Protein 6N9J (pdb70)

Sequence (714 aa):
YGSRTVLVYIAGDNSLSRFASEDLNEMIEGMQSVDDNHNNLLVYMDKGSNPKLIRLRKDKDVVVQDVIATYDAQNSVDVDVMKNVFTTAFSHYPADSYGVVFWSHGDGWLPYNNPWWGQDTGNGDNRMNIPDLNEALSVAPHFDFILFDACYMQSVEVVYQLRNRADYFIGSPTEIPGPGAPYEVVVPALFAVNSPAVSIAENYYSVYAKKYNSTGAGISNENWTGGVSISVIKSSELSALAAATRDVLQTISSILCYDPLRENNYHDLMGLMQSIQGNSQAFNHYKEMYKNAVIWKNTTDNNYCTYSSGYGKMVSMDGFEGVSTYILRENNSSQEKYYRQFVEWYSAADWDVLTGSRTVLVYIAGDNSLSRFASEDLNEMIEGMQSVDDNHNNLLVYMDKGSNPKLIRLRKDKDVVVQDVIATYDAQNSVDVDVMKNVFTTAFSHYPADSYGVVFWSHGDGWLPYNNPSTWWGQDTGNGDNRMNIPDLNEALSVAPHFDFILFDACYMQSVEVVYQLRNRADYFIGSPTEIPGPGAPYEVVVPALFAVNSPAVSIAENYYSVYAKKYNSTGAGISNENWTGGVSISVIKSSELSALAAATRDVLQTDISSILCYDPLRENNYHDLMGLMQSIQGNSQAFNHYKEMYKNAVIWKNTTDNNYCTYSSGYGKMVSMDGFEGVSTYILRENNSSQEKYYRQFVEWYSAADWDSVVLT

Secondary structure (DSSP, 8-state):
-EEEEEEEEEE-SSTTHHHHHHHHHHHHHHGGGS-TTTEEEEEEEESSSS-EEEEEEESSSSEEEEEEEE--S--TTSHHHHHHHHHHHHHHS-EEEEEEEEES-B-TT-------EEEE-TTS-EEE-HHHHHHHGGGSPPBSEEEEESTT--BHHHHHHTTTTBSEEEE-SSPPPTT---HHHHHHHHT-SS-HHHHHHHHHHHHHHHH--TT-TT-BTTB--S--EEEEEEGGGHHHHHHHHHHHHT--TTS-BSSTTTT---EEHHHHHHHH---HHHHHHHHHHHHHHEEEEEE-SEEEEE-TTS-EEEEE-TT--S-EE--------HHHHHHHHH-HHHHHTT--/--EEEEEEEE-SSTTHHHHHHHHHHHHHHGGGS-TTTEEEEEEEESSSS-EEEEEEESSSSEEEEEEEE--S--TTSHHHHHHHHHHHHHHS--SEEEEEEES-B-TT----PPP--EEEE-TTS-EEE-HHHHHHHHTTSPPEEEEEEESTT--BHHHHHHTTTSEEEEEE-SSPPPTT---HHHHHHHHT-SS-HHHHHHHHHHHHHHHH--TT-TT-BTTB--S--EEEEEEGGGHHHHHHHHHHHHT--GGGS-BSSTTTT---EEHHHHHHHH---HHHHHHHHHHHHHHEEEEEE-SEEEEE-TTS-EEEEE-TT--S-EE--------HHHHHHHHH-THHHHTTGGG-/---/---

Nearest PDB structures (foldseek):
  6n9j-assembly1_A  TM=1.003E+00  e=2.593E-80  Bacteroides thetaiotaomicron VPI-5482
  6n9j-assembly2_B  TM=9.996E-01  e=9.030E-77  Bacteroides thetaiotaomicron VPI-5482
  6mzo-assembly1_A  TM=8.775E-01  e=1.087E-33  Parabacteroides distasonis ATCC 8503
  6nag-assembly1_A  TM=8.397E-01  e=1.796E-27  Bacteroides thetaiotaomicron VPI-5482
  5dyn-assembly1_B  TM=9.114E-01  e=9.053E-25  Bacteroides fragilis

Foldseek 3Di:
DAQEEEEEEAQAQDPLLVQQVVLVVLLQLQCQPPDCVRYWYWYFHDSQAKIFIWTWDDDDNGIDTHTQDIGGGDWSQQLVNLLVSQLSRCVVPPHNAYEYEYHAEDDAQFDDDACDAHWHPNPHTDHHHLVSVLVSLVSHDAHQEYEYLYAQHQALLSCQSNLRRYQKYKYFNAGHQSNGFSSNQLNVLCVDPPDSRQSNNCRRQVVQVVLADQFQPPDDSVGGNQGGKMWMFGSVLSLVLLVLLLLQQVAAVQFAFRAVQEDSFKTAPLSVSVVSGRDPVSNVVSVVSVCVTTPDIDIDQWGWHDHPVRHITTDGCPNDPHYIYGDDPPDPDPRVVCCCPPRVSCVSSPVD/DAEEEEEEAQAQDPLLVQVVVLVVLLQLQCLLPDVVRYWYWYWHDNQAWIFIWTWDDDPSGIDTHTQDIGGGDRSQQLVNLLVVQVSRCVVPPHPAYEYEQHAEDDAQFDDDFDPCDAHWHPNPHTDHHHLVSVLVSLVSHDAHQEYEYQYAQHQALLSCQSNLRRYQKYKDFNAGHQSNTFSNSQLVVLCVDPPPSRQSNQCRRQVVQQVLADQFQPPDDSVRTHQGGKMWMFGSVLSLVLLVLLLVQQVFDCVQFAFRAVQEDSFKTAPLSVSVVSGRDPVSNVVNVVSLCVTTVGIDIDQWGWHDHPVRHTTTGGCPPPDHYIYGDDPVPPDPRNVCCCPPRPSCPSSPVVVD

Structure (mmCIF, N/CA/C/O backbone):
data_6N9J
#
_entry.id   6N9J
#
_cell.length_a   61.961
_cell.length_b   98.964
_cell.length_c   68.334
_cell.angle_alpha   90.00
_cell.angle_beta   89.90
_cell.angle_gamma   90.00
#
_symmetry.space_group_name_H-M   'P 1 21 1'
#
loop_
_entity.id
_entity.type
_entity.pdbx_description
1 polymer 'Clostripain-related protein'
2 polymer 'Covalently bound peptide inhibitor'
3 water water
#
loop_
_atom_site.group_PDB
_atom_site.id
_atom_site.type_symbol
_atom_site.label_atom_id
_atom_site.label_alt_id
_atom_site.label_comp_id
_atom_site.label_asym_id
_atom_site.label_entity_id
_atom_site.label_seq_id
_atom_site.pdbx_PDB_ins_code
_atom_site.Cartn_x
_atom_site.Cartn_y
_atom_site.Cartn_z
_atom_site.occupancy
_atom_site.B_iso_or_equiv
_atom_site.auth_seq_id
_atom_site.auth_comp_id
_atom_site.auth_asym_id
_atom_site.auth_atom_id
_atom_site.pdbx_PDB_model_num
ATOM 1 N N . TYR A 1 8 ? 18.067 -10.289 -22.745 1.00 52.67 30 TYR A N 1
ATOM 2 C CA . TYR A 1 8 ? 16.666 -10.606 -22.489 1.00 52.60 30 TYR A CA 1
ATOM 3 C C . TYR A 1 8 ? 16.368 -12.094 -22.610 1.00 52.71 30 TYR A C 1
ATOM 4 O O . TYR A 1 8 ? 16.900 -12.788 -23.485 1.00 54.03 30 TYR A O 1
ATOM 13 N N . GLY A 1 9 ? 15.497 -12.568 -21.728 1.00 49.13 31 GLY A N 1
ATOM 14 C CA . GLY A 1 9 ? 14.894 -13.873 -21.884 1.00 46.08 31 GLY A CA 1
ATOM 15 C C . GLY A 1 9 ? 13.437 -13.714 -22.286 1.00 40.75 31 GLY A C 1
ATOM 16 O O . GLY A 1 9 ? 12.919 -12.597 -22.383 1.00 37.60 31 GLY A O 1
ATOM 17 N N . SER A 1 10 ? 12.767 -14.829 -22.534 1.00 38.90 32 SER A N 1
ATOM 18 C CA . SER A 1 10 ? 11.343 -14.771 -22.789 1.00 36.70 32 SER A CA 1
ATOM 19 C C . SER A 1 10 ? 10.646 -14.492 -21.456 1.00 30.86 32 SER A C 1
ATOM 20 O O . SER A 1 10 ? 9.721 -13.695 -21.398 1.00 29.87 32 SER A O 1
ATOM 23 N N . ARG A 1 11 ? 11.123 -15.112 -20.379 1.00 29.24 33 ARG A N 1
ATOM 24 C CA . ARG A 1 11 ? 10.530 -14.885 -19.065 1.00 27.30 33 ARG A CA 1
ATOM 25 C C . ARG A 1 11 ? 11.527 -14.985 -17.912 1.00 24.32 33 ARG A C 1
ATOM 26 O O . ARG A 1 11 ? 12.418 -15.825 -17.913 1.00 26.27 33 ARG A O 1
ATOM 34 N N . THR A 1 12 ? 11.350 -14.100 -16.934 1.00 20.50 34 THR A N 1
ATOM 35 C CA . THR A 1 12 ? 12.037 -14.161 -15.655 1.00 20.23 34 THR A CA 1
ATOM 36 C C . THR A 1 12 ? 11.032 -14.417 -14.527 1.00 19.74 34 THR A C 1
ATOM 37 O O . THR A 1 12 ? 10.117 -13.617 -14.311 1.00 18.64 34 THR A O 1
ATOM 41 N N . VAL A 1 13 ? 11.199 -15.528 -13.816 1.00 18.45 35 VAL A N 1
ATOM 42 C CA . VAL A 1 13 ? 10.392 -15.796 -12.629 1.00 17.77 35 VAL A CA 1
ATOM 43 C C . VAL A 1 13 ? 11.265 -15.719 -11.397 1.00 17.23 35 VAL A C 1
ATOM 44 O O . VAL A 1 13 ? 12.300 -16.384 -11.322 1.00 17.69 35 VAL A O 1
ATOM 48 N N . LEU A 1 14 ? 10.845 -14.893 -10.441 1.00 15.21 36 LEU A N 1
ATOM 49 C CA . LEU A 1 14 ? 11.496 -14.804 -9.151 1.00 16.25 36 LEU A CA 1
ATOM 50 C C . LEU A 1 14 ? 10.761 -15.638 -8.094 1.00 20.30 36 LEU A C 1
ATOM 51 O O . LEU A 1 14 ? 9.562 -15.446 -7.870 1.00 19.28 36 LEU A O 1
ATOM 56 N N . VAL A 1 15 ? 11.466 -16.566 -7.451 1.00 19.86 37 VAL A N 1
ATOM 57 C CA . VAL A 1 15 ? 10.907 -17.230 -6.274 1.00 17.19 37 VAL A CA 1
ATOM 58 C C . VAL A 1 15 ? 11.401 -16.529 -5.012 1.00 17.59 37 VAL A C 1
ATOM 59 O O . VAL A 1 15 ? 12.610 -16.525 -4.721 1.00 14.01 37 VAL A O 1
ATOM 63 N N . TYR A 1 16 ? 10.472 -15.926 -4.277 1.00 13.04 38 TYR A N 1
ATOM 64 C CA . TYR A 1 16 ? 10.826 -15.072 -3.145 1.00 15.40 38 TYR A CA 1
ATOM 65 C C . TYR A 1 16 ? 10.545 -15.785 -1.827 1.00 17.80 38 TYR A C 1
ATOM 66 O O . TYR A 1 16 ? 9.384 -15.927 -1.416 1.00 16.26 38 TYR A O 1
ATOM 75 N N . ILE A 1 17 ? 11.609 -16.224 -1.163 1.00 17.80 39 ILE A N 1
ATOM 76 C CA . ILE A 1 17 ? 11.460 -17.055 0.025 1.00 19.50 39 ILE A CA 1
ATOM 77 C C . ILE A 1 17 ? 11.749 -16.299 1.314 1.00 18.58 39 ILE A C 1
ATOM 78 O O . ILE A 1 17 ? 12.906 -16.162 1.706 1.00 17.57 39 ILE A O 1
ATOM 83 N N . ALA A 1 18 ? 10.692 -15.802 1.953 1.00 19.18 40 ALA A N 1
ATOM 84 C CA . ALA A 1 18 ? 10.809 -15.254 3.297 1.00 19.91 40 ALA A CA 1
ATOM 85 C C . ALA A 1 18 ? 10.660 -16.399 4.296 1.00 17.78 40 ALA A C 1
ATOM 86 O O . ALA A 1 18 ? 9.557 -16.724 4.744 1.00 16.29 40 ALA A O 1
ATOM 88 N N . GLY A 1 19 ? 11.781 -17.034 4.620 1.00 18.40 41 GLY A N 1
ATOM 89 C CA . GLY A 1 19 ? 11.739 -18.235 5.429 1.00 20.08 41 GLY A CA 1
ATOM 90 C C . GLY A 1 19 ? 12.447 -18.135 6.768 1.00 21.93 41 GLY A C 1
ATOM 91 O O . GLY A 1 19 ? 12.805 -19.159 7.343 1.00 22.21 41 GLY A O 1
ATOM 92 N N . ASP A 1 20 ? 12.663 -16.922 7.272 1.00 22.98 42 ASP A N 1
ATOM 93 C CA . ASP A 1 20 ? 13.203 -16.798 8.621 1.00 25.77 42 ASP A CA 1
ATOM 94 C C . ASP A 1 20 ? 12.056 -16.830 9.618 1.00 23.81 42 ASP A C 1
ATOM 95 O O . ASP A 1 20 ? 11.582 -15.793 10.089 1.00 22.93 42 ASP A O 1
ATOM 100 N N . ASN A 1 21 ? 11.655 -18.051 9.946 1.00 22.15 43 ASN A N 1
ATOM 101 C CA . ASN A 1 21 ? 10.440 -18.334 10.682 1.00 21.69 43 ASN A CA 1
ATOM 102 C C . ASN A 1 21 ? 10.316 -19.844 10.759 1.00 22.95 43 ASN A C 1
ATOM 103 O O . ASN A 1 21 ? 11.221 -20.558 10.316 1.00 24.46 43 ASN A O 1
ATOM 108 N N . SER A 1 22 ? 9.183 -20.332 11.257 1.00 21.54 44 SER A N 1
ATOM 109 C CA . SER A 1 22 ? 9.020 -21.758 11.518 1.00 25.06 44 SER A CA 1
ATOM 110 C C . SER A 1 22 ? 9.148 -22.646 10.271 1.00 24.89 44 SER A C 1
ATOM 111 O O . SER A 1 22 ? 9.360 -23.859 10.389 1.00 22.44 44 SER A O 1
ATOM 114 N N . LEU A 1 23 ? 9.021 -22.044 9.086 1.00 22.63 45 LEU A N 1
ATOM 115 C CA . LEU A 1 23 ? 9.021 -22.798 7.845 1.00 23.04 45 LEU A CA 1
ATOM 116 C C . LEU A 1 23 ? 10.426 -23.031 7.302 1.00 25.13 45 LEU A C 1
ATOM 117 O O . LEU A 1 23 ? 10.587 -23.630 6.236 1.00 24.43 45 LEU A O 1
ATOM 122 N N . SER A 1 24 ? 11.437 -22.571 8.038 1.00 26.52 46 SER A N 1
ATOM 123 C CA . SER A 1 24 ? 12.814 -22.592 7.534 1.00 27.83 46 SER A CA 1
ATOM 124 C C . SER A 1 24 ? 13.246 -23.981 7.081 1.00 29.52 46 SER A C 1
ATOM 125 O O . SER A 1 24 ? 14.067 -24.113 6.170 1.00 28.68 46 SER A O 1
ATOM 128 N N . ARG A 1 25 ? 12.676 -25.007 7.713 1.00 29.97 47 ARG A N 1
ATOM 129 C CA . ARG A 1 25 ? 13.030 -26.399 7.436 1.00 30.88 47 ARG A CA 1
ATOM 130 C C . ARG A 1 25 ? 12.536 -26.913 6.071 1.00 29.50 47 ARG A C 1
ATOM 131 O O . ARG A 1 25 ? 12.939 -27.994 5.640 1.00 30.43 47 ARG A O 1
ATOM 139 N N . PHE A 1 26 ? 11.659 -26.165 5.404 1.00 25.66 48 PHE A N 1
ATOM 140 C CA . PHE A 1 26 ? 11.149 -26.598 4.101 1.00 24.58 48 PHE A CA 1
ATOM 141 C C . PHE A 1 26 ? 11.891 -25.954 2.921 1.00 22.82 48 PHE A C 1
ATOM 142 O O . PHE A 1 26 ? 11.886 -26.491 1.813 1.00 22.00 48 PHE A O 1
ATOM 150 N N . ALA A 1 27 ? 12.521 -24.810 3.166 1.00 23.99 49 ALA A N 1
ATOM 151 C CA . ALA A 1 27 ? 13.069 -23.972 2.091 1.00 23.89 49 ALA A CA 1
ATOM 152 C C . ALA A 1 27 ? 14.093 -24.693 1.202 1.00 24.93 49 ALA A C 1
ATOM 153 O O . ALA A 1 27 ? 13.908 -24.767 -0.008 1.00 23.02 49 ALA A O 1
ATOM 155 N N . SER A 1 28 ? 15.161 -25.227 1.799 1.00 29.88 50 SER A N 1
ATOM 156 C CA . SER A 1 28 ? 16.238 -25.874 1.028 1.00 31.85 50 SER A CA 1
ATOM 157 C C . SER A 1 28 ? 15.734 -27.031 0.164 1.00 29.83 50 SER A C 1
ATOM 158 O O . SER A 1 28 ? 16.207 -27.231 -0.956 1.00 24.56 50 SER A O 1
ATOM 161 N N . GLU A 1 29 ? 14.769 -27.777 0.703 1.00 30.15 51 GLU A N 1
ATOM 162 C CA . GLU A 1 29 ? 14.135 -28.884 -0.001 1.00 27.35 51 GLU A CA 1
ATOM 163 C C . GLU A 1 29 ? 13.428 -28.406 -1.275 1.00 25.86 51 GLU A C 1
ATOM 164 O O . GLU A 1 29 ? 13.574 -29.018 -2.338 1.00 22.97 51 GLU A O 1
ATOM 166 N N . ASP A 1 30 ? 12.661 -27.320 -1.161 1.00 25.47 52 ASP A N 1
ATOM 167 C CA . ASP A 1 30 ? 12.017 -26.716 -2.325 1.00 26.00 52 ASP A CA 1
ATOM 168 C C . ASP A 1 30 ? 13.079 -26.229 -3.321 1.00 26.83 52 ASP A C 1
ATOM 169 O O . ASP A 1 30 ? 12.900 -26.332 -4.545 1.00 24.53 52 ASP A O 1
ATOM 174 N N . LEU A 1 31 ? 14.187 -25.701 -2.800 1.00 26.56 53 LEU A N 1
ATOM 175 C CA . LEU A 1 31 ? 15.304 -25.303 -3.661 1.00 24.45 53 LEU A CA 1
ATOM 176 C C . LEU A 1 31 ? 15.857 -26.508 -4.427 1.00 21.66 53 LEU A C 1
ATOM 177 O O . LEU A 1 31 ? 16.070 -26.431 -5.634 1.00 20.66 53 LEU A O 1
ATOM 182 N N . ASN A 1 32 ? 16.064 -27.623 -3.737 1.00 21.51 54 ASN A N 1
ATOM 183 C CA . ASN A 1 32 ? 16.475 -28.848 -4.412 1.00 23.46 54 ASN A CA 1
ATOM 184 C C . ASN A 1 32 ? 15.464 -29.315 -5.470 1.00 22.96 54 ASN A C 1
ATOM 185 O O . ASN A 1 32 ? 15.851 -29.845 -6.506 1.00 22.77 54 ASN A O 1
ATOM 190 N N . GLU A 1 33 ? 14.172 -29.131 -5.199 1.00 21.57 55 GLU A N 1
ATOM 191 C CA . GLU A 1 33 ? 13.132 -29.463 -6.167 1.00 23.87 55 GLU A CA 1
ATOM 192 C C . GLU A 1 33 ? 13.229 -28.555 -7.377 1.00 21.30 55 GLU A C 1
ATOM 193 O O . GLU A 1 33 ? 13.076 -29.011 -8.507 1.00 23.69 55 GLU A O 1
ATOM 199 N N . MET A 1 34 ? 13.476 -27.270 -7.130 1.00 17.33 56 MET A N 1
ATOM 200 C CA . MET A 1 34 ? 13.587 -26.287 -8.201 1.00 17.02 56 MET A CA 1
ATOM 201 C C . MET A 1 34 ? 14.716 -26.665 -9.137 1.00 21.66 56 MET A C 1
ATOM 202 O O . MET A 1 34 ? 14.584 -26.547 -10.349 1.00 22.87 56 MET A O 1
ATOM 207 N N . ILE A 1 35 ? 15.824 -27.121 -8.561 1.00 22.81 57 ILE A N 1
ATOM 208 C CA . ILE A 1 35 ? 17.014 -27.479 -9.322 1.00 24.56 57 ILE A CA 1
ATOM 209 C C . ILE A 1 35 ? 16.739 -28.684 -10.223 1.00 27.74 57 ILE A C 1
ATOM 210 O O . ILE A 1 35 ? 17.186 -28.725 -11.371 1.00 26.31 57 ILE A O 1
ATOM 215 N N . GLU A 1 36 ? 15.981 -29.650 -9.717 1.00 27.51 58 GLU A N 1
ATOM 216 C CA . GLU A 1 36 ? 15.550 -30.771 -10.541 1.00 29.41 58 GLU A CA 1
ATOM 217 C C . GLU A 1 36 ? 14.604 -30.316 -11.665 1.00 27.41 58 GLU A C 1
ATOM 218 O O . GLU A 1 36 ? 14.634 -30.856 -12.768 1.00 27.66 58 GLU A O 1
ATOM 224 N N . GLY A 1 37 ? 13.766 -29.324 -11.379 1.00 24.95 59 GLY A N 1
ATOM 225 C CA . GLY A 1 37 ? 12.830 -28.817 -12.364 1.00 25.57 59 GLY A CA 1
ATOM 226 C C . GLY A 1 37 ? 13.473 -28.060 -13.514 1.00 23.90 59 GLY A C 1
ATOM 227 O O . GLY A 1 37 ? 12.884 -27.940 -14.587 1.00 24.88 59 GLY A O 1
ATOM 228 N N . MET A 1 38 ? 14.681 -27.552 -13.309 1.00 22.48 60 MET A N 1
ATOM 229 C CA . MET A 1 38 ? 15.361 -26.822 -14.378 1.00 23.32 60 MET A CA 1
ATOM 230 C C . MET A 1 38 ? 15.805 -27.731 -15.533 1.00 27.63 60 MET A C 1
ATOM 231 O O . MET A 1 38 ? 16.155 -27.245 -16.611 1.00 26.26 60 MET A O 1
ATOM 236 N N . GLN A 1 39 ? 15.761 -29.045 -15.322 1.00 31.86 61 GLN A N 1
ATOM 237 C CA . GLN A 1 39 ? 16.157 -29.995 -16.357 1.00 36.12 61 GLN A CA 1
ATOM 238 C C . GLN A 1 39 ? 15.244 -29.935 -17.581 1.00 39.52 61 GLN A C 1
ATOM 239 O O . GLN A 1 39 ? 15.692 -30.144 -18.707 1.00 43.15 61 GLN A O 1
ATOM 245 N N . SER A 1 40 ? 13.969 -29.637 -17.365 1.00 37.32 62 SER A N 1
ATOM 246 C CA . SER A 1 40 ? 13.021 -29.551 -18.467 1.00 38.10 62 SER A CA 1
ATOM 247 C C . SER A 1 40 ? 12.879 -28.116 -18.959 1.00 35.03 62 SER A C 1
ATOM 248 O O . SER A 1 40 ? 12.003 -27.815 -19.764 1.00 37.12 62 SER A O 1
ATOM 251 N N . VAL A 1 41 ? 13.726 -27.226 -18.453 1.00 30.34 63 VAL A N 1
ATOM 252 C CA . VAL A 1 41 ? 13.661 -25.816 -18.824 1.00 25.60 63 VAL A CA 1
ATOM 253 C C . VAL A 1 41 ? 14.903 -25.403 -19.606 1.00 28.63 63 VAL A C 1
ATOM 254 O O . VAL A 1 41 ? 16.016 -25.734 -19.216 1.00 31.12 63 VAL A O 1
ATOM 258 N N . ASP A 1 42 ? 14.704 -24.685 -20.708 1.00 31.88 64 ASP A N 1
ATOM 259 C CA . ASP A 1 42 ? 15.803 -24.119 -21.483 1.00 35.55 64 ASP A CA 1
ATOM 260 C C . ASP A 1 42 ? 16.214 -22.761 -20.906 1.00 37.51 64 ASP A C 1
ATOM 261 O O . ASP A 1 42 ? 15.538 -21.758 -21.133 1.00 34.70 64 ASP A O 1
ATOM 266 N N . ASP A 1 43 ? 17.329 -22.735 -20.175 1.00 42.75 65 ASP A N 1
ATOM 267 C CA . ASP A 1 43 ? 17.794 -21.522 -19.494 1.00 45.90 65 ASP A CA 1
ATOM 268 C C . ASP A 1 43 ? 18.386 -20.467 -20.448 1.00 46.12 65 ASP A C 1
ATOM 269 O O . ASP A 1 43 ? 18.836 -19.408 -20.004 1.00 44.64 65 ASP A O 1
ATOM 274 N N . ASN A 1 44 ? 18.384 -20.749 -21.749 1.00 45.19 66 ASN A N 1
ATOM 275 C CA . ASN A 1 44 ? 18.793 -19.758 -22.738 1.00 44.87 66 ASN A CA 1
ATOM 276 C C . ASN A 1 44 ? 17.822 -18.581 -22.800 1.00 44.38 66 ASN A C 1
ATOM 277 O O . ASN A 1 44 ? 18.224 -17.449 -23.073 1.00 46.95 66 ASN A O 1
ATOM 282 N N . HIS A 1 45 ? 16.544 -18.858 -22.557 1.00 39.24 67 HIS A N 1
ATOM 283 C CA . HIS A 1 45 ? 15.500 -17.848 -22.699 1.00 38.02 67 HIS A CA 1
ATOM 284 C C . HIS A 1 45 ? 14.737 -17.625 -21.394 1.00 33.32 67 HIS A C 1
ATOM 285 O O . HIS A 1 45 ? 13.951 -16.695 -21.280 1.00 34.91 67 HIS A O 1
ATOM 292 N N . ASN A 1 46 ? 14.968 -18.490 -20.416 1.00 28.11 68 ASN A N 1
ATOM 293 C CA . ASN A 1 46 ? 14.185 -18.492 -19.188 1.00 23.68 68 ASN A CA 1
ATOM 294 C C . ASN A 1 46 ? 15.062 -18.301 -17.958 1.00 24.23 68 ASN A C 1
ATOM 295 O O . ASN A 1 46 ? 16.044 -19.022 -17.771 1.00 26.49 68 ASN A O 1
ATOM 300 N N . ASN A 1 47 ? 14.713 -17.322 -17.125 1.00 23.24 69 ASN A N 1
ATOM 301 C CA . ASN A 1 47 ? 15.483 -17.038 -15.920 1.00 22.93 69 ASN A CA 1
ATOM 302 C C . ASN A 1 47 ? 14.722 -17.369 -14.633 1.00 23.38 69 ASN A C 1
ATOM 303 O O . ASN A 1 47 ? 13.753 -16.704 -14.284 1.00 23.50 69 ASN A O 1
ATOM 308 N N . LEU A 1 48 ? 15.172 -18.404 -13.932 1.00 24.39 70 LEU A N 1
ATOM 309 C CA . LEU A 1 48 ? 14.634 -18.726 -12.617 1.00 22.49 70 LEU A CA 1
ATOM 310 C C . LEU A 1 48 ? 15.531 -18.138 -11.528 1.00 20.17 70 LEU A C 1
ATOM 311 O O . LEU A 1 48 ? 16.640 -18.621 -11.306 1.00 19.92 70 LEU A O 1
ATOM 316 N N . LEU A 1 49 ? 15.045 -17.087 -10.869 1.00 16.21 71 LEU A N 1
ATOM 317 C CA . LEU A 1 49 ? 15.769 -16.415 -9.800 1.00 17.31 71 LEU A CA 1
ATOM 318 C C . LEU A 1 49 ? 15.184 -16.819 -8.445 1.00 18.84 71 LEU A C 1
ATOM 319 O O . LEU A 1 49 ? 13.992 -17.054 -8.322 1.00 19.15 71 LEU A O 1
ATOM 324 N N . VAL A 1 50 ? 16.031 -16.940 -7.434 1.00 20.80 72 VAL A N 1
ATOM 325 C CA . VAL A 1 50 ? 15.562 -17.308 -6.107 1.00 18.73 72 VAL A CA 1
ATOM 326 C C . VAL A 1 50 ? 16.202 -16.393 -5.074 1.00 19.22 72 VAL A C 1
ATOM 327 O O . VAL A 1 50 ? 17.443 -16.335 -4.961 1.00 16.95 72 VAL A O 1
ATOM 331 N N . TYR A 1 51 ? 15.357 -15.661 -4.350 1.00 17.27 73 TYR A N 1
ATOM 332 C CA . TYR A 1 51 ? 15.787 -14.934 -3.161 1.00 17.76 73 TYR A CA 1
ATOM 333 C C . TYR A 1 51 ? 15.486 -15.785 -1.935 1.00 16.91 73 TYR A C 1
ATOM 334 O O . TYR A 1 51 ? 14.329 -16.096 -1.654 1.00 18.20 73 TYR A O 1
ATOM 343 N N . MET A 1 52 ? 16.524 -16.159 -1.207 1.00 18.04 74 MET A N 1
ATOM 344 C CA . MET A 1 52 ? 16.385 -17.164 -0.156 1.00 23.26 74 MET A CA 1
ATOM 345 C C . MET A 1 52 ? 16.806 -16.619 1.204 1.00 23.65 74 MET A C 1
ATOM 346 O O . MET A 1 52 ? 17.983 -16.307 1.416 1.00 24.61 74 MET A O 1
ATOM 351 N N . ASP A 1 53 ? 15.847 -16.477 2.120 1.00 21.05 75 ASP A N 1
ATOM 352 C CA . ASP A 1 53 ? 16.178 -16.038 3.478 1.00 22.78 75 ASP A CA 1
ATOM 353 C C . ASP A 1 53 ? 15.696 -17.069 4.491 1.00 25.96 75 ASP A C 1
ATOM 354 O O . ASP A 1 53 ? 14.502 -17.191 4.742 1.00 21.36 75 ASP A O 1
ATOM 359 N N . LYS A 1 54 ? 16.645 -17.813 5.053 1.00 32.39 76 LYS A N 1
ATOM 360 C CA . LYS A 1 54 ? 16.366 -18.828 6.064 1.00 36.05 76 LYS A CA 1
ATOM 361 C C . LYS A 1 54 ? 16.829 -18.388 7.448 1.00 37.36 76 LYS A C 1
ATOM 362 O O . LYS A 1 54 ? 16.722 -19.146 8.409 1.00 38.71 76 LYS A O 1
ATOM 368 N N . GLY A 1 55 ? 17.373 -17.181 7.548 1.00 37.61 77 GLY A N 1
ATOM 369 C CA . GLY A 1 55 ? 17.798 -16.667 8.836 1.00 40.60 77 GLY A CA 1
ATOM 370 C C . GLY A 1 55 ? 19.182 -16.059 8.855 1.00 44.26 77 GLY A C 1
ATOM 371 O O . GLY A 1 55 ? 19.376 -14.973 9.399 1.00 45.20 77 GLY A O 1
ATOM 372 N N . SER A 1 56 ? 20.148 -16.758 8.269 1.00 47.11 78 SER A N 1
ATOM 373 C CA . SER A 1 56 ? 21.533 -16.297 8.270 1.00 49.26 78 SER A CA 1
ATOM 374 C C . SER A 1 56 ? 21.731 -15.119 7.322 1.00 47.39 78 SER A C 1
ATOM 375 O O . SER A 1 56 ? 21.184 -14.039 7.535 1.00 49.13 78 SER A O 1
ATOM 378 N N . ASN A 1 57 ? 22.524 -15.330 6.278 1.00 41.74 79 ASN A N 1
ATOM 379 C CA . ASN A 1 57 ? 22.810 -14.272 5.325 1.00 39.51 79 ASN A CA 1
ATOM 380 C C . ASN A 1 57 ? 22.128 -14.568 3.994 1.00 34.19 79 ASN A C 1
ATOM 381 O O . ASN A 1 57 ? 22.603 -15.388 3.212 1.00 29.89 79 ASN A O 1
ATOM 386 N N . PRO A 1 58 ? 20.990 -13.906 3.745 1.00 33.88 80 PRO A N 1
ATOM 387 C CA . PRO A 1 58 ? 20.203 -14.113 2.527 1.00 31.63 80 PRO A CA 1
ATOM 388 C C . PRO A 1 58 ? 21.035 -13.986 1.252 1.00 30.59 80 PRO A C 1
ATOM 389 O O . PRO A 1 58 ? 22.138 -13.417 1.263 1.00 30.44 80 PRO A O 1
ATOM 393 N N . LYS A 1 59 ? 20.510 -14.553 0.172 1.00 25.38 81 LYS A N 1
ATOM 394 C CA . LYS A 1 59 ? 21.169 -14.500 -1.120 1.00 27.10 81 LYS A CA 1
ATOM 395 C C . LYS A 1 59 ? 20.119 -14.420 -2.218 1.00 26.45 81 LYS A C 1
ATOM 396 O O . LYS A 1 59 ? 18.989 -14.896 -2.054 1.00 24.14 81 LYS A O 1
ATOM 402 N N . LEU A 1 60 ? 20.492 -13.784 -3.319 1.00 25.59 82 LEU A N 1
ATOM 403 C CA . LEU A 1 60 ? 19.677 -13.769 -4.523 1.00 23.62 82 LEU A CA 1
ATOM 404 C C . LEU A 1 60 ? 20.462 -14.515 -5.584 1.00 25.83 82 LEU A C 1
ATOM 405 O O . LEU A 1 60 ? 21.548 -14.079 -5.955 1.00 28.90 82 LEU A O 1
ATOM 410 N N . ILE A 1 61 ? 19.950 -15.654 -6.045 1.00 25.29 83 ILE A N 1
ATOM 411 C CA . ILE A 1 61 ? 20.655 -16.419 -7.075 1.00 24.29 83 ILE A CA 1
ATOM 412 C C . ILE A 1 61 ? 19.855 -16.607 -8.342 1.00 23.68 83 ILE A C 1
ATOM 413 O O . ILE A 1 61 ? 18.655 -16.331 -8.405 1.00 23.97 83 ILE A O 1
ATOM 418 N N . ARG A 1 62 ? 20.551 -17.099 -9.350 1.00 25.09 84 ARG A N 1
ATOM 419 C CA . ARG A 1 62 ? 19.946 -17.548 -10.585 1.00 24.37 84 ARG A CA 1
ATOM 420 C C . ARG A 1 62 ? 20.427 -18.967 -10.858 1.00 24.45 84 ARG A C 1
ATOM 421 O O . ARG A 1 62 ? 21.624 -19.262 -10.725 1.00 25.24 84 ARG A O 1
ATOM 429 N N . LEU A 1 63 ? 19.498 -19.837 -11.238 1.00 20.53 85 LEU A N 1
ATOM 430 C CA . LEU A 1 63 ? 19.836 -21.215 -11.562 1.00 22.30 85 LEU A CA 1
ATOM 431 C C . LEU A 1 63 ? 20.208 -21.338 -13.034 1.00 27.82 85 LEU A C 1
ATOM 432 O O . LEU A 1 63 ? 19.451 -20.938 -13.911 1.00 31.47 85 LEU A O 1
ATOM 437 N N . ARG A 1 64 ? 21.385 -21.888 -13.302 1.00 31.00 86 ARG A N 1
ATOM 438 C CA . ARG A 1 64 ? 21.892 -21.962 -14.663 1.00 32.96 86 ARG A CA 1
ATOM 439 C C . ARG A 1 64 ? 22.356 -23.385 -14.947 1.00 32.43 86 ARG A C 1
ATOM 440 O O . ARG A 1 64 ? 22.808 -24.083 -14.045 1.00 31.55 86 ARG A O 1
ATOM 448 N N . LYS A 1 65 ? 22.230 -23.828 -16.188 1.00 37.14 87 LYS A N 1
ATOM 449 C CA . LYS A 1 65 ? 22.710 -25.158 -16.550 1.00 45.25 87 LYS A CA 1
ATOM 450 C C . LYS A 1 65 ? 24.069 -25.117 -17.252 1.00 51.78 87 LYS A C 1
ATOM 451 O O . LYS A 1 65 ? 24.295 -24.324 -18.169 1.00 51.88 87 LYS A O 1
ATOM 457 N N . ASP A 1 66 ? 24.974 -25.976 -16.798 1.00 57.50 88 ASP A N 1
ATOM 458 C CA . ASP A 1 66 ? 26.262 -26.171 -17.449 1.00 63.31 88 ASP A CA 1
ATOM 459 C C . ASP A 1 66 ? 26.079 -27.239 -18.523 1.00 63.27 88 ASP A C 1
ATOM 460 O O . ASP A 1 66 ? 26.147 -26.959 -19.721 1.00 67.46 88 ASP A O 1
ATOM 465 N N . LYS A 1 67 ? 25.836 -28.466 -18.081 1.00 58.80 89 LYS A N 1
ATOM 466 C CA . LYS A 1 67 ? 25.461 -29.547 -18.980 1.00 56.62 89 LYS A CA 1
ATOM 467 C C . LYS A 1 67 ? 24.170 -30.167 -18.463 1.00 58.65 89 LYS A C 1
ATOM 468 O O . LYS A 1 67 ? 23.069 -29.719 -18.796 1.00 56.56 89 LYS A O 1
ATOM 470 N N . ASP A 1 68 ? 24.318 -31.190 -17.629 1.00 62.88 90 ASP A N 1
ATOM 471 C CA . ASP A 1 68 ? 23.189 -31.780 -16.926 1.00 64.20 90 ASP A CA 1
ATOM 472 C C . ASP A 1 68 ? 23.205 -31.350 -15.465 1.00 61.81 90 ASP A C 1
ATOM 473 O O . ASP A 1 68 ? 22.384 -31.804 -14.672 1.00 63.66 90 ASP A O 1
ATOM 475 N N . VAL A 1 69 ? 24.150 -30.482 -15.112 1.00 57.37 91 VAL A N 1
ATOM 476 C CA . VAL A 1 69 ? 24.220 -29.939 -13.759 1.00 52.96 91 VAL A CA 1
ATOM 477 C C . VAL A 1 69 ? 23.689 -28.506 -13.715 1.00 47.45 91 VAL A C 1
ATOM 478 O O . VAL A 1 69 ? 24.017 -27.682 -14.575 1.00 48.67 91 VAL A O 1
ATOM 482 N N . VAL A 1 70 ? 22.849 -28.220 -12.722 1.00 40.30 92 VAL A N 1
ATOM 483 C CA . VAL A 1 70 ? 22.396 -26.853 -12.485 1.00 34.83 92 VAL A CA 1
ATOM 484 C C . VAL A 1 70 ? 23.327 -26.159 -11.486 1.00 35.85 92 VAL A C 1
ATOM 485 O O . VAL A 1 70 ? 23.687 -26.726 -10.454 1.00 38.37 92 VAL A O 1
ATOM 489 N N . VAL A 1 71 ? 23.725 -24.934 -11.811 1.00 33.52 93 VAL A N 1
ATOM 490 C CA . VAL A 1 71 ? 24.644 -24.164 -10.986 1.00 33.05 93 VAL A CA 1
ATOM 491 C C . VAL A 1 71 ? 23.954 -22.927 -10.425 1.00 37.02 93 VAL A C 1
ATOM 492 O O . VAL A 1 71 ? 23.217 -22.250 -11.142 1.00 41.09 93 VAL A O 1
ATOM 496 N N . GLN A 1 72 ? 24.178 -22.642 -9.144 1.00 36.53 94 GLN A N 1
ATOM 497 C CA . GLN A 1 72 ? 23.590 -21.470 -8.496 1.00 36.96 94 GLN A CA 1
ATOM 498 C C . GLN A 1 72 ? 24.466 -20.221 -8.609 1.00 39.14 94 GLN A C 1
ATOM 499 O O . GLN A 1 72 ? 25.294 -19.959 -7.738 1.00 43.53 94 GLN A O 1
ATOM 505 N N . ASP A 1 73 ? 24.286 -19.450 -9.677 1.00 36.90 95 ASP A N 1
ATOM 506 C CA . ASP A 1 73 ? 25.005 -18.186 -9.817 1.00 34.23 95 ASP A CA 1
ATOM 507 C C . ASP A 1 73 ? 24.449 -17.164 -8.827 1.00 28.09 95 ASP A C 1
ATOM 508 O O . ASP A 1 73 ? 23.242 -16.918 -8.781 1.00 28.83 95 ASP A O 1
ATOM 513 N N . VAL A 1 74 ? 25.337 -16.580 -8.037 1.00 24.71 96 VAL A N 1
ATOM 514 C CA . VAL A 1 74 ? 24.955 -15.574 -7.059 1.00 25.09 96 VAL A CA 1
ATOM 515 C C . VAL A 1 74 ? 24.944 -14.170 -7.675 1.00 24.86 96 VAL A C 1
ATOM 516 O O . VAL A 1 74 ? 25.964 -13.668 -8.158 1.00 24.77 96 VAL A O 1
ATOM 520 N N . ILE A 1 75 ? 23.768 -13.554 -7.662 1.00 24.30 97 ILE A N 1
ATOM 521 C CA . ILE A 1 75 ? 23.586 -12.193 -8.142 1.00 25.23 97 ILE A CA 1
ATOM 522 C C . ILE A 1 75 ? 23.950 -11.207 -7.045 1.00 24.60 97 ILE A C 1
ATOM 523 O O . ILE A 1 75 ? 24.718 -10.275 -7.252 1.00 26.46 97 ILE A O 1
ATOM 528 N N . ALA A 1 76 ? 23.397 -11.432 -5.862 1.00 25.63 98 ALA A N 1
ATOM 529 C CA . ALA A 1 76 ? 23.657 -10.555 -4.733 1.00 25.34 98 ALA A CA 1
ATOM 530 C C . ALA A 1 76 ? 23.552 -11.314 -3.414 1.00 24.72 98 ALA A C 1
ATOM 531 O O . ALA A 1 76 ? 22.835 -12.305 -3.286 1.00 21.65 98 ALA A O 1
ATOM 533 N N . THR A 1 77 ? 24.301 -10.841 -2.437 1.00 28.23 99 THR A N 1
ATOM 534 C CA . THR A 1 77 ? 24.297 -11.443 -1.129 1.00 31.84 99 THR A CA 1
ATOM 535 C C . THR A 1 77 ? 23.947 -10.326 -0.160 1.00 30.13 99 THR A C 1
ATOM 536 O O . THR A 1 77 ? 24.168 -9.144 -0.462 1.00 29.10 99 THR A O 1
ATOM 540 N N . TYR A 1 78 ? 23.382 -10.688 0.986 1.00 27.53 100 TYR A N 1
ATOM 541 C CA . TYR A 1 78 ? 22.897 -9.687 1.926 1.00 27.78 100 TYR A CA 1
ATOM 542 C C . TYR A 1 78 ? 23.290 -9.989 3.365 1.00 30.76 100 TYR A C 1
ATOM 543 O O . TYR A 1 78 ? 23.512 -11.146 3.730 1.00 33.17 100 TYR A O 1
ATOM 552 N N . ASP A 1 79 ? 23.366 -8.945 4.185 1.00 31.93 101 ASP A N 1
ATOM 553 C CA . ASP A 1 79 ? 23.385 -9.134 5.632 1.00 35.03 101 ASP A CA 1
ATOM 554 C C . ASP A 1 79 ? 22.045 -9.706 6.060 1.00 33.95 101 ASP A C 1
ATOM 555 O O . ASP A 1 79 ? 21.072 -9.617 5.314 1.00 32.20 101 ASP A O 1
ATOM 560 N N . ALA A 1 80 ? 21.996 -10.303 7.248 1.00 36.64 102 ALA A N 1
ATOM 561 C CA . ALA A 1 80 ? 20.724 -10.706 7.843 1.00 35.97 102 ALA A CA 1
ATOM 562 C C . ALA A 1 80 ? 19.763 -9.530 7.787 1.00 31.20 102 ALA A C 1
ATOM 563 O O . ALA A 1 80 ? 20.117 -8.424 8.192 1.00 31.05 102 ALA A O 1
ATOM 565 N N . GLN A 1 81 ? 18.566 -9.752 7.254 1.00 27.79 103 GLN A N 1
ATOM 566 C CA . GLN A 1 81 ? 17.632 -8.646 7.083 1.00 25.45 103 GLN A CA 1
ATOM 567 C C . GLN A 1 81 ? 16.178 -9.073 7.169 1.00 23.67 103 GLN A C 1
ATOM 568 O O . GLN A 1 81 ? 15.860 -10.253 7.081 1.00 25.12 103 GLN A O 1
ATOM 574 N N . ASN A 1 82 ? 15.301 -8.093 7.350 1.00 25.00 104 ASN A N 1
ATOM 575 C CA . ASN A 1 82 ? 13.862 -8.326 7.431 1.00 23.44 104 ASN A CA 1
ATOM 576 C C . ASN A 1 82 ? 13.277 -8.433 6.035 1.00 24.65 104 ASN A C 1
ATOM 577 O O . ASN A 1 82 ? 13.049 -7.421 5.364 1.00 24.77 104 ASN A O 1
ATOM 582 N N . SER A 1 83 ? 13.016 -9.664 5.611 1.00 24.03 105 SER A N 1
ATOM 583 C CA . SER A 1 83 ? 12.617 -9.932 4.236 1.00 25.93 105 SER A CA 1
ATOM 584 C C . SER A 1 83 ? 11.165 -9.566 3.917 1.00 26.41 105 SER A C 1
ATOM 585 O O . SER A 1 83 ? 10.718 -9.758 2.786 1.00 24.25 105 SER A O 1
ATOM 588 N N . VAL A 1 84 ? 10.432 -9.044 4.899 1.00 28.04 106 VAL A N 1
ATOM 589 C CA . VAL A 1 84 ? 9.080 -8.562 4.635 1.00 29.13 106 VAL A CA 1
ATOM 590 C C . VAL A 1 84 ? 8.983 -7.053 4.909 1.00 28.64 106 VAL A C 1
ATOM 591 O O . VAL A 1 84 ? 7.890 -6.493 4.990 1.00 29.60 106 VAL A O 1
ATOM 595 N N . ASP A 1 85 ? 10.135 -6.400 5.048 1.00 26.00 107 ASP A N 1
ATOM 596 C CA . ASP A 1 85 ? 10.187 -4.941 5.078 1.00 27.36 107 ASP A CA 1
ATOM 597 C C . ASP A 1 85 ? 10.094 -4.399 3.643 1.00 24.55 107 ASP A C 1
ATOM 598 O O . ASP A 1 85 ? 10.621 -5.012 2.719 1.00 22.94 107 ASP A O 1
ATOM 603 N N . VAL A 1 86 ? 9.421 -3.267 3.454 1.00 23.78 108 VAL A N 1
ATOM 604 C CA . VAL A 1 86 ? 9.079 -2.820 2.105 1.00 26.42 108 VAL A CA 1
ATOM 605 C C . VAL A 1 86 ? 10.308 -2.478 1.270 1.00 25.96 108 VAL A C 1
ATOM 606 O O . VAL A 1 86 ? 10.399 -2.854 0.105 1.00 23.96 108 VAL A O 1
ATOM 610 N N . ASP A 1 87 ? 11.254 -1.778 1.884 1.00 28.83 109 ASP A N 1
ATOM 611 C CA . ASP A 1 87 ? 12.447 -1.324 1.197 1.00 27.95 109 ASP A CA 1
ATOM 612 C C . ASP A 1 87 ? 13.412 -2.470 0.921 1.00 26.44 109 ASP A C 1
ATOM 613 O O . ASP A 1 87 ? 14.189 -2.410 -0.028 1.00 26.12 109 ASP A O 1
ATOM 618 N N . VAL A 1 88 ? 13.359 -3.513 1.742 1.00 25.56 110 VAL A N 1
ATOM 619 C CA . VAL A 1 88 ? 14.151 -4.714 1.499 1.00 22.56 110 VAL A CA 1
ATOM 620 C C . VAL A 1 88 ? 13.659 -5.441 0.246 1.00 21.86 110 VAL A C 1
ATOM 621 O O . VAL A 1 88 ? 14.457 -5.757 -0.648 1.00 20.76 110 VAL A O 1
ATOM 625 N N . MET A 1 89 ? 12.347 -5.695 0.199 1.00 18.58 111 MET A N 1
ATOM 626 C CA . MET A 1 89 ? 11.697 -6.392 -0.909 1.00 17.40 111 MET A CA 1
ATOM 627 C C . MET A 1 89 ? 11.820 -5.613 -2.202 1.00 15.83 111 MET A C 1
ATOM 628 O O . MET A 1 89 ? 12.017 -6.193 -3.258 1.00 16.45 111 MET A O 1
ATOM 633 N N . LYS A 1 90 ? 11.673 -4.298 -2.104 1.00 18.92 112 LYS A N 1
ATOM 634 C CA . LYS A 1 90 ? 11.873 -3.411 -3.237 1.00 23.85 112 LYS A CA 1
ATOM 635 C C . LYS A 1 90 ? 13.288 -3.546 -3.799 1.00 26.86 112 LYS A C 1
ATOM 636 O O . LYS A 1 90 ? 13.471 -3.659 -5.013 1.00 28.16 112 LYS A O 1
ATOM 642 N N . ASN A 1 91 ? 14.283 -3.552 -2.919 1.00 27.23 113 ASN A N 1
ATOM 643 C CA . ASN A 1 91 ? 15.672 -3.692 -3.359 1.00 28.66 113 ASN A CA 1
ATOM 644 C C . ASN A 1 91 ? 15.902 -5.035 -4.055 1.00 27.03 113 ASN A C 1
ATOM 645 O O . ASN A 1 91 ? 16.560 -5.102 -5.105 1.00 27.42 113 ASN A O 1
ATOM 650 N N . VAL A 1 92 ? 15.348 -6.102 -3.480 1.00 20.52 114 VAL A N 1
ATOM 651 C CA . VAL A 1 92 ? 15.444 -7.416 -4.104 1.00 18.96 114 VAL A CA 1
ATOM 652 C C . VAL A 1 92 ? 14.834 -7.388 -5.498 1.00 21.21 114 VAL A C 1
ATOM 653 O O . VAL A 1 92 ? 15.448 -7.865 -6.451 1.00 25.33 114 VAL A O 1
ATOM 657 N N . PHE A 1 93 ? 13.623 -6.836 -5.605 1.00 20.04 115 PHE A N 1
ATOM 658 C CA . PHE A 1 93 ? 12.915 -6.717 -6.883 1.00 18.33 115 PHE A CA 1
ATOM 659 C C . PHE A 1 93 ? 13.715 -5.947 -7.922 1.00 19.49 115 PHE A C 1
ATOM 660 O O . PHE A 1 93 ? 13.883 -6.395 -9.043 1.00 21.72 115 PHE A O 1
ATOM 668 N N . THR A 1 94 ? 14.158 -4.756 -7.539 1.00 21.89 116 THR A N 1
ATOM 669 C CA . THR A 1 94 ? 14.851 -3.850 -8.434 1.00 25.92 116 THR A CA 1
ATOM 670 C C . THR A 1 94 ? 16.087 -4.519 -9.020 1.00 28.46 116 THR A C 1
ATOM 671 O O . THR A 1 94 ? 16.329 -4.448 -10.219 1.00 30.23 116 THR A O 1
ATOM 675 N N . THR A 1 95 ? 16.843 -5.195 -8.166 1.00 27.52 117 THR A N 1
ATOM 676 C CA . THR A 1 95 ? 18.039 -5.917 -8.583 1.00 24.80 117 THR A CA 1
ATOM 677 C C . THR A 1 95 ? 17.711 -7.084 -9.506 1.00 23.80 117 THR A C 1
ATOM 678 O O . THR A 1 95 ? 18.344 -7.265 -10.547 1.00 25.40 117 THR A O 1
ATOM 682 N N . ALA A 1 96 ? 16.726 -7.882 -9.105 1.00 21.92 118 ALA A N 1
ATOM 683 C CA . ALA A 1 96 ? 16.373 -9.092 -9.831 1.00 21.87 118 ALA A CA 1
ATOM 684 C C . ALA A 1 96 ? 15.961 -8.814 -11.278 1.00 22.66 118 ALA A C 1
ATOM 685 O O . ALA A 1 96 ? 16.426 -9.479 -12.203 1.00 21.07 118 ALA A O 1
ATOM 687 N N . PHE A 1 97 ? 15.070 -7.845 -11.463 1.00 21.28 119 PHE A N 1
ATOM 688 C CA . PHE A 1 97 ? 14.480 -7.628 -12.769 1.00 23.45 119 PHE A CA 1
ATOM 689 C C . PHE A 1 97 ? 15.305 -6.665 -13.599 1.00 25.57 119 PHE A C 1
ATOM 690 O O . PHE A 1 97 ? 15.048 -6.507 -14.787 1.00 28.14 119 PHE A O 1
ATOM 698 N N . SER A 1 98 ? 16.296 -6.035 -12.971 1.00 22.58 120 SER A N 1
ATOM 699 C CA . SER A 1 98 ? 17.262 -5.220 -13.695 1.00 26.20 120 SER A CA 1
ATOM 700 C C . SER A 1 98 ? 18.354 -6.078 -14.314 1.00 26.26 120 SER A C 1
ATOM 701 O O . SER A 1 98 ? 18.761 -5.846 -15.448 1.00 27.36 120 SER A O 1
ATOM 704 N N . HIS A 1 99 ? 18.835 -7.065 -13.566 1.00 22.66 121 HIS A N 1
ATOM 705 C CA . HIS A 1 99 ? 19.868 -7.950 -14.089 1.00 25.70 121 HIS A CA 1
ATOM 706 C C . HIS A 1 99 ? 19.289 -8.880 -15.145 1.00 26.64 121 HIS A C 1
ATOM 707 O O . HIS A 1 99 ? 19.996 -9.342 -16.027 1.00 28.41 121 HIS A O 1
ATOM 714 N N . TYR A 1 100 ? 17.997 -9.170 -15.046 1.00 28.93 122 TYR A N 1
ATOM 715 C CA . TYR A 1 100 ? 17.393 -10.125 -15.966 1.00 28.08 122 TYR A CA 1
ATOM 716 C C . TYR A 1 100 ? 16.043 -9.653 -16.496 1.00 26.79 122 TYR A C 1
ATOM 717 O O . TYR A 1 100 ? 14.995 -10.185 -16.129 1.00 22.96 122 TYR A O 1
ATOM 726 N N . PRO A 1 101 ? 16.074 -8.642 -17.380 1.00 27.36 123 PRO A N 1
ATOM 727 C CA . PRO A 1 101 ? 14.852 -8.216 -18.067 1.00 25.46 123 PRO A CA 1
ATOM 728 C C . PRO A 1 101 ? 14.333 -9.343 -18.955 1.00 23.06 123 PRO A C 1
ATOM 729 O O . PRO A 1 101 ? 15.114 -10.207 -19.377 1.00 23.38 123 PRO A O 1
ATOM 733 N N . ALA A 1 102 ? 13.039 -9.331 -19.248 1.00 18.66 124 ALA A N 1
ATOM 734 C CA . ALA A 1 102 ? 12.462 -10.350 -20.110 1.00 19.25 124 ALA A CA 1
ATOM 735 C C . ALA A 1 102 ? 11.191 -9.831 -20.773 1.00 21.06 124 ALA A C 1
ATOM 736 O O . ALA A 1 102 ? 10.739 -8.719 -20.490 1.00 21.62 124 ALA A O 1
ATOM 738 N N . ASP A 1 103 ? 10.613 -10.634 -21.654 1.00 21.95 125 ASP A N 1
ATOM 739 C CA . ASP A 1 103 ? 9.366 -10.246 -22.292 1.00 24.07 125 ASP A CA 1
ATOM 740 C C . ASP A 1 103 ? 8.160 -10.436 -21.362 1.00 24.40 125 ASP A C 1
ATOM 741 O O . ASP A 1 103 ? 7.152 -9.748 -21.504 1.00 25.56 125 ASP A O 1
ATOM 746 N N . SER A 1 104 ? 8.267 -11.366 -20.416 1.00 23.63 126 SER A N 1
ATOM 747 C CA . SER A 1 104 ? 7.200 -11.593 -19.448 1.00 25.04 126 SER A CA 1
ATOM 748 C C . SER A 1 104 ? 7.782 -11.917 -18.074 1.00 26.59 126 SER A C 1
ATOM 749 O O . SER A 1 104 ? 8.950 -12.294 -17.959 1.00 31.51 126 SER A O 1
ATOM 752 N N . TYR A 1 105 ? 6.968 -11.761 -17.036 1.00 20.89 127 TYR A N 1
ATOM 753 C CA . TYR A 1 105 ? 7.434 -11.916 -15.656 1.00 17.24 127 TYR A CA 1
ATOM 754 C C . TYR A 1 105 ? 6.454 -12.699 -14.780 1.00 16.70 127 TYR A C 1
ATOM 755 O O . TYR A 1 105 ? 5.230 -12.613 -14.957 1.00 18.94 127 TYR A O 1
ATOM 764 N N . GLY A 1 106 ? 7.008 -13.468 -13.850 1.00 13.45 128 GLY A N 1
ATOM 765 C CA . GLY A 1 106 ? 6.226 -14.162 -12.848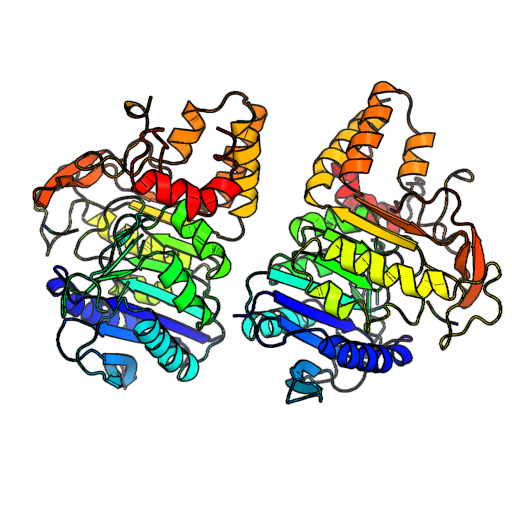 1.00 15.24 128 GLY A CA 1
ATOM 766 C C . GLY A 1 106 ? 6.917 -14.054 -11.502 1.00 16.69 128 GLY A C 1
ATOM 767 O O . GLY A 1 106 ? 8.115 -13.725 -11.428 1.00 14.03 128 GLY A O 1
ATOM 768 N N . VAL A 1 107 ? 6.175 -14.336 -10.437 1.00 16.51 129 VAL A N 1
ATOM 769 C CA . VAL A 1 107 ? 6.740 -14.282 -9.091 1.00 17.66 129 VAL A CA 1
ATOM 770 C C . VAL A 1 107 ? 6.034 -15.277 -8.176 1.00 16.95 129 VAL A C 1
ATOM 771 O O . VAL A 1 107 ? 4.824 -15.517 -8.312 1.00 17.03 129 VAL A O 1
ATOM 775 N N . VAL A 1 108 ? 6.798 -15.866 -7.258 1.00 13.06 130 VAL A N 1
ATOM 776 C CA . VAL A 1 108 ? 6.241 -16.770 -6.251 1.00 13.98 130 VAL A CA 1
ATOM 777 C C . VAL A 1 108 ? 6.544 -16.220 -4.863 1.00 15.65 130 VAL A C 1
ATOM 778 O O . VAL A 1 108 ? 7.719 -15.988 -4.530 1.00 16.65 130 VAL A O 1
ATOM 782 N N . PHE A 1 109 ? 5.503 -15.973 -4.068 1.00 15.74 131 PHE A N 1
ATOM 783 C CA . PHE A 1 109 ? 5.710 -15.521 -2.694 1.00 15.54 131 PHE A CA 1
ATOM 784 C C . PHE A 1 109 ? 5.599 -16.697 -1.753 1.00 15.38 131 PHE A C 1
ATOM 785 O O . PHE A 1 109 ? 4.517 -17.209 -1.541 1.00 17.31 131 PHE A O 1
ATOM 793 N N . TRP A 1 110 ? 6.741 -17.103 -1.200 1.00 16.21 132 TRP A N 1
ATOM 794 C CA . TRP A 1 110 ? 6.875 -18.284 -0.349 1.00 13.61 132 TRP A CA 1
ATOM 795 C C . TRP A 1 110 ? 7.050 -17.879 1.113 1.00 14.79 132 TRP A C 1
ATOM 796 O O . TRP A 1 110 ? 8.097 -17.347 1.489 1.00 18.33 132 TRP A O 1
ATOM 807 N N . SER A 1 111 ? 6.036 -18.133 1.938 1.00 16.11 133 SER A N 1
ATOM 808 C CA . SER A 1 111 ? 6.093 -17.810 3.364 1.00 17.79 133 SER A CA 1
ATOM 809 C C . SER A 1 111 ? 4.812 -18.204 4.076 1.00 22.56 133 SER A C 1
ATOM 810 O O . SER A 1 111 ? 3.976 -18.937 3.536 1.00 19.39 133 SER A O 1
ATOM 813 N N . HIS A 1 112 ? 4.679 -17.703 5.303 1.00 24.54 134 HIS A N 1
ATOM 814 C CA . HIS A 1 112 ? 3.403 -17.664 6.000 1.00 24.02 134 HIS A CA 1
ATOM 815 C C . HIS A 1 112 ? 2.468 -16.658 5.322 1.00 19.73 134 HIS A C 1
ATOM 816 O O . HIS A 1 112 ? 2.921 -15.725 4.655 1.00 18.02 134 HIS A O 1
ATOM 823 N N . GLY A 1 113 ? 1.165 -16.846 5.512 1.00 17.86 135 GLY A N 1
ATOM 824 C CA . GLY A 1 113 ? 0.163 -15.949 4.968 1.00 17.33 135 GLY A CA 1
ATOM 825 C C . GLY A 1 113 ? -1.090 -15.984 5.821 1.00 19.67 135 GLY A C 1
ATOM 826 O O . GLY A 1 113 ? -1.354 -16.976 6.508 1.00 16.73 135 GLY A O 1
ATOM 827 N N . ASP A 1 114 ? -1.852 -14.895 5.797 1.00 22.43 136 ASP A N 1
ATOM 828 C CA . ASP A 1 114 ? -3.131 -14.831 6.512 1.00 24.38 136 ASP A CA 1
ATOM 829 C C . ASP A 1 114 ? -4.035 -13.811 5.807 1.00 24.60 136 ASP A C 1
ATOM 830 O O . ASP A 1 114 ? -4.596 -12.904 6.431 1.00 25.22 136 ASP A O 1
ATOM 835 N N . GLY A 1 115 ? -4.160 -13.960 4.491 1.00 22.07 137 GLY A N 1
ATOM 836 C CA . GLY A 1 115 ? -5.071 -13.127 3.721 1.00 21.32 137 GLY A CA 1
ATOM 837 C C . GLY A 1 115 ? -4.872 -11.630 3.891 1.00 18.98 137 GLY A C 1
ATOM 838 O O . GLY A 1 115 ? -3.755 -11.113 3.802 1.00 18.22 137 GLY A O 1
ATOM 839 N N . TRP A 1 116 ? -5.968 -10.931 4.147 1.00 17.69 138 TRP A N 1
ATOM 840 C CA . TRP A 1 116 ? -5.966 -9.478 4.214 1.00 17.33 138 TRP A CA 1
ATOM 841 C C . TRP A 1 116 ? -5.728 -8.950 5.615 1.00 18.10 138 TRP A C 1
ATOM 842 O O . TRP A 1 116 ? -5.527 -7.748 5.798 1.00 20.06 138 TRP A O 1
ATOM 853 N N . LEU A 1 117 ? -5.771 -9.843 6.599 1.00 19.89 139 LEU A N 1
ATOM 854 C CA . LEU A 1 117 ? -5.829 -9.433 8.011 1.00 22.50 139 LEU A CA 1
ATOM 855 C C . LEU A 1 117 ? -4.684 -8.501 8.410 1.00 23.61 139 LEU A C 1
ATOM 856 O O . LEU A 1 117 ? -3.530 -8.718 8.013 1.00 19.63 139 LEU A O 1
ATOM 861 N N . PRO A 1 118 ? -5.011 -7.436 9.169 1.00 23.48 140 PRO A N 1
ATOM 862 C CA . PRO A 1 118 ? -4.008 -6.463 9.612 1.00 24.14 140 PRO A CA 1
ATOM 863 C C . PRO A 1 118 ? -3.061 -7.032 10.673 1.00 26.79 140 PRO A C 1
ATOM 864 O O . PRO A 1 118 ? -3.481 -7.820 11.521 1.00 27.83 140 PRO A O 1
ATOM 868 N N . TYR A 1 119 ? -1.789 -6.649 10.595 1.00 26.58 141 TYR A N 1
ATOM 869 C CA . TYR A 1 119 ? -0.799 -6.987 11.614 1.00 27.65 141 TYR A CA 1
ATOM 870 C C . TYR A 1 119 ? 0.040 -5.757 11.925 1.00 28.17 141 TYR A C 1
ATOM 871 O O . TYR A 1 119 ? 0.618 -5.157 11.021 1.00 29.59 141 TYR A O 1
ATOM 880 N N . ASN A 1 120 ? 0.119 -5.392 13.195 1.00 29.14 142 ASN A N 1
ATOM 881 C CA . ASN A 1 120 ? 0.901 -4.235 13.604 1.00 33.32 142 ASN A CA 1
ATOM 882 C C . ASN A 1 120 ? 2.356 -4.631 13.900 1.00 33.54 142 ASN A C 1
ATOM 883 O O . ASN A 1 120 ? 2.635 -5.373 14.850 1.00 31.50 142 ASN A O 1
ATOM 888 N N . ASN A 1 121 ? 3.274 -4.151 13.064 1.00 37.30 143 ASN A N 1
ATOM 889 C CA . ASN A 1 121 ? 4.706 -4.406 13.239 1.00 40.99 143 ASN A CA 1
ATOM 890 C C . ASN A 1 121 ? 5.323 -3.595 14.387 1.00 48.66 143 ASN A C 1
ATOM 891 O O . ASN A 1 121 ? 5.020 -2.411 14.548 1.00 48.61 143 ASN A O 1
ATOM 896 N N . PRO A 1 122 ? 6.200 -4.235 15.182 1.00 54.56 144 PRO A N 1
ATOM 897 C CA . PRO A 1 122 ? 6.851 -3.610 16.341 1.00 58.54 144 PRO A CA 1
ATOM 898 C C . PRO A 1 122 ? 7.575 -2.303 16.010 1.00 58.77 144 PRO A C 1
ATOM 899 O O . PRO A 1 122 ? 7.498 -1.363 16.809 1.00 58.62 144 PRO A O 1
ATOM 903 N N . TRP A 1 126 ? -2.480 -10.466 6.130 1.00 18.05 148 TRP A N 1
ATOM 904 C CA . TRP A 1 126 ? -1.070 -10.183 5.907 1.00 19.19 148 TRP A CA 1
ATOM 905 C C . TRP A 1 126 ? -0.356 -11.339 5.207 1.00 19.95 148 TRP A C 1
ATOM 906 O O . TRP A 1 126 ? -0.820 -12.482 5.229 1.00 18.90 148 TRP A O 1
ATOM 917 N N . TRP A 1 127 ? 0.780 -11.039 4.581 1.00 19.72 149 TRP A N 1
ATOM 918 C CA . TRP A 1 127 ? 1.601 -12.089 3.993 1.00 18.36 149 TRP A CA 1
ATOM 919 C C . TRP A 1 127 ? 3.018 -12.041 4.554 1.00 17.43 149 TRP A C 1
ATOM 920 O O . TRP A 1 127 ? 3.580 -10.965 4.756 1.00 18.28 149 TRP A O 1
ATOM 931 N N . GLY A 1 128 ? 3.605 -13.207 4.790 1.00 12.31 150 GLY A N 1
ATOM 932 C CA . GLY A 1 128 ? 5.029 -13.249 5.067 1.00 16.79 150 GLY A CA 1
ATOM 933 C C . GLY A 1 128 ? 5.382 -12.963 6.513 1.00 18.99 150 GLY A C 1
ATOM 934 O O . GLY A 1 128 ? 4.789 -12.107 7.171 1.00 21.05 150 GLY A O 1
ATOM 935 N N . GLN A 1 129 ? 6.351 -13.708 7.018 1.00 17.95 151 GLN A N 1
ATOM 936 C CA . GLN A 1 129 ? 6.833 -13.477 8.363 1.00 20.24 151 GLN A CA 1
ATOM 937 C C . GLN A 1 129 ? 8.348 -13.550 8.380 1.00 21.84 151 GLN A C 1
ATOM 938 O O . GLN A 1 129 ? 8.951 -14.384 7.702 1.00 20.40 151 GLN A O 1
ATOM 944 N N . ASP A 1 130 ? 8.945 -12.645 9.140 1.00 23.28 152 ASP A N 1
ATOM 945 C CA . ASP A 1 130 ? 10.367 -12.658 9.430 1.00 26.37 152 ASP A CA 1
ATOM 946 C C . ASP A 1 130 ? 10.522 -12.472 10.936 1.00 28.71 152 ASP A C 1
ATOM 947 O O . ASP A 1 130 ? 10.145 -11.424 11.466 1.00 29.72 152 ASP A O 1
ATOM 952 N N . THR A 1 131 ? 11.049 -13.485 11.627 1.00 29.35 153 THR A N 1
ATOM 953 C CA . THR A 1 131 ? 11.241 -13.399 13.081 1.00 32.29 153 THR A CA 1
ATOM 954 C C . THR A 1 131 ? 12.703 -13.162 13.481 1.00 35.16 153 THR A C 1
ATOM 955 O O . THR A 1 131 ? 13.084 -13.403 14.629 1.00 38.85 153 THR A O 1
ATOM 959 N N . GLY A 1 132 ? 13.507 -12.666 12.544 1.00 35.42 154 GLY A N 1
ATOM 960 C CA . GLY A 1 132 ? 14.919 -12.409 12.792 1.00 36.75 154 GLY A CA 1
ATOM 961 C C . GLY A 1 132 ? 15.192 -11.430 13.918 1.00 38.31 154 GLY A C 1
ATOM 962 O O . GLY A 1 132 ? 16.000 -11.702 14.806 1.00 39.45 154 GLY A O 1
ATOM 963 N N . ASN A 1 133 ? 14.526 -10.282 13.876 1.00 37.85 155 ASN A N 1
ATOM 964 C CA . ASN A 1 133 ? 14.627 -9.293 14.948 1.00 38.54 155 ASN A CA 1
ATOM 965 C C . ASN A 1 133 ? 13.231 -8.806 15.319 1.00 36.36 155 ASN A C 1
ATOM 966 O O . ASN A 1 133 ? 12.787 -7.761 14.847 1.00 37.30 155 ASN A O 1
ATOM 971 N N . GLY A 1 134 ? 12.543 -9.577 16.154 1.00 32.95 156 GLY A N 1
ATOM 972 C CA . GLY A 1 134 ? 11.143 -9.335 16.427 1.00 32.65 156 GLY A CA 1
ATOM 973 C C . GLY A 1 134 ? 10.255 -10.025 15.408 1.00 32.11 156 GLY A C 1
ATOM 974 O O . GLY A 1 134 ? 10.739 -10.554 14.405 1.00 33.39 156 GLY A O 1
ATOM 975 N N . ASP A 1 135 ? 8.951 -10.012 15.661 1.00 29.21 157 ASP A N 1
ATOM 976 C CA . ASP A 1 135 ? 7.983 -10.653 14.780 1.00 28.92 157 ASP A CA 1
ATOM 977 C C . ASP A 1 135 ? 7.456 -9.655 13.750 1.00 30.60 157 ASP A C 1
ATOM 978 O O . ASP A 1 135 ? 6.608 -8.823 14.072 1.00 32.42 157 ASP A O 1
ATOM 983 N N . ASN A 1 136 ? 7.966 -9.734 12.520 1.00 29.44 158 ASN A N 1
ATOM 984 C CA . ASN A 1 136 ? 7.523 -8.847 11.447 1.00 27.53 158 ASN A CA 1
ATOM 985 C C . ASN A 1 136 ? 6.699 -9.549 10.375 1.00 24.27 158 ASN A C 1
ATOM 986 O O . ASN A 1 136 ? 7.020 -10.661 9.963 1.00 23.55 158 ASN A O 1
ATOM 991 N N . ARG A 1 137 ? 5.638 -8.886 9.924 1.00 22.89 159 ARG A N 1
ATOM 992 C CA . ARG A 1 137 ? 4.767 -9.425 8.885 1.00 23.01 159 ARG A CA 1
ATOM 993 C C . ARG A 1 137 ? 4.387 -8.315 7.919 1.00 22.56 159 ARG A C 1
ATOM 994 O O . ARG A 1 137 ? 4.427 -7.140 8.277 1.00 25.86 159 ARG A O 1
ATOM 1002 N N . MET A 1 138 ? 4.009 -8.676 6.701 1.00 17.03 160 MET A N 1
ATOM 1003 C CA . MET A 1 138 ? 3.746 -7.662 5.692 1.00 17.72 160 MET A CA 1
ATOM 1004 C C . MET A 1 138 ? 2.244 -7.443 5.492 1.00 17.30 160 MET A C 1
ATOM 1005 O O . MET A 1 138 ? 1.496 -8.376 5.227 1.00 18.74 160 MET A O 1
ATOM 1010 N N . ASN A 1 139 ? 1.807 -6.200 5.628 1.00 17.38 161 ASN A N 1
ATOM 1011 C CA . ASN A 1 139 ? 0.417 -5.856 5.360 1.00 17.47 161 ASN A CA 1
ATOM 1012 C C . ASN A 1 139 ? 0.205 -5.749 3.850 1.00 20.83 161 ASN A C 1
ATOM 1013 O O . ASN A 1 139 ? 1.109 -5.333 3.127 1.00 19.63 161 ASN A O 1
ATOM 1018 N N . ILE A 1 140 ? -0.973 -6.135 3.370 1.00 22.28 162 ILE A N 1
ATOM 1019 C CA . ILE A 1 140 ? -1.213 -6.197 1.928 1.00 22.42 162 ILE A CA 1
ATOM 1020 C C . ILE A 1 140 ? -1.031 -4.844 1.220 1.00 22.81 162 ILE A C 1
ATOM 1021 O O . ILE A 1 140 ? -0.522 -4.814 0.105 1.00 25.23 162 ILE A O 1
ATOM 1026 N N . PRO A 1 141 ? -1.427 -3.722 1.857 1.00 23.35 163 PRO A N 1
ATOM 1027 C CA . PRO A 1 141 ? -1.039 -2.444 1.244 1.00 23.91 163 PRO A CA 1
ATOM 1028 C C . PRO A 1 141 ? 0.476 -2.231 1.112 1.00 25.63 163 PRO A C 1
ATOM 1029 O O . PRO A 1 141 ? 0.904 -1.572 0.165 1.00 25.40 163 PRO A O 1
ATOM 1033 N N . ASP A 1 142 ? 1.262 -2.773 2.040 1.00 27.24 164 ASP A N 1
ATOM 1034 C CA . ASP A 1 142 ? 2.725 -2.696 1.956 1.00 27.69 164 ASP A CA 1
ATOM 1035 C C . ASP A 1 142 ? 3.255 -3.571 0.821 1.00 23.97 164 ASP A C 1
ATOM 1036 O O . ASP A 1 142 ? 4.167 -3.177 0.103 1.00 23.03 164 ASP A O 1
ATOM 1041 N N . LEU A 1 143 ? 2.674 -4.760 0.667 1.00 21.86 165 LEU A N 1
ATOM 1042 C CA . LEU A 1 143 ? 3.018 -5.636 -0.447 1.00 21.18 165 LEU A CA 1
ATOM 1043 C C . LEU A 1 143 ? 2.703 -4.974 -1.793 1.00 23.03 165 LEU A C 1
ATOM 1044 O O . LEU A 1 143 ? 3.468 -5.101 -2.748 1.00 21.09 165 LEU A O 1
ATOM 1049 N N . ASN A 1 144 ? 1.576 -4.270 -1.866 1.00 25.47 166 ASN A N 1
ATOM 1050 C CA . ASN A 1 144 ? 1.177 -3.588 -3.097 1.00 27.28 166 ASN A CA 1
ATOM 1051 C C . ASN A 1 144 ? 2.111 -2.433 -3.427 1.00 25.60 166 ASN A C 1
ATOM 1052 O O . ASN A 1 144 ? 2.299 -2.082 -4.588 1.00 29.19 166 ASN A O 1
ATOM 1057 N N . GLU A 1 145 ? 2.694 -1.838 -2.397 1.00 26.83 167 GLU A N 1
ATOM 1058 C CA . GLU A 1 145 ? 3.657 -0.763 -2.591 1.00 29.59 167 GLU A CA 1
ATOM 1059 C C . GLU A 1 145 ? 4.995 -1.313 -3.082 1.00 27.03 167 GLU A C 1
ATOM 1060 O O . GLU A 1 145 ? 5.641 -0.714 -3.946 1.00 27.33 167 GLU A O 1
ATOM 1066 N N . ALA A 1 146 ? 5.417 -2.451 -2.540 1.00 24.80 168 ALA A N 1
ATOM 1067 C CA . ALA A 1 146 ? 6.681 -3.042 -2.982 1.00 23.39 168 ALA A CA 1
ATOM 1068 C C . ALA A 1 146 ? 6.539 -3.465 -4.436 1.00 21.18 168 ALA A C 1
ATOM 1069 O O . ALA A 1 146 ? 7.387 -3.160 -5.263 1.00 24.48 168 ALA A O 1
ATOM 1071 N N . LEU A 1 147 ? 5.428 -4.122 -4.748 1.00 18.49 169 LEU A N 1
ATOM 1072 C CA . LEU A 1 147 ? 5.135 -4.547 -6.108 1.00 21.04 169 LEU A CA 1
ATOM 1073 C C . LEU A 1 147 ? 5.118 -3.387 -7.120 1.00 25.08 169 LEU A C 1
ATOM 1074 O O . LEU A 1 147 ? 5.183 -3.616 -8.328 1.00 24.54 169 LEU A O 1
ATOM 1079 N N . SER A 1 148 ? 5.052 -2.150 -6.627 1.00 28.13 170 SER A N 1
ATOM 1080 C CA . SER A 1 148 ? 4.925 -0.988 -7.502 1.00 30.94 170 SER A CA 1
ATOM 1081 C C . SER A 1 148 ? 6.216 -0.683 -8.266 1.00 33.43 170 SER A C 1
ATOM 1082 O O . SER A 1 148 ? 6.173 -0.031 -9.302 1.00 36.76 170 SER A O 1
ATOM 1085 N N . VAL A 1 149 ? 7.355 -1.131 -7.743 1.00 31.75 171 VAL A N 1
ATOM 1086 C CA . VAL A 1 149 ? 8.645 -0.926 -8.398 1.00 29.31 171 VAL A CA 1
ATOM 1087 C C . VAL A 1 149 ? 8.993 -2.123 -9.272 1.00 29.89 171 VAL A C 1
ATOM 1088 O O . VAL A 1 149 ? 10.005 -2.125 -9.962 1.00 30.06 171 VAL A O 1
ATOM 1092 N N . ALA A 1 150 ? 8.148 -3.146 -9.212 1.00 29.76 172 ALA A N 1
ATOM 1093 C CA . ALA A 1 150 ? 8.348 -4.367 -9.975 1.00 27.91 172 ALA A CA 1
ATOM 1094 C C . ALA A 1 150 ? 7.674 -4.250 -11.339 1.00 27.39 172 ALA A C 1
ATOM 1095 O O . ALA A 1 150 ? 6.809 -3.397 -11.536 1.00 27.83 172 ALA A O 1
ATOM 1097 N N . PRO A 1 151 ? 8.057 -5.114 -12.286 1.00 24.97 173 PRO A N 1
ATOM 1098 C CA . PRO A 1 151 ? 7.296 -5.175 -13.537 1.00 25.33 173 PRO A CA 1
ATOM 1099 C C . PRO A 1 151 ? 5.893 -5.741 -13.320 1.00 23.06 173 PRO A C 1
ATOM 1100 O O . PRO A 1 151 ? 5.605 -6.320 -12.261 1.00 20.52 173 PRO A O 1
ATOM 1104 N N . HIS A 1 152 ? 5.024 -5.574 -14.311 1.00 22.12 174 HIS A N 1
ATOM 1105 C CA . HIS A 1 152 ? 3.704 -6.173 -14.248 1.00 20.12 174 HIS A CA 1
ATOM 1106 C C . HIS A 1 152 ? 3.851 -7.668 -14.501 1.00 20.28 174 HIS A C 1
ATOM 1107 O O . HIS A 1 152 ? 4.535 -8.073 -15.440 1.00 23.28 174 HIS A O 1
ATOM 1114 N N . PHE A 1 153 ? 3.216 -8.490 -13.666 1.00 20.71 175 PHE A N 1
ATOM 1115 C CA . PHE A 1 153 ? 3.389 -9.937 -13.772 1.00 18.70 175 PHE A CA 1
ATOM 1116 C C . PHE A 1 153 ? 2.299 -10.641 -14.571 1.00 20.28 175 PHE A C 1
ATOM 1117 O O . PHE A 1 153 ? 1.112 -10.301 -14.474 1.00 23.39 175 PHE A O 1
ATOM 1125 N N . ASP A 1 154 ? 2.711 -11.631 -15.361 1.00 18.62 176 ASP A N 1
ATOM 1126 C CA . ASP A 1 154 ? 1.764 -12.558 -15.953 1.00 23.03 176 ASP A CA 1
ATOM 1127 C C . ASP A 1 154 ? 1.028 -13.321 -14.848 1.00 22.10 176 ASP A C 1
ATOM 1128 O O . ASP A 1 154 ? -0.165 -13.628 -14.984 1.00 22.80 176 ASP A O 1
ATOM 1133 N N . PHE A 1 155 ? 1.732 -13.631 -13.759 1.00 19.35 177 PHE A N 1
ATOM 1134 C CA . PHE A 1 155 ? 1.111 -14.353 -12.649 1.00 18.32 177 PHE A CA 1
ATOM 1135 C C . PHE A 1 155 ? 1.824 -14.134 -11.323 1.00 18.61 177 PHE A C 1
ATOM 1136 O O . PHE A 1 155 ? 3.033 -13.872 -11.274 1.00 19.68 177 PHE A O 1
ATOM 1144 N N . ILE A 1 156 ? 1.060 -14.267 -10.248 1.00 14.79 178 ILE A N 1
ATOM 1145 C CA . ILE A 1 156 ? 1.616 -14.355 -8.906 1.00 13.60 178 ILE A CA 1
ATOM 1146 C C . ILE A 1 156 ? 1.153 -15.671 -8.270 1.00 11.66 178 ILE A C 1
ATOM 1147 O O . ILE A 1 156 ? -0.037 -15.985 -8.248 1.00 9.87 178 ILE A O 1
ATOM 1152 N N . LEU A 1 157 ? 2.092 -16.472 -7.793 1.00 10.79 179 LEU A N 1
ATOM 1153 C CA . LEU A 1 157 ? 1.723 -17.681 -7.064 1.00 12.33 179 LEU A CA 1
ATOM 1154 C C . LEU A 1 157 ? 2.016 -17.467 -5.592 1.00 13.14 179 LEU A C 1
ATOM 1155 O O . LEU A 1 157 ? 3.160 -17.216 -5.217 1.00 12.49 179 LEU A O 1
ATOM 1160 N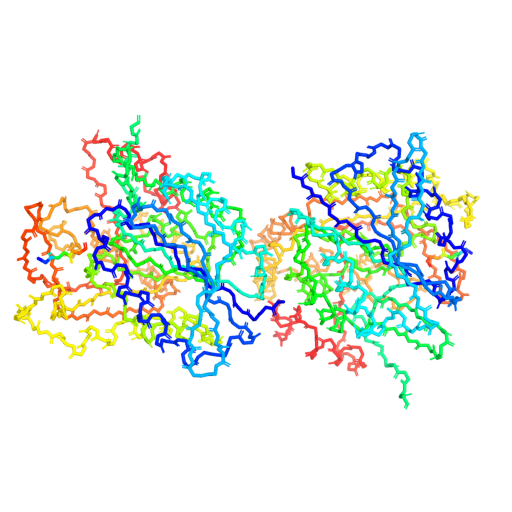 N . PHE A 1 158 ? 0.970 -17.514 -4.760 1.00 13.46 180 PHE A N 1
ATOM 1161 C CA . PHE A 1 158 ? 1.171 -17.470 -3.328 1.00 9.71 180 PHE A CA 1
ATOM 1162 C C . PHE A 1 158 ? 1.336 -18.877 -2.801 1.00 13.68 180 PHE A C 1
ATOM 1163 O O . PHE A 1 158 ? 0.370 -19.626 -2.677 1.00 12.30 180 PHE A O 1
ATOM 1171 N N . ASP A 1 159 ? 2.572 -19.232 -2.487 1.00 15.69 181 ASP A N 1
ATOM 1172 C CA . ASP A 1 159 ? 2.834 -20.492 -1.815 1.00 21.58 181 ASP A CA 1
ATOM 1173 C C . ASP A 1 159 ? 2.783 -20.231 -0.305 1.00 19.56 181 ASP A C 1
ATOM 1174 O O . ASP A 1 159 ? 3.794 -20.317 0.397 1.00 17.07 181 ASP A O 1
ATOM 1179 N N . ALA A 1 160 ? 1.586 -19.887 0.156 1.00 16.21 182 ALA A N 1
ATOM 1180 C CA . ALA A 1 160 ? 1.332 -19.373 1.493 1.00 16.89 182 ALA A CA 1
ATOM 1181 C C . ALA A 1 160 ? -0.158 -19.547 1.824 1.00 19.87 182 ALA A C 1
ATOM 1182 O O . ALA A 1 160 ? -1.000 -19.522 0.921 1.00 19.05 182 ALA A O 1
ATOM 1184 N N . CYS A 1 161 ? -0.476 -19.724 3.107 1.00 20.22 183 CYS A N 1
ATOM 1185 C CA . CYS A 1 161 ? -1.853 -19.958 3.551 1.00 19.78 183 CYS A CA 1
ATOM 1186 C C . CYS A 1 161 ? -2.801 -18.792 3.291 1.00 20.61 183 CYS A C 1
ATOM 1187 O O . CYS A 1 161 ? -2.417 -17.623 3.425 1.00 22.36 183 CYS A O 1
ATOM 1190 N N . TYR A 1 162 ? -4.037 -19.136 2.915 1.00 17.63 184 TYR A N 1
ATOM 1191 C CA . TYR A 1 162 ? -5.188 -18.234 3.002 1.00 14.65 184 TYR A CA 1
ATOM 1192 C C . TYR A 1 162 ? -5.122 -17.050 2.062 1.00 18.67 184 TYR A C 1
ATOM 1193 O O . TYR A 1 162 ? -5.833 -16.069 2.266 1.00 22.42 184 TYR A O 1
ATOM 1202 N N . MET A 1 163 ? -4.270 -17.112 1.049 1.00 16.34 185 MET A N 1
ATOM 1203 C CA . MET A 1 163 ? -4.014 -15.929 0.234 1.00 15.52 185 MET A CA 1
ATOM 1204 C C . MET A 1 163 ? -5.023 -15.756 -0.899 1.00 13.41 185 MET A C 1
ATOM 1205 O O . MET A 1 163 ? -5.196 -14.640 -1.404 1.00 13.21 185 MET A O 1
ATOM 1210 N N . GLN A 1 164 ? -5.697 -16.842 -1.287 1.00 12.21 186 GLN A N 1
ATOM 1211 C CA . GLN A 1 164 ? -6.695 -16.769 -2.356 1.00 15.68 186 GLN A CA 1
ATOM 1212 C C . GLN A 1 164 ? -8.018 -16.209 -1.789 1.00 17.80 186 GLN A C 1
ATOM 1213 O O . GLN A 1 164 ? -9.050 -16.889 -1.744 1.00 14.97 186 GLN A O 1
ATOM 1219 N N . SER A 1 165 ? -7.921 -14.951 -1.355 1.00 19.55 187 SER A N 1
ATOM 1220 C CA . SER A 1 165 ? -8.991 -14.131 -0.807 1.00 18.45 187 SER A CA 1
ATOM 1221 C C . SER A 1 165 ? -9.356 -13.026 -1.801 1.00 18.29 187 SER A C 1
ATOM 1222 O O . SER A 1 165 ? -8.468 -12.424 -2.418 1.00 19.06 187 SER A O 1
ATOM 1225 N N . VAL A 1 166 ? -10.653 -12.767 -1.961 1.00 15.58 188 VAL A N 1
ATOM 1226 C CA . VAL A 1 166 ? -11.124 -11.797 -2.942 1.00 15.05 188 VAL A CA 1
ATOM 1227 C C . VAL A 1 166 ? -10.677 -10.395 -2.537 1.00 17.20 188 VAL A C 1
ATOM 1228 O O . VAL A 1 166 ? -10.472 -9.530 -3.392 1.00 18.00 188 VAL A O 1
ATOM 1232 N N . GLU A 1 167 ? -10.506 -10.177 -1.233 1.00 15.42 189 GLU A N 1
ATOM 1233 C CA . GLU A 1 167 ? -10.017 -8.897 -0.721 1.00 17.94 189 GLU A CA 1
ATOM 1234 C C . GLU A 1 167 ? -8.555 -8.648 -1.117 1.00 20.13 189 GLU A C 1
ATOM 1235 O O . GLU A 1 167 ? -8.178 -7.538 -1.490 1.00 21.99 189 GLU A O 1
ATOM 1241 N N . VAL A 1 168 ? -7.737 -9.691 -1.025 1.00 18.21 190 VAL A N 1
ATOM 1242 C CA . VAL A 1 168 ? -6.318 -9.597 -1.350 1.00 19.31 190 VAL A CA 1
ATOM 1243 C C . VAL A 1 168 ? -6.104 -9.420 -2.845 1.00 18.40 190 VAL A C 1
ATOM 1244 O O . VAL A 1 168 ? -5.376 -8.535 -3.284 1.00 21.63 190 VAL A O 1
ATOM 1248 N N . VAL A 1 169 ? -6.729 -10.294 -3.618 1.00 16.63 191 VAL A N 1
ATOM 1249 C CA . VAL A 1 169 ? -6.620 -10.270 -5.064 1.00 17.41 191 VAL A CA 1
ATOM 1250 C C . VAL A 1 169 ? -7.173 -8.951 -5.640 1.00 19.22 191 VAL A C 1
ATOM 1251 O O . VAL A 1 169 ? -6.581 -8.380 -6.560 1.00 17.42 191 VAL A O 1
ATOM 1255 N N . TYR A 1 170 ? -8.281 -8.447 -5.099 1.00 17.27 192 TYR A N 1
ATOM 1256 C CA . TYR A 1 170 ? -8.785 -7.157 -5.574 1.00 17.18 192 TYR A CA 1
ATOM 1257 C C . TYR A 1 170 ? -7.797 -6.036 -5.231 1.00 17.96 192 TYR A C 1
ATOM 1258 O O . TYR A 1 170 ? -7.547 -5.159 -6.057 1.00 19.72 192 TYR A O 1
ATOM 1267 N N . GLN A 1 171 ? -7.228 -6.073 -4.025 1.00 17.36 193 GLN A N 1
ATOM 1268 C CA . GLN A 1 171 ? -6.268 -5.044 -3.595 1.00 19.24 193 GLN A CA 1
ATOM 1269 C C . GLN A 1 171 ? -5.015 -4.997 -4.471 1.00 20.41 193 GLN A C 1
ATOM 1270 O O . GLN A 1 171 ? -4.436 -3.925 -4.701 1.00 20.40 193 GLN A O 1
ATOM 1276 N N . LEU A 1 172 ? -4.603 -6.172 -4.943 1.00 20.76 194 LEU A N 1
ATOM 1277 C CA . LEU A 1 172 ? -3.413 -6.325 -5.771 1.00 17.63 194 LEU A CA 1
ATOM 1278 C C . LEU A 1 172 ? -3.716 -6.511 -7.254 1.00 19.02 194 LEU A C 1
ATOM 1279 O O . LEU A 1 172 ? -2.832 -6.916 -8.006 1.00 21.32 194 LEU A O 1
ATOM 1284 N N . ARG A 1 173 ? -4.947 -6.234 -7.681 1.00 18.17 195 ARG A N 1
ATOM 1285 C CA . ARG A 1 173 ? -5.377 -6.609 -9.037 1.00 18.38 195 ARG A CA 1
ATOM 1286 C C . ARG A 1 173 ? -4.557 -5.968 -10.169 1.00 20.55 195 ARG A C 1
ATOM 1287 O O . ARG A 1 173 ? -4.442 -6.548 -11.256 1.00 20.97 195 ARG A O 1
ATOM 1295 N N . ASN A 1 174 ? -3.992 -4.790 -9.923 1.00 20.40 196 ASN A N 1
ATOM 1296 C CA . ASN A 1 174 ? -3.240 -4.087 -10.964 1.00 24.02 196 ASN A CA 1
ATOM 1297 C C . ASN A 1 174 ? -1.777 -4.526 -11.047 1.00 23.62 196 ASN A C 1
ATOM 1298 O O . ASN A 1 174 ? -0.992 -3.956 -11.814 1.00 22.18 196 ASN A O 1
ATOM 1303 N N . ARG A 1 175 ? -1.413 -5.542 -10.268 1.00 21.41 197 ARG A N 1
ATOM 1304 C CA . ARG A 1 175 ? -0.026 -6.004 -10.215 1.00 22.10 197 ARG A CA 1
ATOM 1305 C C . ARG A 1 175 ? 0.225 -7.259 -11.047 1.00 20.49 197 ARG A C 1
ATOM 1306 O O . ARG A 1 175 ? 1.368 -7.544 -11.404 1.00 19.65 197 ARG A O 1
ATOM 1314 N N . ALA A 1 176 ? -0.831 -8.022 -11.322 1.00 18.08 198 ALA A N 1
ATOM 1315 C CA . ALA A 1 176 ? -0.690 -9.257 -12.086 1.00 18.91 198 ALA A CA 1
ATOM 1316 C C . ALA A 1 176 ? -1.954 -9.596 -12.871 1.00 21.64 198 ALA A C 1
ATOM 1317 O O . ALA A 1 176 ? -3.045 -9.139 -12.520 1.00 21.86 198 ALA A O 1
ATOM 1319 N N . ASP A 1 177 ? -1.800 -10.405 -13.922 1.00 19.38 199 ASP A N 1
ATOM 1320 C CA . ASP A 1 177 ? -2.946 -10.882 -14.686 1.00 20.50 199 ASP A CA 1
ATOM 1321 C C . ASP A 1 177 ? -3.650 -12.068 -14.019 1.00 17.80 199 ASP A C 1
ATOM 1322 O O . ASP A 1 177 ? -4.833 -12.285 -14.231 1.00 17.74 199 ASP A O 1
ATOM 1327 N N . TYR A 1 178 ? -2.918 -12.857 -13.244 1.00 17.76 200 TYR A N 1
ATOM 1328 C CA . TYR A 1 178 ? -3.492 -14.054 -12.626 1.00 15.78 200 TYR A CA 1
ATOM 1329 C C . TYR A 1 178 ? -2.917 -14.286 -11.242 1.00 12.91 200 TYR A C 1
ATOM 1330 O O . TYR A 1 178 ? -1.742 -14.010 -10.994 1.00 11.29 200 TYR A O 1
ATOM 1339 N N . PHE A 1 179 ? -3.754 -14.810 -10.352 1.00 15.07 201 PHE A N 1
ATOM 1340 C CA . PHE A 1 179 ? -3.354 -15.129 -8.989 1.00 17.69 201 PHE A CA 1
ATOM 1341 C C . PHE A 1 179 ? -3.596 -16.606 -8.718 1.00 17.04 201 PHE A C 1
ATOM 1342 O O . PHE A 1 179 ? -4.707 -17.091 -8.889 1.00 16.33 201 PHE A O 1
ATOM 1350 N N . ILE A 1 180 ? -2.562 -17.313 -8.277 1.00 15.24 202 ILE A N 1
ATOM 1351 C CA . ILE A 1 180 ? -2.692 -18.726 -7.962 1.00 13.83 202 ILE A CA 1
ATOM 1352 C C . ILE A 1 180 ? -2.482 -18.922 -6.466 1.00 15.16 202 ILE A C 1
ATOM 1353 O O . ILE A 1 180 ? -1.454 -18.519 -5.912 1.00 18.47 202 ILE A O 1
ATOM 1358 N N . GLY A 1 181 ? -3.458 -19.541 -5.807 1.00 18.38 203 GLY A N 1
ATOM 1359 C CA . GLY A 1 181 ? -3.347 -19.799 -4.383 1.00 18.20 203 GLY A CA 1
ATOM 1360 C C . GLY A 1 181 ? -4.409 -20.715 -3.798 1.00 16.33 203 GLY A C 1
ATOM 1361 O O . GLY A 1 181 ? -5.220 -21.268 -4.528 1.00 19.23 203 GLY A O 1
ATOM 1362 N N . SER A 1 182 ? -4.377 -20.885 -2.476 1.00 12.72 204 SER A N 1
ATOM 1363 C CA . SER A 1 182 ? -5.405 -21.636 -1.746 1.00 14.68 204 SER A CA 1
ATOM 1364 C C . SER A 1 182 ? -6.185 -20.685 -0.867 1.00 12.44 204 SER A C 1
ATOM 1365 O O . SER A 1 182 ? -5.601 -19.768 -0.300 1.00 11.31 204 SER A O 1
ATOM 1368 N N . PRO A 1 183 ? -7.509 -20.883 -0.757 1.00 16.29 205 PRO A N 1
ATOM 1369 C CA . PRO A 1 183 ? -8.260 -20.068 0.211 1.00 15.27 205 PRO A CA 1
ATOM 1370 C C . PRO A 1 183 ? -8.116 -20.597 1.636 1.00 17.61 205 PRO A C 1
ATOM 1371 O O . PRO A 1 183 ? -8.446 -19.895 2.619 1.00 17.88 205 PRO A O 1
ATOM 1375 N N . THR A 1 184 ? -7.606 -21.818 1.759 1.00 13.41 206 THR A N 1
ATOM 1376 C CA . THR A 1 184 ? -7.435 -22.416 3.072 1.00 15.76 206 THR A CA 1
ATOM 1377 C C . THR A 1 184 ? -5.930 -22.581 3.348 1.00 20.20 206 THR A C 1
ATOM 1378 O O . THR A 1 184 ? -5.101 -21.914 2.709 1.00 20.66 206 THR A O 1
ATOM 1382 N N . GLU A 1 185 ? -5.574 -23.424 4.313 1.00 20.63 207 GLU A N 1
ATOM 1383 C CA . GLU A 1 185 ? -4.170 -23.634 4.643 1.00 20.91 207 GLU A CA 1
ATOM 1384 C C . GLU A 1 185 ? -3.438 -24.400 3.548 1.00 24.43 207 GLU A C 1
ATOM 1385 O O . GLU A 1 185 ? -3.972 -25.358 2.981 1.00 23.27 207 GLU A O 1
ATOM 1391 N N . ILE A 1 186 ? -2.214 -23.955 3.269 1.00 24.32 208 ILE A N 1
ATOM 1392 C CA . ILE A 1 186 ? -1.301 -24.611 2.340 1.00 22.94 208 ILE A CA 1
ATOM 1393 C C . ILE A 1 186 ? -0.384 -25.559 3.113 1.00 22.00 208 ILE A C 1
ATOM 1394 O O . ILE A 1 186 ? 0.131 -25.201 4.166 1.00 23.77 208 ILE A O 1
ATOM 1399 N N . PRO A 1 187 ? -0.183 -26.777 2.597 1.00 19.85 209 PRO A N 1
ATOM 1400 C CA . PRO A 1 187 ? 0.691 -27.736 3.292 1.00 20.93 209 PRO A CA 1
ATOM 1401 C C . PRO A 1 187 ? 2.112 -27.204 3.502 1.00 20.55 209 PRO A C 1
ATOM 1402 O O . PRO A 1 187 ? 2.658 -26.514 2.628 1.00 15.49 209 PRO A O 1
ATOM 1406 N N . GLY A 1 188 ? 2.681 -27.491 4.670 1.00 21.93 210 GLY A N 1
ATOM 1407 C CA . GLY A 1 188 ? 4.079 -27.207 4.943 1.00 20.92 210 GLY A CA 1
ATOM 1408 C C . GLY A 1 188 ? 5.011 -27.327 3.746 1.00 20.05 210 GLY A C 1
ATOM 1409 O O . GLY A 1 188 ? 5.671 -26.352 3.391 1.00 17.26 210 GLY A O 1
ATOM 1410 N N . PRO A 1 189 ? 5.057 -28.515 3.110 1.00 20.91 211 PRO A N 1
ATOM 1411 C CA . PRO A 1 189 ? 5.968 -28.768 1.984 1.00 21.10 211 PRO A CA 1
ATOM 1412 C C . PRO A 1 189 ? 5.739 -27.866 0.779 1.00 19.56 211 PRO A C 1
ATOM 1413 O O . PRO A 1 189 ? 6.606 -27.797 -0.081 1.00 18.48 211 PRO A O 1
ATOM 1417 N N . GLY A 1 190 ? 4.591 -27.200 0.716 1.00 20.15 212 GLY A N 1
ATOM 1418 C CA . GLY A 1 190 ? 4.291 -26.292 -0.378 1.00 21.34 212 GLY A CA 1
ATOM 1419 C C . GLY A 1 190 ? 4.293 -26.944 -1.752 1.00 22.79 212 GLY A C 1
ATOM 1420 O O . GLY A 1 190 ? 3.958 -28.118 -1.902 1.00 24.72 212 GLY A O 1
ATOM 1421 N N . ALA A 1 191 ? 4.660 -26.173 -2.766 1.00 21.36 213 ALA A N 1
ATOM 1422 C CA . ALA A 1 191 ? 4.650 -26.676 -4.127 1.00 23.26 213 ALA A CA 1
ATOM 1423 C C . ALA A 1 191 ? 5.654 -27.802 -4.329 1.00 24.97 213 ALA A C 1
ATOM 1424 O O . ALA A 1 191 ? 6.693 -27.851 -3.673 1.00 25.16 213 ALA A O 1
ATOM 1426 N N . PRO A 1 192 ? 5.314 -28.734 -5.226 1.00 26.93 214 PRO A N 1
ATOM 1427 C CA . PRO A 1 192 ? 6.233 -29.706 -5.828 1.00 24.85 214 PRO A CA 1
ATOM 1428 C C . PRO A 1 192 ? 7.010 -29.052 -6.978 1.00 25.94 214 PRO A C 1
ATOM 1429 O O . PRO A 1 192 ? 6.642 -29.164 -8.163 1.00 20.78 214 PRO A O 1
ATOM 1433 N N . TYR A 1 193 ? 8.097 -28.368 -6.629 1.00 28.88 215 TYR A N 1
ATOM 1434 C CA . TYR A 1 193 ? 8.767 -27.493 -7.582 1.00 26.03 215 TYR A CA 1
ATOM 1435 C C . TYR A 1 193 ? 9.476 -28.251 -8.682 1.00 25.56 215 TYR A C 1
ATOM 1436 O O . TYR A 1 193 ? 9.988 -27.646 -9.623 1.00 28.08 215 TYR A O 1
ATOM 1445 N N . GLU A 1 194 ? 9.502 -29.574 -8.577 1.00 21.73 216 GLU A N 1
ATOM 1446 C CA . GLU A 1 194 ? 10.067 -30.378 -9.647 1.00 22.03 216 GLU A CA 1
ATOM 1447 C C . GLU A 1 194 ? 9.137 -30.421 -10.865 1.00 19.11 216 GLU A C 1
ATOM 1448 O O . GLU A 1 194 ? 9.587 -30.706 -11.973 1.00 18.25 216 GLU A O 1
ATOM 1454 N N . VAL A 1 195 ? 7.845 -30.140 -10.673 1.00 18.73 217 VAL A N 1
ATOM 1455 C CA . VAL A 1 195 ? 6.929 -30.029 -11.816 1.00 18.33 217 VAL A CA 1
ATOM 1456 C C . VAL A 1 195 ? 6.305 -28.636 -11.947 1.00 14.62 217 VAL A C 1
ATOM 1457 O O . VAL A 1 195 ? 5.860 -28.263 -13.020 1.00 15.60 217 VAL A O 1
ATOM 1461 N N . VAL A 1 196 ? 6.293 -27.857 -10.874 1.00 16.44 218 VAL A N 1
ATOM 1462 C CA . VAL A 1 196 ? 5.811 -26.481 -10.960 1.00 16.53 218 VAL A CA 1
ATOM 1463 C C . VAL A 1 196 ? 6.799 -25.570 -11.718 1.00 20.34 218 VAL A C 1
ATOM 1464 O O . VAL A 1 196 ? 6.374 -24.687 -12.468 1.00 21.95 218 VAL A O 1
ATOM 1468 N N . VAL A 1 197 ? 8.106 -25.798 -11.565 1.00 21.64 219 VAL A N 1
ATOM 1469 C CA . VAL A 1 197 ? 9.111 -24.927 -12.213 1.00 17.79 219 VAL A CA 1
ATOM 1470 C C . VAL A 1 197 ? 8.987 -24.901 -13.744 1.00 15.01 219 VAL A C 1
ATOM 1471 O O . VAL A 1 197 ? 8.978 -23.819 -14.323 1.00 14.50 219 VAL A O 1
ATOM 1475 N N . PRO A 1 198 ? 8.880 -26.071 -14.407 1.00 15.20 220 PRO A N 1
ATOM 1476 C CA . PRO A 1 198 ? 8.647 -25.941 -15.851 1.00 19.19 220 PRO A CA 1
ATOM 1477 C C . PRO A 1 198 ? 7.315 -25.247 -16.182 1.00 21.27 220 PRO A C 1
ATOM 1478 O O . PRO A 1 198 ? 7.227 -24.550 -17.193 1.00 21.03 220 PRO A O 1
ATOM 1482 N N . ALA A 1 199 ? 6.303 -25.408 -15.333 1.00 20.99 221 ALA A N 1
ATOM 1483 C CA . ALA A 1 199 ? 5.012 -24.757 -15.578 1.00 18.68 221 ALA A CA 1
ATOM 1484 C C . ALA A 1 199 ? 5.112 -23.237 -15.397 1.00 15.97 221 ALA A C 1
ATOM 1485 O O . ALA A 1 199 ? 4.377 -22.485 -16.033 1.00 14.21 221 ALA A O 1
ATOM 1487 N N . LEU A 1 200 ? 6.033 -22.788 -14.546 1.00 15.57 222 LEU A N 1
ATOM 1488 C CA . LEU A 1 200 ? 6.282 -21.351 -14.370 1.00 16.65 222 LEU A CA 1
ATOM 1489 C C . LEU A 1 200 ? 6.728 -20.684 -15.686 1.00 19.49 222 LEU A C 1
ATOM 1490 O O . LEU A 1 200 ? 6.579 -19.467 -15.859 1.00 18.59 222 LEU A O 1
ATOM 1495 N N . PHE A 1 201 ? 7.285 -21.487 -16.596 1.00 14.14 223 PHE A N 1
ATOM 1496 C CA . PHE A 1 201 ? 7.831 -20.973 -17.849 1.00 16.38 223 PHE A CA 1
ATOM 1497 C C . PHE A 1 201 ? 7.045 -21.469 -19.051 1.00 19.93 223 PHE A C 1
ATOM 1498 O O . PHE A 1 201 ? 7.488 -21.320 -20.190 1.00 18.82 223 PHE A O 1
ATOM 1506 N N . ALA A 1 202 ? 5.883 -22.067 -18.789 1.00 23.14 224 ALA A N 1
ATOM 1507 C CA . ALA A 1 202 ? 5.001 -22.509 -19.857 1.00 23.87 224 ALA A CA 1
ATOM 1508 C C . ALA A 1 202 ? 4.652 -21.325 -20.726 1.00 25.13 224 ALA A C 1
ATOM 1509 O O . ALA A 1 202 ? 4.323 -20.256 -20.228 1.00 24.92 224 ALA A O 1
ATOM 1511 N N . VAL A 1 203 ? 4.758 -21.515 -22.030 1.00 25.82 225 VAL A N 1
ATOM 1512 C CA . VAL A 1 203 ? 4.433 -20.464 -22.977 1.00 26.35 225 VAL A CA 1
ATOM 1513 C C . VAL A 1 203 ? 2.919 -20.222 -23.023 1.00 24.39 225 VAL A C 1
ATOM 1514 O O . VAL A 1 203 ? 2.470 -19.085 -23.169 1.00 24.18 225 VAL A O 1
ATOM 1518 N N . ASN A 1 204 ? 2.133 -21.286 -22.868 1.00 22.01 226 ASN A N 1
ATOM 1519 C CA . ASN A 1 204 ? 0.676 -21.170 -22.890 1.00 20.23 226 ASN A CA 1
ATOM 1520 C C . ASN A 1 204 ? 0.056 -21.382 -21.519 1.00 21.49 226 ASN A C 1
ATOM 1521 O O . ASN A 1 204 ? 0.308 -22.407 -20.881 1.00 21.66 226 ASN A O 1
ATOM 1526 N N . SER A 1 205 ? -0.753 -20.414 -21.082 1.00 22.13 227 SER A N 1
ATOM 1527 C CA . SER A 1 205 ? -1.467 -20.474 -19.803 1.00 18.82 227 SER A CA 1
ATOM 1528 C C . SER A 1 205 ? -0.637 -20.941 -18.612 1.00 18.52 227 SER A C 1
ATOM 1529 O O . SER A 1 205 ? -0.950 -21.980 -18.034 1.00 20.70 227 SER A O 1
ATOM 1532 N N . PRO A 1 206 ? 0.418 -20.194 -18.236 1.00 20.84 228 PRO A N 1
ATOM 1533 C CA . PRO A 1 206 ? 1.229 -20.639 -17.091 1.00 20.10 228 PRO A CA 1
ATOM 1534 C C . PRO A 1 206 ? 0.458 -20.774 -15.773 1.00 21.12 228 PRO A C 1
ATOM 1535 O O . PRO A 1 206 ? 0.770 -21.691 -15.008 1.00 20.72 228 PRO A O 1
ATOM 1539 N N . ALA A 1 207 ? -0.527 -19.913 -15.517 1.00 19.99 229 ALA A N 1
ATOM 1540 C CA . ALA A 1 207 ? -1.240 -19.959 -14.236 1.00 20.84 229 ALA A CA 1
ATOM 1541 C C . ALA A 1 207 ? -1.990 -21.278 -14.099 1.00 18.73 229 ALA A C 1
ATOM 1542 O O . ALA A 1 207 ? -1.922 -21.945 -13.070 1.00 19.71 229 ALA A O 1
ATOM 1544 N N . VAL A 1 208 ? -2.680 -21.666 -15.160 1.00 18.04 230 VAL A N 1
ATOM 1545 C CA . VAL A 1 208 ? -3.377 -22.943 -15.191 1.00 17.76 230 VAL A CA 1
ATOM 1546 C C . VAL A 1 208 ? -2.374 -24.088 -15.073 1.00 17.66 230 VAL A C 1
ATOM 1547 O O . VAL A 1 208 ? -2.589 -25.028 -14.307 1.00 16.44 230 VAL A O 1
ATOM 1551 N N . SER A 1 209 ? -1.280 -24.001 -15.837 1.00 19.07 231 SER A N 1
ATOM 1552 C CA . SER A 1 209 ? -0.224 -25.014 -15.785 1.00 18.63 231 SER A CA 1
ATOM 1553 C C . SER A 1 209 ? 0.333 -25.184 -14.378 1.00 15.16 231 SER A C 1
ATOM 1554 O O . SER A 1 209 ? 0.572 -26.308 -13.927 1.00 13.94 231 SER A O 1
ATOM 1557 N N . ILE A 1 210 ? 0.571 -24.061 -13.705 1.00 14.58 232 ILE A N 1
ATOM 1558 C CA . ILE A 1 210 ? 1.119 -24.085 -12.352 1.00 16.61 232 ILE A CA 1
ATOM 1559 C C . ILE A 1 210 ? 0.132 -24.789 -11.426 1.00 18.24 232 ILE A C 1
ATOM 1560 O O . ILE A 1 210 ? 0.518 -25.671 -10.644 1.00 20.24 232 ILE A O 1
ATOM 1565 N N . ALA A 1 211 ? -1.148 -24.431 -11.557 1.00 19.44 233 ALA A N 1
ATOM 1566 C CA . ALA A 1 211 ? -2.215 -24.973 -10.714 1.00 13.87 233 ALA A CA 1
ATOM 1567 C C . ALA A 1 211 ? -2.373 -26.478 -10.882 1.00 14.30 233 ALA A C 1
ATOM 1568 O O . ALA A 1 211 ? -2.419 -27.219 -9.905 1.00 15.70 233 ALA A O 1
ATOM 1570 N N . GLU A 1 212 ? -2.458 -26.917 -12.135 1.00 15.80 234 GLU A N 1
ATOM 1571 C CA . GLU A 1 212 ? -2.636 -28.328 -12.443 1.00 15.89 234 GLU A CA 1
ATOM 1572 C C . GLU A 1 212 ? -1.492 -29.154 -11.895 1.00 15.76 234 GLU A C 1
ATOM 1573 O O . GLU A 1 212 ? -1.711 -30.229 -11.352 1.00 19.80 234 GLU A O 1
ATOM 1579 N N . ASN A 1 213 ? -0.266 -28.653 -12.045 1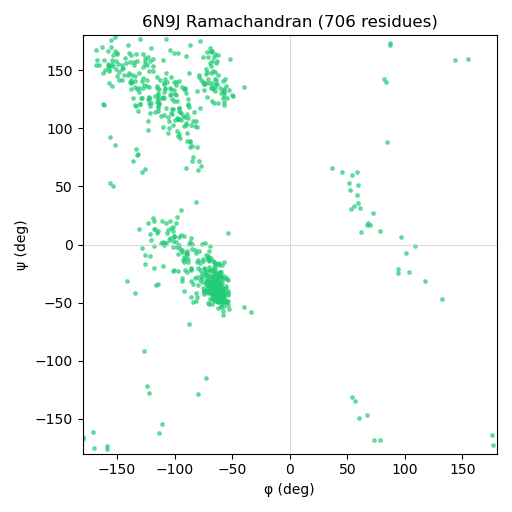.00 15.13 235 ASN A N 1
ATOM 1580 C CA . ASN A 1 213 ? 0.906 -29.401 -11.613 1.00 14.72 235 ASN A CA 1
ATOM 1581 C C . ASN A 1 213 ? 1.030 -29.375 -10.093 1.00 12.73 235 ASN A C 1
ATOM 1582 O O . ASN A 1 213 ? 1.374 -30.380 -9.472 1.00 13.21 235 ASN A O 1
ATOM 1587 N N . TYR A 1 214 ? 0.741 -28.229 -9.495 1.00 13.35 236 TYR A N 1
ATOM 1588 C CA . TYR A 1 214 ? 0.714 -28.151 -8.044 1.00 16.85 236 TYR A CA 1
ATOM 1589 C C . TYR A 1 214 ? -0.303 -29.178 -7.511 1.00 20.53 236 TYR A C 1
ATOM 1590 O O . TYR A 1 214 ? 0.063 -30.084 -6.765 1.00 23.74 236 TYR A O 1
ATOM 1599 N N . TYR A 1 215 ? -1.569 -29.030 -7.894 1.00 20.57 237 TYR A N 1
ATOM 1600 C CA . TYR A 1 215 ? -2.619 -29.917 -7.409 1.00 17.55 237 TYR A CA 1
ATOM 1601 C C . TYR A 1 215 ? -2.340 -31.408 -7.614 1.00 18.44 237 TYR A C 1
ATOM 1602 O O . TYR A 1 215 ? -2.589 -32.219 -6.726 1.00 16.72 237 TYR A O 1
ATOM 1611 N N . SER A 1 216 ? -1.833 -31.770 -8.789 1.00 21.39 238 SER A N 1
ATOM 1612 C CA . SER A 1 216 ? -1.754 -33.171 -9.166 1.00 24.19 238 SER A CA 1
ATOM 1613 C C . SER A 1 216 ? -0.853 -34.017 -8.261 1.00 24.67 238 SER A C 1
ATOM 1614 O O . SER A 1 216 ? -1.121 -35.198 -8.044 1.00 27.41 238 SER A O 1
ATOM 1617 N N . VAL A 1 217 ? 0.217 -33.438 -7.735 1.00 21.13 239 VAL A N 1
ATOM 1618 C CA . VAL A 1 217 ? 1.091 -34.230 -6.882 1.00 21.07 239 VAL A CA 1
ATOM 1619 C C . VAL A 1 217 ? 0.390 -34.533 -5.549 1.00 20.48 239 VAL A C 1
ATOM 1620 O O . VAL A 1 217 ? 0.441 -35.660 -5.051 1.00 23.55 239 VAL A O 1
ATOM 1624 N N . TYR A 1 218 ? -0.292 -33.541 -4.994 1.00 17.80 240 TYR A N 1
ATOM 1625 C CA . TYR A 1 218 ? -0.995 -33.731 -3.728 1.00 19.74 240 TYR A CA 1
ATOM 1626 C C . TYR A 1 218 ? -2.200 -34.642 -3.896 1.00 22.22 240 TYR A C 1
ATOM 1627 O O . TYR A 1 218 ? -2.471 -35.484 -3.030 1.00 23.53 240 TYR A O 1
ATOM 1636 N N . ALA A 1 219 ? -2.911 -34.478 -5.011 1.00 21.60 241 ALA A N 1
ATOM 1637 C CA . ALA A 1 219 ? -4.044 -35.340 -5.349 1.00 21.77 241 ALA A CA 1
ATOM 1638 C C . ALA A 1 219 ? -3.647 -36.814 -5.428 1.00 22.93 241 ALA A C 1
ATOM 1639 O O . ALA A 1 219 ? -4.453 -37.695 -5.142 1.00 20.70 241 ALA A O 1
ATOM 1641 N N . LYS A 1 220 ? -2.399 -37.091 -5.798 1.00 25.29 242 LYS A N 1
ATOM 1642 C CA . LYS A 1 220 ? -1.998 -38.478 -5.987 1.00 28.17 242 LYS A CA 1
ATOM 1643 C C . LYS A 1 220 ? -1.535 -39.186 -4.708 1.00 28.11 242 LYS A C 1
ATOM 1644 O O . LYS A 1 220 ? -1.574 -40.417 -4.637 1.00 31.65 242 LYS A O 1
ATOM 1650 N N . LYS A 1 221 ? -1.117 -38.439 -3.693 1.00 23.84 243 LYS A N 1
ATOM 1651 C CA . LYS A 1 221 ? -0.747 -39.080 -2.437 1.00 26.95 243 LYS A CA 1
ATOM 1652 C C . LYS A 1 221 ? -1.808 -38.831 -1.364 1.00 25.57 243 LYS A C 1
ATOM 1653 O O . LYS A 1 221 ? -1.621 -39.161 -0.193 1.00 22.53 243 LYS A O 1
ATOM 1659 N N . TYR A 1 222 ? -2.935 -38.273 -1.790 1.00 26.39 244 TYR A N 1
ATOM 1660 C CA . TYR A 1 222 ? -4.045 -37.990 -0.896 1.00 29.88 244 TYR A CA 1
ATOM 1661 C C . TYR A 1 222 ? -4.667 -39.255 -0.325 1.00 32.13 244 TYR A C 1
ATOM 1662 O O . TYR A 1 222 ? -4.893 -40.242 -1.026 1.00 29.97 244 TYR A O 1
ATOM 1671 N N . ASN A 1 223 ? -4.911 -39.195 0.975 1.00 33.51 245 ASN A N 1
ATOM 1672 C CA . ASN A 1 223 ? -5.597 -40.225 1.724 1.00 36.15 245 ASN A CA 1
ATOM 1673 C C . ASN A 1 223 ? -6.747 -39.527 2.455 1.00 32.12 245 ASN A C 1
ATOM 1674 O O . ASN A 1 223 ? -6.551 -38.433 2.974 1.00 30.49 245 ASN A O 1
ATOM 1679 N N . SER A 1 224 ? -7.940 -40.118 2.479 1.00 31.43 246 SER A N 1
ATOM 1680 C CA . SER A 1 224 ? -9.120 -39.410 3.010 1.00 31.43 246 SER A CA 1
ATOM 1681 C C . SER A 1 224 ? -9.033 -39.036 4.483 1.00 28.77 246 SER A C 1
ATOM 1682 O O . SER A 1 224 ? -9.601 -38.029 4.912 1.00 27.78 246 SER A O 1
ATOM 1685 N N . THR A 1 225 ? -8.334 -39.857 5.253 1.00 28.78 247 THR A N 1
ATOM 1686 C CA . THR A 1 225 ? -8.178 -39.625 6.684 1.00 28.29 247 THR A CA 1
ATOM 1687 C C . THR A 1 225 ? -6.810 -39.019 6.985 1.00 26.93 247 THR A C 1
ATOM 1688 O O . THR A 1 225 ? -6.388 -38.964 8.136 1.00 28.03 247 THR A O 1
ATOM 1692 N N . GLY A 1 226 ? -6.113 -38.585 5.941 1.00 23.77 248 GLY A N 1
ATOM 1693 C CA . GLY A 1 226 ? -4.757 -38.090 6.089 1.00 23.56 248 GLY A CA 1
ATOM 1694 C C . GLY A 1 226 ? -3.873 -39.092 6.813 1.00 25.07 248 GLY A C 1
ATOM 1695 O O . GLY A 1 226 ? -2.948 -38.715 7.535 1.00 26.88 248 GLY A O 1
ATOM 1696 N N . ALA A 1 227 ? -4.175 -40.375 6.637 1.00 23.38 249 ALA A N 1
ATOM 1697 C CA . ALA A 1 227 ? -3.419 -41.435 7.286 1.00 25.19 249 ALA A CA 1
ATOM 1698 C C . ALA A 1 227 ? -1.943 -41.333 6.927 1.00 26.24 249 ALA A C 1
ATOM 1699 O O . ALA A 1 227 ? -1.597 -41.183 5.755 1.00 25.73 249 ALA A O 1
ATOM 1701 N N . GLY A 1 228 ? -1.080 -41.388 7.939 1.00 26.68 250 GLY A N 1
ATOM 1702 C CA . GLY A 1 228 ? 0.355 -41.314 7.727 1.00 29.95 250 GLY A CA 1
ATOM 1703 C C . GLY A 1 228 ? 0.879 -39.959 7.279 1.00 32.15 250 GLY A C 1
ATOM 1704 O O . GLY A 1 228 ? 2.009 -39.852 6.790 1.00 33.50 250 GLY A O 1
ATOM 1705 N N . ILE A 1 229 ? 0.076 -38.913 7.449 1.00 30.18 251 ILE A N 1
ATOM 1706 C CA . ILE A 1 229 ? 0.506 -37.584 7.035 1.00 28.87 251 ILE A CA 1
ATOM 1707 C C . ILE A 1 229 ? 1.714 -37.129 7.853 1.00 31.08 251 ILE A C 1
ATOM 1708 O O . ILE A 1 229 ? 1.792 -37.368 9.062 1.00 30.46 251 ILE A O 1
ATOM 1713 N N . SER A 1 230 ? 2.675 -36.507 7.178 1.00 30.55 252 SER A N 1
ATOM 1714 C CA . SER A 1 230 ? 3.839 -35.950 7.860 1.00 31.10 252 SER A CA 1
ATOM 1715 C C . SER A 1 230 ? 4.427 -34.824 7.025 1.00 29.85 252 SER A C 1
ATOM 1716 O O . SER A 1 230 ? 4.026 -34.623 5.887 1.00 27.44 252 SER A O 1
ATOM 1719 N N . ASN A 1 231 ? 5.367 -34.084 7.601 1.00 33.61 253 ASN A N 1
ATOM 1720 C CA . ASN A 1 231 ? 6.034 -33.011 6.876 1.00 34.47 253 ASN A CA 1
ATOM 1721 C C . ASN A 1 231 ? 6.837 -33.584 5.697 1.00 37.86 253 ASN A C 1
ATOM 1722 O O . ASN A 1 231 ? 7.074 -32.898 4.700 1.00 36.65 253 ASN A O 1
ATOM 1727 N N . GLU A 1 232 ? 7.226 -34.854 5.815 1.00 41.86 254 GLU A N 1
ATOM 1728 C CA . GLU A 1 232 ? 7.979 -35.546 4.769 1.00 45.33 254 GLU A CA 1
ATOM 1729 C C . GLU A 1 232 ? 7.080 -36.213 3.737 1.00 43.11 254 GLU A C 1
ATOM 1730 O O . GLU A 1 232 ? 7.547 -36.646 2.681 1.00 42.51 254 GLU A O 1
ATOM 1736 N N . ASN A 1 233 ? 5.792 -36.303 4.051 1.00 41.48 255 ASN A N 1
ATOM 1737 C CA . ASN A 1 233 ? 4.850 -37.052 3.225 1.00 40.04 255 ASN A CA 1
ATOM 1738 C C . ASN A 1 233 ? 3.416 -36.568 3.415 1.00 34.05 255 ASN A C 1
ATOM 1739 O O . ASN A 1 233 ? 2.706 -37.051 4.292 1.00 30.81 255 ASN A O 1
ATOM 1744 N N . TRP A 1 234 ? 2.986 -35.626 2.583 1.00 30.77 256 TRP A N 1
ATOM 1745 C CA . TRP A 1 234 ? 1.685 -35.011 2.787 1.00 27.27 256 TRP A CA 1
ATOM 1746 C C . TRP A 1 234 ? 0.579 -35.788 2.094 1.00 25.95 256 TRP A C 1
ATOM 1747 O O . TRP A 1 234 ? 0.473 -35.774 0.864 1.00 25.24 256 TRP A O 1
ATOM 1758 N N . THR A 1 235 ? -0.243 -36.457 2.903 1.00 22.48 257 THR A N 1
ATOM 1759 C CA . THR A 1 235 ? -1.384 -37.224 2.413 1.00 19.77 257 THR A CA 1
ATOM 1760 C C . THR A 1 235 ? -2.710 -36.482 2.657 1.00 19.40 257 THR A C 1
ATOM 1761 O O . THR A 1 235 ? -3.793 -37.008 2.389 1.00 19.44 257 THR A O 1
ATOM 1765 N N . GLY A 1 236 ? -2.616 -35.249 3.149 1.00 19.26 258 GLY A N 1
ATOM 1766 C CA . GLY A 1 236 ? -3.794 -34.487 3.536 1.00 20.21 258 GLY A CA 1
ATOM 1767 C C . GLY A 1 236 ? -4.494 -33.722 2.422 1.00 22.48 258 GLY A C 1
ATOM 1768 O O . GLY A 1 236 ? -5.490 -33.049 2.679 1.00 21.13 258 GLY A O 1
ATOM 1769 N N . GLY A 1 237 ? -3.984 -33.820 1.193 1.00 21.18 259 GLY A N 1
ATOM 1770 C CA . GLY A 1 237 ? -4.599 -33.152 0.056 1.00 17.76 259 GLY A CA 1
ATOM 1771 C C . GLY A 1 237 ? -4.298 -31.664 -0.045 1.00 16.38 259 GLY A C 1
ATOM 1772 O O . GLY A 1 237 ? -3.405 -31.147 0.632 1.00 13.09 259 GLY A O 1
ATOM 1773 N N . VAL A 1 238 ? -5.036 -30.977 -0.912 1.00 18.32 260 VAL A N 1
ATOM 1774 C CA . VAL A 1 238 ? -4.833 -29.550 -1.168 1.00 16.74 260 VAL A CA 1
ATOM 1775 C C . VAL A 1 238 ? -6.015 -28.993 -1.950 1.00 13.52 260 VAL A C 1
ATOM 1776 O O . VAL A 1 238 ? -6.742 -29.736 -2.596 1.00 15.40 260 VAL A O 1
ATOM 1780 N N . SER A 1 239 ? -6.200 -27.681 -1.885 1.00 11.29 261 SER A N 1
ATOM 1781 C CA . SER A 1 239 ? -7.180 -26.998 -2.709 1.00 16.00 261 SER A CA 1
ATOM 1782 C C . SER A 1 239 ? -6.560 -25.765 -3.351 1.00 18.75 261 SER A C 1
ATOM 1783 O O . SER A 1 239 ? -5.883 -24.977 -2.681 1.00 20.18 261 SER A O 1
ATOM 1786 N N . ILE A 1 240 ? -6.789 -25.591 -4.647 1.00 17.30 262 ILE A N 1
ATOM 1787 C CA . ILE A 1 240 ? -6.143 -24.518 -5.405 1.00 17.09 262 ILE A CA 1
ATOM 1788 C C . ILE A 1 240 ? -7.143 -23.913 -6.379 1.00 14.26 262 ILE A C 1
ATOM 1789 O O . ILE A 1 240 ? -7.994 -24.619 -6.890 1.00 15.94 262 ILE A O 1
ATOM 1794 N N . SER A 1 241 ? -7.046 -22.608 -6.617 1.00 14.02 263 SER A N 1
ATOM 1795 C CA . SER A 1 241 ? -7.770 -21.971 -7.713 1.00 16.29 263 SER A CA 1
ATOM 1796 C C . SER A 1 241 ? -6.923 -20.904 -8.422 1.00 11.89 263 SER A C 1
ATOM 1797 O O . SER A 1 241 ? -5.824 -20.555 -7.979 1.00 12.17 263 SER A O 1
ATOM 1800 N N . VAL A 1 242 ? -7.447 -20.401 -9.538 1.00 13.12 264 VAL A N 1
ATOM 1801 C CA . VAL A 1 242 ? -6.795 -19.363 -10.328 1.00 11.18 264 VAL A CA 1
ATOM 1802 C C . VAL A 1 242 ? -7.794 -18.243 -10.597 1.00 14.33 264 VAL A C 1
ATOM 1803 O O . VAL A 1 242 ? -8.857 -18.478 -11.182 1.00 15.03 264 VAL A O 1
ATOM 1807 N N . ILE A 1 243 ? -7.456 -17.034 -10.163 1.00 12.60 265 ILE A N 1
ATOM 1808 C CA . ILE A 1 243 ? -8.288 -15.869 -10.408 1.00 15.13 265 ILE A CA 1
ATOM 1809 C C . ILE A 1 243 ? -7.689 -14.993 -11.511 1.00 19.11 265 ILE A C 1
ATOM 1810 O O . ILE A 1 243 ? -6.504 -14.665 -11.458 1.00 18.78 265 ILE A O 1
ATOM 1815 N N . LYS A 1 244 ? -8.513 -14.648 -12.508 1.00 17.96 266 LYS A N 1
ATOM 1816 C CA . LYS A 1 244 ? -8.147 -13.749 -13.612 1.00 18.28 266 LYS A CA 1
ATOM 1817 C C . LYS A 1 244 ? -8.499 -12.308 -13.249 1.00 20.26 266 LYS A C 1
ATOM 1818 O O . LYS A 1 244 ? -9.691 -11.941 -13.188 1.00 20.24 266 LYS A O 1
ATOM 1824 N N . SER A 1 245 ? -7.477 -11.489 -13.010 1.00 18.42 267 SER A N 1
ATOM 1825 C CA . SER A 1 245 ? -7.680 -10.200 -12.340 1.00 18.00 267 SER A CA 1
ATOM 1826 C C . SER A 1 245 ? -8.448 -9.177 -13.172 1.00 19.94 267 SER A C 1
ATOM 1827 O O . SER A 1 245 ? -9.120 -8.294 -12.622 1.00 23.59 267 SER A O 1
ATOM 1830 N N . SER A 1 246 ? -8.373 -9.298 -14.493 1.00 19.97 268 SER A N 1
ATOM 1831 C CA . SER A 1 246 ? -9.067 -8.361 -15.360 1.00 20.11 268 SER A CA 1
ATOM 1832 C C . SER A 1 246 ? -10.586 -8.493 -15.229 1.00 20.39 268 SER A C 1
ATOM 1833 O O . SER A 1 246 ? -11.313 -7.618 -15.666 1.00 19.22 268 SER A O 1
ATOM 1836 N N . GLU A 1 247 ? -11.055 -9.580 -14.615 1.00 23.34 269 GLU A N 1
ATOM 1837 C CA . GLU A 1 247 ? -12.500 -9.840 -14.469 1.00 23.63 269 GLU A CA 1
ATOM 1838 C C . GLU A 1 247 ? -13.091 -9.434 -13.107 1.00 21.64 269 GLU A C 1
ATOM 1839 O O . GLU A 1 247 ? -14.313 -9.570 -12.883 1.00 19.25 269 GLU A O 1
ATOM 1845 N N . LEU A 1 248 ? -12.240 -8.940 -12.206 1.00 17.56 270 LEU A N 1
ATOM 1846 C CA . LEU A 1 248 ? -12.682 -8.571 -10.856 1.00 19.87 270 LEU A CA 1
ATOM 1847 C C . LEU A 1 248 ? -13.575 -7.333 -10.799 1.00 24.78 270 LEU A C 1
ATOM 1848 O O . LEU A 1 248 ? -14.469 -7.260 -9.949 1.00 24.34 270 LEU A O 1
ATOM 1853 N N . SER A 1 249 ? -13.346 -6.357 -11.676 1.00 26.60 271 SER A N 1
ATOM 1854 C CA . SER A 1 249 ? -14.177 -5.154 -11.671 1.00 28.89 271 SER A CA 1
ATOM 1855 C C . SER A 1 249 ? -15.642 -5.500 -11.991 1.00 27.92 271 SER A C 1
ATOM 1856 O O . SER A 1 249 ? -16.555 -4.994 -11.343 1.00 26.85 271 SER A O 1
ATOM 1859 N N . ALA A 1 250 ? -15.855 -6.365 -12.980 1.00 27.03 272 ALA A N 1
ATOM 1860 C CA . ALA A 1 250 ? -17.197 -6.837 -13.313 1.00 25.75 272 ALA A CA 1
ATOM 1861 C C . ALA A 1 250 ? -17.783 -7.672 -12.178 1.00 23.35 272 ALA A C 1
ATOM 1862 O O . ALA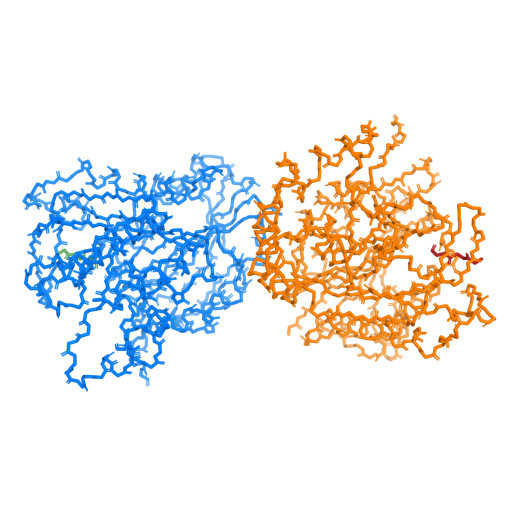 A 1 250 ? -18.991 -7.649 -11.938 1.00 23.65 272 ALA A O 1
ATOM 1864 N N . LEU A 1 251 ? -16.934 -8.420 -11.492 1.00 21.11 273 LEU A N 1
ATOM 1865 C CA . LEU A 1 251 ? -17.390 -9.194 -10.343 1.00 21.93 273 LEU A CA 1
ATOM 1866 C C . LEU A 1 251 ? -17.888 -8.246 -9.249 1.00 24.59 273 LEU A C 1
ATOM 1867 O O . LEU A 1 251 ? -18.963 -8.441 -8.691 1.00 27.84 273 LEU A O 1
ATOM 1872 N N . ALA A 1 252 ? -17.116 -7.202 -8.969 1.00 25.38 274 ALA A N 1
ATOM 1873 C CA . ALA A 1 252 ? -17.514 -6.198 -7.983 1.00 25.22 274 ALA A CA 1
ATOM 1874 C C . ALA A 1 252 ? -18.828 -5.532 -8.383 1.00 24.42 274 ALA A C 1
ATOM 1875 O O . ALA A 1 252 ? -19.695 -5.321 -7.546 1.00 27.77 274 ALA A O 1
ATOM 1877 N N . ALA A 1 253 ? -18.972 -5.209 -9.666 1.00 22.89 275 ALA A N 1
ATOM 1878 C CA . ALA A 1 253 ? -20.205 -4.615 -10.176 1.00 23.50 275 ALA A CA 1
ATOM 1879 C C . ALA A 1 253 ? -21.376 -5.602 -10.092 1.00 24.89 275 ALA A C 1
ATOM 1880 O O . ALA A 1 253 ? -22.496 -5.214 -9.787 1.00 26.38 275 ALA A O 1
ATOM 1882 N N . ALA A 1 254 ? -21.118 -6.881 -10.354 1.00 25.60 276 ALA A N 1
ATOM 1883 C CA . ALA A 1 254 ? -22.172 -7.888 -10.243 1.00 23.94 276 ALA A CA 1
ATOM 1884 C C . ALA A 1 254 ? -22.559 -8.078 -8.780 1.00 26.06 276 ALA A C 1
ATOM 1885 O O . ALA A 1 254 ? -23.711 -8.354 -8.476 1.00 26.90 276 ALA A O 1
ATOM 1887 N N . THR A 1 255 ? -21.592 -7.918 -7.878 1.00 23.61 277 THR A N 1
ATOM 1888 C CA . THR A 1 255 ? -21.848 -8.035 -6.443 1.00 23.47 277 THR A CA 1
ATOM 1889 C C . THR A 1 255 ? -22.778 -6.936 -5.942 1.00 26.74 277 THR A C 1
ATOM 1890 O O . THR A 1 255 ? -23.701 -7.194 -5.177 1.00 24.46 277 THR A O 1
ATOM 1894 N N . ARG A 1 256 ? -22.527 -5.710 -6.384 1.00 32.34 278 ARG A N 1
ATOM 1895 C CA . ARG A 1 256 ? -23.312 -4.565 -5.960 1.00 38.35 278 ARG A CA 1
ATOM 1896 C C . ARG A 1 256 ? -24.775 -4.773 -6.317 1.00 44.11 278 ARG A C 1
ATOM 1897 O O . ARG A 1 256 ? -25.657 -4.522 -5.505 1.00 45.18 278 ARG A O 1
ATOM 1905 N N . ASP A 1 257 ? -25.019 -5.273 -7.522 1.00 46.84 279 ASP A N 1
ATOM 1906 C CA . ASP A 1 257 ? -26.376 -5.512 -7.993 1.00 49.86 279 ASP A CA 1
ATOM 1907 C C . ASP A 1 257 ? -27.103 -6.547 -7.144 1.00 43.57 279 ASP A C 1
ATOM 1908 O O . ASP A 1 257 ? -28.310 -6.428 -6.909 1.00 44.59 279 ASP A O 1
ATOM 1913 N N . VAL A 1 258 ? -26.374 -7.562 -6.691 1.00 34.12 280 VAL A N 1
ATOM 1914 C CA . VAL A 1 258 ? -26.968 -8.591 -5.850 1.00 29.43 280 VAL A CA 1
ATOM 1915 C C . VAL A 1 258 ? -27.380 -7.982 -4.509 1.00 29.74 280 VAL A C 1
ATOM 1916 O O . VAL A 1 258 ? -28.493 -8.205 -4.034 1.00 29.02 280 VAL A O 1
ATOM 1920 N N . LEU A 1 259 ? -26.489 -7.188 -3.927 1.00 30.10 281 LEU A N 1
ATOM 1921 C CA . LEU A 1 259 ? -26.745 -6.528 -2.655 1.00 33.19 281 LEU A CA 1
ATOM 1922 C C . LEU A 1 259 ? -27.940 -5.585 -2.702 1.00 40.53 281 LEU A C 1
ATOM 1923 O O . LEU A 1 259 ? -28.544 -5.318 -1.668 1.00 44.16 281 LEU A O 1
ATOM 1928 N N . GLN A 1 260 ? -28.302 -5.090 -3.884 1.00 46.20 282 GLN A N 1
ATOM 1929 C CA . GLN A 1 260 ? -29.456 -4.188 -3.994 1.00 52.38 282 GLN A CA 1
ATOM 1930 C C . GLN A 1 260 ? -30.784 -4.896 -3.741 1.00 52.11 282 GLN A C 1
ATOM 1931 O O . GLN A 1 260 ? -31.839 -4.268 -3.776 1.00 54.74 282 GLN A O 1
ATOM 1937 N N . THR A 1 261 ? -30.723 -6.203 -3.493 1.00 48.80 283 THR A N 1
ATOM 1938 C CA . THR A 1 261 ? -31.911 -7.016 -3.243 1.00 46.11 283 THR A CA 1
ATOM 1939 C C . THR A 1 261 ? -31.692 -7.935 -2.038 1.00 39.17 283 THR A C 1
ATOM 1940 O O . THR A 1 261 ? -30.559 -8.091 -1.554 1.00 32.74 283 THR A O 1
ATOM 1944 N N . ILE A 1 273 ? -24.585 -18.378 8.637 1.00 43.19 295 ILE A N 1
ATOM 1945 C CA . ILE A 1 273 ? -23.130 -18.434 8.564 1.00 42.24 295 ILE A CA 1
ATOM 1946 C C . ILE A 1 273 ? -22.646 -19.865 8.751 1.00 42.07 295 ILE A C 1
ATOM 1947 O O . ILE A 1 273 ? -21.625 -20.271 8.180 1.00 41.17 295 ILE A O 1
ATOM 1949 N N . SER A 1 274 ? -23.397 -20.621 9.548 1.00 41.42 296 SER A N 1
ATOM 1950 C CA . SER A 1 274 ? -23.119 -22.035 9.802 1.00 39.17 296 SER A CA 1
ATOM 1951 C C . SER A 1 274 ? -23.262 -22.884 8.541 1.00 38.37 296 SER A C 1
ATOM 1952 O O . SER A 1 274 ? -22.710 -23.978 8.454 1.00 38.19 296 SER A O 1
ATOM 1954 N N . SER A 1 275 ? -24.007 -22.371 7.569 1.00 40.76 297 SER A N 1
ATOM 1955 C CA . SER A 1 275 ? -24.319 -23.112 6.352 1.00 43.74 297 SER A CA 1
ATOM 1956 C C . SER A 1 275 ? -23.365 -22.793 5.203 1.00 40.48 297 SER A C 1
ATOM 1957 O O . SER A 1 275 ? -23.454 -23.391 4.126 1.00 42.50 297 SER A O 1
ATOM 1960 N N . ILE A 1 276 ? -22.453 -21.852 5.433 1.00 33.11 298 ILE A N 1
ATOM 1961 C CA . ILE A 1 276 ? -21.450 -21.484 4.434 1.00 28.03 298 ILE A CA 1
ATOM 1962 C C . ILE A 1 276 ? -20.121 -22.162 4.726 1.00 26.73 298 ILE A C 1
ATOM 1963 O O . ILE A 1 276 ? -19.640 -22.110 5.852 1.00 28.83 298 ILE A O 1
ATOM 1968 N N . LEU A 1 277 ? -19.537 -22.807 3.719 1.00 25.94 299 LEU A N 1
ATOM 1969 C CA . LEU A 1 277 ? -18.221 -23.429 3.858 1.00 25.81 299 LEU A CA 1
ATOM 1970 C C . LEU A 1 277 ? -17.194 -22.464 4.451 1.00 23.42 299 LEU A C 1
ATOM 1971 O O . LEU A 1 277 ? -17.045 -21.340 3.972 1.00 21.97 299 LEU A O 1
ATOM 1976 N N . CYS A 1 278 ? -16.500 -22.913 5.497 1.00 21.62 300 CYS A N 1
ATOM 1977 C CA . CYS A 1 278 ? -15.505 -22.106 6.199 1.00 20.03 300 CYS A CA 1
ATOM 1978 C C . CYS A 1 278 ? -14.107 -22.704 6.027 1.00 19.96 300 CYS A C 1
ATOM 1979 O O . CYS A 1 278 ? -13.916 -23.900 6.248 1.00 19.97 300 CYS A O 1
ATOM 1982 N N . TYR A 1 279 ? -13.138 -21.874 5.635 1.00 21.13 301 TYR A N 1
ATOM 1983 C CA . TYR A 1 279 ? -11.782 -22.347 5.317 1.00 19.24 301 TYR A CA 1
ATOM 1984 C C . TYR A 1 279 ? -10.843 -22.394 6.517 1.00 19.21 301 TYR A C 1
ATOM 1985 O O . TYR A 1 279 ? -9.795 -23.024 6.447 1.00 20.29 301 TYR A O 1
ATOM 1994 N N . ASP A 1 280 ? -11.212 -21.732 7.613 1.00 19.90 302 ASP A N 1
ATOM 1995 C CA . ASP A 1 280 ? -10.506 -21.907 8.886 1.00 17.00 302 ASP A CA 1
ATOM 1996 C C . ASP A 1 280 ? -11.465 -22.294 10.020 1.00 19.25 302 ASP A C 1
ATOM 1997 O O . ASP A 1 280 ? -11.635 -21.535 10.980 1.00 21.11 302 ASP A O 1
ATOM 2002 N N . PRO A 1 281 ? -12.086 -23.488 9.928 1.00 19.10 303 PRO A N 1
ATOM 2003 C CA . PRO A 1 281 ? -13.161 -23.842 10.860 1.00 20.93 303 PRO A CA 1
ATOM 2004 C C . PRO A 1 281 ? -12.665 -24.211 12.258 1.00 22.59 303 PRO A C 1
ATOM 2005 O O . PRO A 1 281 ? -13.452 -24.267 13.197 1.00 21.82 303 PRO A O 1
ATOM 2009 N N . LEU A 1 282 ? -11.369 -24.461 12.394 1.00 23.44 304 LEU A N 1
ATOM 2010 C CA . LEU A 1 282 ? -10.838 -24.910 13.671 1.00 20.75 304 LEU A CA 1
ATOM 2011 C C . LEU A 1 282 ? -10.181 -23.747 14.396 1.00 23.72 304 LEU A C 1
ATOM 2012 O O . LEU A 1 282 ? -9.699 -23.899 15.518 1.00 23.38 304 LEU A O 1
ATOM 2017 N N . ARG A 1 283 ? -10.167 -22.585 13.745 1.00 25.39 305 ARG A N 1
ATOM 2018 C CA . ARG A 1 283 ? -9.586 -21.378 14.324 1.00 29.66 305 ARG A CA 1
ATOM 2019 C C . ARG A 1 283 ? -10.612 -20.232 14.410 1.00 31.21 305 ARG A C 1
ATOM 2020 O O . ARG A 1 283 ? -11.703 -20.419 14.934 1.00 33.73 305 ARG A O 1
ATOM 2028 N N . GLU A 1 284 ? -10.270 -19.057 13.887 1.00 28.67 306 GLU A N 1
ATOM 2029 C CA . GLU A 1 284 ? -11.089 -17.867 14.116 1.00 24.34 306 GLU A CA 1
ATOM 2030 C C . GLU A 1 284 ? -12.324 -17.749 13.205 1.00 24.59 306 GLU A C 1
ATOM 2031 O O . GLU A 1 284 ? -13.143 -16.858 13.408 1.00 22.91 306 GLU A O 1
ATOM 2033 N N . ASN A 1 285 ? -12.456 -18.640 12.219 1.00 21.72 307 ASN A N 1
ATOM 2034 C CA . ASN A 1 285 ? -13.583 -18.602 11.275 1.00 20.48 307 ASN A CA 1
ATOM 2035 C C . ASN A 1 285 ? -13.618 -17.262 10.539 1.00 19.09 307 ASN A C 1
ATOM 2036 O O . ASN A 1 285 ? -14.672 -16.655 10.350 1.00 17.77 307 ASN A O 1
ATOM 2041 N N . ASN A 1 286 ? -12.436 -16.809 10.140 1.00 20.03 308 ASN A N 1
ATOM 2042 C CA . ASN A 1 286 ? -12.271 -15.574 9.389 1.00 19.83 308 ASN A CA 1
ATOM 2043 C C . ASN A 1 286 ? -12.586 -15.739 7.907 1.00 18.42 308 ASN A C 1
ATOM 2044 O O . ASN A 1 286 ? -12.866 -14.748 7.224 1.00 16.18 308 ASN A O 1
ATOM 2049 N N . TYR A 1 287 ? -12.549 -16.985 7.423 1.00 17.02 309 TYR A N 1
ATOM 2050 C CA . TYR A 1 287 ? -12.612 -17.269 5.986 1.00 18.05 309 TYR A CA 1
ATOM 2051 C C . TYR A 1 287 ? -13.774 -18.160 5.554 1.00 19.15 309 TYR A C 1
ATOM 2052 O O . TYR A 1 287 ? -13.853 -19.319 5.949 1.00 21.84 309 TYR A O 1
ATOM 2061 N N . HIS A 1 288 ? -14.642 -17.626 4.699 1.00 20.87 310 HIS A N 1
ATOM 2062 C CA . HIS A 1 288 ? -15.774 -18.374 4.162 1.00 18.49 310 HIS A CA 1
ATOM 2063 C C . HIS A 1 288 ? -15.790 -18.356 2.643 1.00 15.85 310 HIS A C 1
ATOM 2064 O O . HIS A 1 288 ? -15.270 -17.432 2.028 1.00 15.18 310 HIS A O 1
ATOM 2071 N N . ASP A 1 289 ? -16.415 -19.362 2.040 1.00 14.44 311 ASP A N 1
ATOM 2072 C CA . ASP A 1 289 ? -16.496 -19.405 0.591 1.00 17.01 311 ASP A CA 1
ATOM 2073 C C . ASP A 1 289 ? -17.380 -18.279 0.039 1.00 21.64 311 ASP A C 1
ATOM 2074 O O . ASP A 1 289 ? -18.563 -18.154 0.391 1.00 14.03 311 ASP A O 1
ATOM 2079 N N . LEU A 1 290 ? -16.790 -17.474 -0.846 1.00 23.55 312 LEU A N 1
ATOM 2080 C CA . LEU A 1 290 ? -17.462 -16.310 -1.420 1.00 24.73 312 LEU A CA 1
ATOM 2081 C C . LEU A 1 290 ? -18.760 -16.655 -2.158 1.00 21.25 312 LEU A C 1
ATOM 2082 O O . LEU A 1 290 ? -19.761 -15.952 -2.003 1.00 20.42 312 LEU A O 1
ATOM 2087 N N . MET A 1 291 ? -18.752 -17.723 -2.958 1.00 19.25 313 MET A N 1
ATOM 2088 C CA . MET A 1 291 ? -19.979 -18.123 -3.655 1.00 20.15 313 MET A CA 1
ATOM 2089 C C . MET A 1 291 ? -21.036 -18.577 -2.654 1.00 22.38 313 MET A C 1
ATOM 2090 O O . MET A 1 291 ? -22.225 -18.307 -2.831 1.00 24.63 313 MET A O 1
ATOM 2095 N N . GLY A 1 292 ? -20.586 -19.270 -1.607 1.00 22.51 314 GLY A N 1
ATOM 2096 C CA . GLY A 1 292 ? -21.465 -19.756 -0.558 1.00 22.82 314 GLY A CA 1
ATOM 2097 C C . GLY A 1 292 ? -22.122 -18.595 0.147 1.00 19.81 314 GLY A C 1
ATOM 2098 O O . GLY A 1 292 ? -23.312 -18.638 0.458 1.00 23.63 314 GLY A O 1
ATOM 2099 N N . LEU A 1 293 ? -21.362 -17.529 0.358 1.00 18.01 315 LEU A N 1
ATOM 2100 C CA . LEU A 1 293 ? -21.933 -16.315 0.938 1.00 21.35 315 LEU A CA 1
ATOM 2101 C C . LEU A 1 293 ? -23.029 -15.702 0.053 1.00 23.96 315 LEU A C 1
ATOM 2102 O O . LEU A 1 293 ? -24.101 -15.350 0.544 1.00 23.88 315 LEU A O 1
ATOM 2107 N N . MET A 1 294 ? -22.756 -15.573 -1.245 1.00 23.20 316 MET A N 1
ATOM 2108 C CA . MET A 1 294 ? -23.666 -14.877 -2.157 1.00 20.74 316 MET A CA 1
ATOM 2109 C C . MET A 1 294 ? -24.944 -15.673 -2.412 1.00 23.50 316 MET A C 1
ATOM 2110 O O . MET A 1 294 ? -26.017 -15.100 -2.624 1.00 22.27 316 MET A O 1
ATOM 2115 N N . GLN A 1 295 ? -24.830 -16.996 -2.384 1.00 27.84 317 GLN A N 1
ATOM 2116 C CA . GLN A 1 295 ? -26.000 -17.851 -2.531 1.00 31.03 317 GLN A CA 1
ATOM 2117 C C . GLN A 1 295 ? -26.973 -17.646 -1.384 1.00 32.16 317 GLN A C 1
ATOM 2118 O O . GLN A 1 295 ? -28.174 -17.748 -1.565 1.00 32.26 317 GLN A O 1
ATOM 2124 N N . SER A 1 296 ? -26.462 -17.351 -0.199 1.00 33.87 318 SER A N 1
ATOM 2125 C CA . SER A 1 296 ? -27.338 -17.249 0.957 1.00 37.05 318 SER A CA 1
ATOM 2126 C C . SER A 1 296 ? -27.866 -15.833 1.176 1.00 35.91 318 SER A C 1
ATOM 2127 O O . SER A 1 296 ? -28.786 -15.636 1.954 1.00 36.32 318 SER A O 1
ATOM 2130 N N . ILE A 1 297 ? -27.292 -14.853 0.487 1.00 32.71 319 ILE A N 1
ATOM 2131 C CA . ILE A 1 297 ? -27.694 -13.463 0.680 1.00 32.57 319 ILE A CA 1
ATOM 2132 C C . ILE A 1 297 ? -28.612 -12.975 -0.429 1.00 35.55 319 ILE A C 1
ATOM 2133 O O . ILE A 1 297 ? -29.361 -12.016 -0.255 1.00 38.20 319 ILE A O 1
ATOM 2135 N N . GLN A 1 298 ? -28.541 -13.644 -1.573 1.00 36.65 320 GLN A N 1
ATOM 2136 C CA . GLN A 1 298 ? -29.179 -13.169 -2.793 1.00 36.26 320 GLN A CA 1
ATOM 2137 C C . GLN A 1 298 ? -30.708 -13.210 -2.716 1.00 32.03 320 GLN A C 1
ATOM 2138 O O . GLN A 1 298 ? -31.299 -14.194 -2.270 1.00 35.59 320 GLN A O 1
ATOM 2144 N N . GLY A 1 299 ? -31.342 -12.129 -3.147 1.00 26.38 321 GLY A N 1
ATOM 2145 C CA . GLY A 1 299 ? -32.787 -12.061 -3.128 1.00 27.94 321 GLY A CA 1
ATOM 2146 C C . GLY A 1 299 ? -33.414 -11.884 -4.491 1.00 32.04 321 GLY A C 1
ATOM 2147 O O . GLY A 1 299 ? -34.548 -11.411 -4.584 1.00 40.01 321 GLY A O 1
ATOM 2148 N N . ASN A 1 300 ? -32.694 -12.273 -5.544 1.00 31.43 322 ASN A N 1
ATOM 2149 C CA . ASN A 1 300 ? -33.198 -12.185 -6.914 1.00 34.77 322 ASN A CA 1
ATOM 2150 C C . ASN A 1 300 ? -32.414 -13.058 -7.910 1.00 30.84 322 ASN A C 1
ATOM 2151 O O . ASN A 1 300 ? -31.204 -12.895 -8.081 1.00 29.74 322 ASN A O 1
ATOM 2156 N N . SER A 1 301 ? -33.106 -13.981 -8.572 1.00 29.06 323 SER A N 1
ATOM 2157 C CA . SER A 1 301 ? -32.435 -14.919 -9.477 1.00 29.77 323 SER A CA 1
ATOM 2158 C C . SER A 1 301 ? -31.785 -14.262 -10.704 1.00 30.02 323 SER A C 1
ATOM 2159 O O . SER A 1 301 ? -30.765 -14.731 -11.173 1.00 26.97 323 SER A O 1
ATOM 2162 N N . GLN A 1 302 ? -32.384 -13.201 -11.232 1.00 35.65 324 GLN A N 1
ATOM 2163 C CA . GLN A 1 302 ? -31.797 -12.498 -12.366 1.00 35.98 324 GLN A CA 1
ATOM 2164 C C . GLN A 1 302 ? -30.446 -11.936 -11.962 1.00 34.92 324 GLN A C 1
ATOM 2165 O O . GLN A 1 302 ? -29.426 -12.213 -12.595 1.00 32.14 324 GLN A O 1
ATOM 2167 N N . ALA A 1 303 ? -30.446 -11.157 -10.887 1.00 34.66 325 ALA A N 1
ATOM 2168 C CA . ALA A 1 303 ? -29.218 -10.590 -10.348 1.00 33.55 325 ALA A CA 1
ATOM 2169 C C . ALA A 1 303 ? -28.191 -11.674 -10.052 1.00 31.28 325 ALA A C 1
ATOM 2170 O O . ALA A 1 303 ? -26.991 -11.487 -10.272 1.00 30.59 325 ALA A O 1
ATOM 2172 N N . PHE A 1 304 ? -28.668 -12.814 -9.564 1.00 29.87 326 PHE A N 1
ATOM 2173 C CA . PHE A 1 304 ? -27.771 -13.861 -9.101 1.00 28.36 326 PHE A CA 1
ATOM 2174 C C . PHE A 1 304 ? -27.212 -14.702 -10.224 1.00 28.26 326 PHE A C 1
ATOM 2175 O O . PHE A 1 304 ? -26.027 -15.013 -10.230 1.00 24.21 326 PHE A O 1
ATOM 2183 N N . ASN A 1 305 ? -28.071 -15.099 -11.156 1.00 29.75 327 ASN A N 1
ATOM 2184 C CA . ASN A 1 305 ? -27.607 -15.889 -12.287 1.00 29.83 327 ASN A CA 1
ATOM 2185 C C . ASN A 1 305 ? -26.573 -15.111 -13.095 1.00 26.86 327 ASN A C 1
ATOM 2186 O O . ASN A 1 305 ? -25.729 -15.702 -13.742 1.00 28.25 327 ASN A O 1
ATOM 2191 N N . HIS A 1 306 ? -26.652 -13.784 -13.057 1.00 26.17 328 HIS A N 1
ATOM 2192 C CA . HIS A 1 306 ? -25.654 -12.949 -13.698 1.00 26.68 328 HIS A CA 1
ATOM 2193 C C . HIS A 1 306 ? -24.357 -12.956 -12.884 1.00 27.36 328 HIS A C 1
ATOM 2194 O O . HIS A 1 306 ? -23.263 -13.004 -13.442 1.00 25.23 328 HIS A O 1
ATOM 2201 N N . TYR A 1 307 ? -24.497 -12.904 -11.560 1.00 27.95 329 TYR A N 1
ATOM 2202 C CA . TYR A 1 307 ? -23.348 -12.951 -10.671 1.00 26.92 329 TYR A CA 1
ATOM 2203 C C . TYR A 1 307 ? -22.538 -14.220 -10.896 1.00 25.34 329 TYR A C 1
ATOM 2204 O O . TYR A 1 307 ? -21.313 -14.176 -10.936 1.00 22.14 329 TYR A O 1
ATOM 2213 N N . LYS A 1 308 ? -23.223 -15.351 -11.036 1.00 26.96 330 LYS A N 1
ATOM 2214 C CA . LYS A 1 308 ? -22.528 -16.619 -11.239 1.00 27.37 330 LYS A CA 1
ATOM 2215 C C . LYS A 1 308 ? -21.704 -16.594 -12.527 1.00 25.96 330 LYS A C 1
ATOM 2216 O O . LYS A 1 308 ? -20.608 -17.147 -12.568 1.00 25.12 330 LYS A O 1
ATOM 2222 N N . GLU A 1 309 ? -22.232 -15.952 -13.566 1.00 25.23 331 GLU A N 1
ATOM 2223 C CA . GLU A 1 309 ? -21.496 -15.814 -14.824 1.00 26.88 331 GLU A CA 1
ATOM 2224 C C . GLU A 1 309 ? -20.219 -15.010 -14.626 1.00 22.07 331 GLU A C 1
ATOM 2225 O O . GLU A 1 309 ? -19.163 -15.411 -15.089 1.00 22.25 331 GLU A O 1
ATOM 2231 N N . MET A 1 310 ? -20.330 -13.872 -13.944 1.00 21.46 332 MET A N 1
ATOM 2232 C CA . MET A 1 310 ? -19.180 -13.022 -13.684 1.00 20.54 332 MET A CA 1
ATOM 2233 C C . MET A 1 310 ? -18.200 -13.738 -12.779 1.00 20.73 332 MET A C 1
ATOM 2234 O O . MET A 1 310 ? -16.992 -13.555 -12.889 1.00 17.86 332 MET A O 1
ATOM 2239 N N . TYR A 1 311 ? -18.735 -14.548 -11.872 1.00 23.78 333 TYR A N 1
ATOM 2240 C CA . TYR A 1 311 ? -17.897 -15.367 -11.002 1.00 22.94 333 TYR A CA 1
ATOM 2241 C C . TYR A 1 311 ? -17.116 -16.394 -11.812 1.00 20.79 333 TYR A C 1
ATOM 2242 O O . TYR A 1 311 ? -15.936 -16.615 -11.573 1.00 18.35 333 TYR A O 1
ATOM 2251 N N . LYS A 1 312 ? -17.798 -17.056 -12.738 1.00 21.45 334 LYS A N 1
ATOM 2252 C CA . LYS A 1 312 ? -17.156 -18.050 -13.590 1.00 20.59 334 LYS A CA 1
ATOM 2253 C C . LYS A 1 312 ? -16.036 -17.416 -14.416 1.00 21.62 334 LYS A C 1
ATOM 2254 O O . LYS A 1 312 ? -14.984 -18.024 -14.616 1.00 20.31 334 LYS A O 1
ATOM 2256 N N . ASN A 1 313 ? -16.273 -16.192 -14.894 1.00 24.29 335 ASN A N 1
ATOM 2257 C CA . ASN A 1 313 ? -15.279 -15.463 -15.688 1.00 24.48 335 ASN A CA 1
ATOM 2258 C C . ASN A 1 313 ? -14.014 -15.116 -14.912 1.00 23.05 335 ASN A C 1
ATOM 2259 O O . ASN A 1 313 ? -12.931 -15.012 -15.499 1.00 21.84 335 ASN A O 1
ATOM 2264 N N . ALA A 1 314 ? -14.150 -14.913 -13.602 1.00 18.98 336 ALA A N 1
ATOM 2265 C CA . ALA A 1 314 ? -13.011 -14.485 -12.795 1.00 16.45 336 ALA A CA 1
ATOM 2266 C C . ALA A 1 314 ? -12.254 -15.665 -12.201 1.00 16.40 336 ALA A C 1
ATOM 2267 O O . ALA A 1 314 ? -11.025 -15.639 -12.131 1.00 15.29 336 ALA A O 1
ATOM 2269 N N . VAL A 1 315 ? -12.982 -16.686 -11.750 1.00 11.91 337 VAL A N 1
ATOM 2270 C CA . VAL A 1 315 ? -12.348 -17.870 -11.166 1.00 12.29 337 VAL A CA 1
ATOM 2271 C C . VAL A 1 315 ? -12.259 -18.929 -12.254 1.00 17.06 337 VAL A C 1
ATOM 2272 O O . VAL A 1 315 ? -13.201 -19.675 -12.460 1.00 18.68 337 VAL A O 1
ATOM 2276 N N . ILE A 1 316 ? -11.138 -18.991 -12.972 1.00 19.30 338 ILE A N 1
ATOM 2277 C CA . ILE A 1 316 ? -11.115 -19.775 -14.208 1.00 20.65 338 ILE A CA 1
ATOM 2278 C C . ILE A 1 316 ? -10.618 -21.214 -14.035 1.00 18.24 338 ILE A C 1
ATOM 2279 O O . ILE A 1 316 ? -10.670 -22.015 -14.962 1.00 17.61 338 ILE A O 1
ATOM 2284 N N . TRP A 1 317 ? -10.155 -21.553 -12.843 1.00 16.10 339 TRP A N 1
ATOM 2285 C CA . TRP A 1 317 ? -9.631 -22.886 -12.599 1.00 12.24 339 TRP A CA 1
ATOM 2286 C C . TRP A 1 317 ? -9.806 -23.139 -11.110 1.00 14.80 339 TRP A C 1
ATOM 2287 O O . TRP A 1 317 ? -9.540 -22.241 -10.320 1.00 15.94 339 TRP A O 1
ATOM 2298 N N . LYS A 1 318 ? -10.268 -24.330 -10.719 1.00 14.48 340 LYS A N 1
ATOM 2299 C CA . LYS A 1 318 ? -10.224 -24.723 -9.300 1.00 17.25 340 LYS A CA 1
ATOM 2300 C C . LYS A 1 318 ? -10.244 -26.238 -9.141 1.00 18.02 340 LYS A C 1
ATOM 2301 O O . LYS A 1 318 ? -10.779 -26.963 -9.985 1.00 19.44 340 LYS A O 1
ATOM 2307 N N . ASN A 1 319 ? -9.638 -26.716 -8.060 1.00 14.22 341 ASN A N 1
ATOM 2308 C CA . ASN A 1 319 ? -9.705 -28.131 -7.741 1.00 14.68 341 ASN A CA 1
ATOM 2309 C C . ASN A 1 319 ? -9.346 -28.362 -6.288 1.00 15.77 341 ASN A C 1
ATOM 2310 O O . ASN A 1 319 ? -8.536 -27.640 -5.717 1.00 15.59 341 ASN A O 1
ATOM 2315 N N . THR A 1 320 ? -9.964 -29.370 -5.688 1.00 17.43 342 THR A N 1
ATOM 2316 C CA . THR A 1 320 ? -9.681 -29.722 -4.307 1.00 15.97 342 THR A CA 1
ATOM 2317 C C . THR A 1 320 ? -9.859 -31.218 -4.115 1.00 16.82 342 THR A C 1
ATOM 2318 O O . THR A 1 320 ? -10.660 -31.852 -4.782 1.00 15.50 342 THR A O 1
ATOM 2322 N N . THR A 1 321 ? -9.080 -31.787 -3.211 1.00 19.74 343 THR A N 1
ATOM 2323 C CA . THR A 1 321 ? -9.376 -33.118 -2.716 1.00 18.76 343 THR A CA 1
ATOM 2324 C C . THR A 1 321 ? -10.622 -33.004 -1.822 1.00 19.68 343 THR A C 1
ATOM 2325 O O . THR A 1 321 ? -10.965 -31.906 -1.386 1.00 20.48 343 THR A O 1
ATOM 2329 N N . ASP A 1 322 ? -11.313 -34.109 -1.564 1.00 20.55 344 ASP A N 1
ATOM 2330 C CA . ASP A 1 322 ? -12.586 -34.038 -0.829 1.00 25.07 344 ASP A CA 1
ATOM 2331 C C . ASP A 1 322 ? -12.412 -33.464 0.581 1.00 20.53 344 ASP A C 1
ATOM 2332 O O . ASP A 1 322 ? -13.288 -32.769 1.092 1.00 19.15 344 ASP A O 1
ATOM 2337 N N . ASN A 1 323 ? -11.272 -33.753 1.192 1.00 18.63 345 ASN A N 1
ATOM 2338 C CA . ASN A 1 323 ? -10.905 -33.167 2.471 1.00 19.18 345 ASN A CA 1
ATOM 2339 C C . ASN A 1 323 ? -9.587 -32.431 2.316 1.00 20.76 345 ASN A C 1
ATOM 2340 O O . ASN A 1 323 ? -8.828 -32.700 1.374 1.00 18.85 345 ASN A O 1
ATOM 2345 N N . ASN A 1 324 ? -9.336 -31.484 3.219 1.00 20.13 346 ASN A N 1
ATOM 2346 C CA . ASN A 1 324 ? -8.023 -30.861 3.384 1.00 18.94 346 ASN A CA 1
ATOM 2347 C C . ASN A 1 324 ? -7.627 -30.956 4.855 1.00 19.43 346 ASN A C 1
ATOM 2348 O O . ASN A 1 324 ? -8.497 -31.003 5.728 1.00 20.60 346 ASN A O 1
ATOM 2353 N N . TYR A 1 325 ? -6.328 -30.978 5.136 1.00 17.44 347 TYR A N 1
ATOM 2354 C CA . TYR A 1 325 ? -5.857 -30.940 6.515 1.00 18.64 347 TYR A CA 1
ATOM 2355 C C . TYR A 1 325 ? -5.882 -29.505 7.037 1.00 17.81 347 TYR A C 1
ATOM 2356 O O . TYR A 1 325 ? -5.425 -28.589 6.361 1.00 14.51 347 TYR A O 1
ATOM 2365 N N . CYS A 1 326 ? -6.438 -29.312 8.233 1.00 17.74 348 CYS A N 1
ATOM 2366 C CA . CYS A 1 326 ? -6.520 -27.980 8.832 1.00 17.37 348 CYS A CA 1
ATOM 2367 C C . CYS A 1 326 ? -6.058 -28.076 10.255 1.00 19.59 348 CYS A C 1
ATOM 2368 O O . CYS A 1 326 ? -6.096 -29.157 10.848 1.00 21.66 348 CYS A O 1
ATOM 2371 N N . THR A 1 327 ? -5.641 -26.950 10.821 1.00 18.66 349 THR A N 1
ATOM 2372 C CA . THR A 1 327 ? -5.069 -26.981 12.151 1.00 20.92 349 THR A CA 1
ATOM 2373 C C . THR A 1 327 ? -5.880 -26.160 13.134 1.00 21.88 349 THR A C 1
ATOM 2374 O O . THR A 1 327 ? -6.587 -25.228 12.765 1.00 24.10 349 THR A O 1
ATOM 2378 N N . TYR A 1 328 ? -5.784 -26.537 14.397 1.00 23.32 350 TYR A N 1
ATOM 2379 C CA . TYR A 1 328 ? -6.293 -25.706 15.469 1.00 22.81 350 TYR A CA 1
ATOM 2380 C C . TYR A 1 328 ? -5.206 -24.725 15.850 1.00 25.33 350 TYR A C 1
ATOM 2381 O O . TYR A 1 328 ? -4.066 -24.852 15.393 1.00 25.72 350 TYR A O 1
ATOM 2390 N N . SER A 1 329 ? -5.548 -23.762 16.700 1.00 29.26 351 SER A N 1
ATOM 2391 C CA . SER A 1 329 ? -4.576 -22.791 17.182 1.00 32.19 351 SER A CA 1
ATOM 2392 C C . SER A 1 329 ? -3.473 -23.480 17.975 1.00 30.10 351 SER A C 1
ATOM 2393 O O . SER A 1 329 ? -2.355 -22.986 18.034 1.00 28.95 351 SER A O 1
ATOM 2396 N N . SER A 1 330 ? -3.798 -24.625 18.578 1.00 27.81 352 SER A N 1
ATOM 2397 C CA . SER A 1 330 ? -2.819 -25.430 19.307 1.00 24.25 352 SER A CA 1
ATOM 2398 C C . SER A 1 330 ? -1.650 -25.913 18.440 1.00 23.55 352 SER A C 1
ATOM 2399 O O . SER A 1 330 ? -0.574 -26.226 18.957 1.00 22.76 352 SER A O 1
ATOM 2402 N N . GLY A 1 331 ? -1.871 -25.998 17.132 1.00 23.48 353 GLY A N 1
ATOM 2403 C CA . GLY A 1 331 ? -0.877 -26.547 16.223 1.00 25.70 353 GLY A CA 1
ATOM 2404 C C . GLY A 1 331 ? -1.231 -27.955 15.780 1.00 25.14 353 GLY A C 1
ATOM 2405 O O . GLY A 1 331 ? -0.784 -28.428 14.737 1.00 25.26 353 GLY A O 1
ATOM 2406 N N . TYR A 1 332 ? -2.032 -28.641 16.588 1.00 22.23 354 TYR A N 1
ATOM 2407 C CA . TYR A 1 332 ? -2.565 -29.930 16.185 1.00 21.74 354 TYR A CA 1
ATOM 2408 C C . TYR A 1 332 ? -3.575 -29.736 15.055 1.00 19.85 354 TYR A C 1
ATOM 2409 O O . TYR A 1 332 ? -3.985 -28.616 14.767 1.00 20.07 354 TYR A O 1
ATOM 2418 N N . GLY A 1 333 ? -3.986 -30.821 14.414 1.00 20.18 355 GLY A N 1
ATOM 2419 C CA . GLY A 1 333 ? -4.948 -30.690 13.334 1.00 19.44 355 GLY A CA 1
ATOM 2420 C C . GLY A 1 333 ? -5.723 -31.947 12.995 1.00 19.13 355 GLY A C 1
ATOM 2421 O O . GLY A 1 333 ? -5.590 -32.981 13.655 1.00 19.67 355 GLY A O 1
ATOM 2422 N N . LYS A 1 334 ? -6.537 -31.847 11.949 1.00 19.33 356 LYS A N 1
ATOM 2423 C CA . LYS A 1 334 ? -7.304 -32.978 11.440 1.00 18.45 356 LYS A CA 1
ATOM 2424 C C . LYS A 1 334 ? -7.801 -32.662 10.031 1.00 17.50 356 LYS A C 1
ATOM 2425 O O . LYS A 1 334 ? -7.691 -31.524 9.568 1.00 17.54 356 LYS A O 1
ATOM 2431 N N . MET A 1 335 ? -8.333 -33.673 9.349 1.00 17.83 357 MET A N 1
ATOM 2432 C CA . MET A 1 335 ? -8.942 -33.487 8.029 1.00 17.16 357 MET A CA 1
ATOM 2433 C C . MET A 1 335 ? -10.292 -32.776 8.149 1.00 22.69 357 MET A C 1
ATOM 2434 O O . MET A 1 335 ? -11.067 -33.068 9.051 1.00 17.79 357 MET A O 1
ATOM 2439 N N . VAL A 1 336 ? -10.564 -31.847 7.239 1.00 20.92 358 VAL A N 1
ATOM 2440 C CA . VAL A 1 336 ? -11.841 -31.129 7.214 1.00 20.42 358 VAL A CA 1
ATOM 2441 C C . VAL A 1 336 ? -12.469 -31.202 5.815 1.00 20.67 358 VAL A C 1
ATOM 2442 O O . VAL A 1 336 ? -11.764 -31.108 4.811 1.00 15.44 358 VAL A O 1
ATOM 2446 N N . SER A 1 337 ? -13.785 -31.368 5.743 1.00 21.11 359 SER A N 1
ATOM 2447 C CA . SER A 1 337 ? -14.465 -31.495 4.455 1.00 18.16 359 SER A CA 1
ATOM 2448 C C . SER A 1 337 ? -14.403 -30.199 3.637 1.00 19.25 359 SER A C 1
ATOM 2449 O O . SER A 1 337 ? -14.640 -29.111 4.165 1.00 17.03 359 SER A O 1
ATOM 2452 N N . MET A 1 338 ? -14.070 -30.318 2.348 1.00 17.29 360 MET A N 1
ATOM 2453 C CA . MET A 1 338 ? -14.061 -29.161 1.454 1.00 18.83 360 MET A CA 1
ATOM 2454 C C . MET A 1 338 ? -15.345 -29.096 0.617 1.00 21.17 360 MET A C 1
ATOM 2455 O O . MET A 1 338 ? -15.394 -28.414 -0.410 1.00 19.96 360 MET A O 1
ATOM 2460 N N . ASP A 1 339 ? -16.380 -29.803 1.065 1.00 24.75 361 ASP A N 1
ATOM 2461 C CA . ASP A 1 339 ? -17.681 -29.771 0.398 1.00 30.37 361 ASP A CA 1
ATOM 2462 C C . ASP A 1 339 ? -18.221 -28.340 0.316 1.00 26.95 361 ASP A C 1
ATOM 2463 O O . ASP A 1 339 ? -18.389 -27.678 1.338 1.00 26.07 361 ASP A O 1
ATOM 2468 N N . GLY A 1 340 ? -18.453 -27.858 -0.903 1.00 24.05 362 GLY A N 1
ATOM 2469 C CA . GLY A 1 340 ? -18.914 -26.496 -1.116 1.00 22.22 362 GLY A CA 1
ATOM 2470 C C . GLY A 1 340 ? -17.862 -25.574 -1.714 1.00 23.38 362 GLY A C 1
ATOM 2471 O O . GLY A 1 340 ? -18.122 -24.403 -1.979 1.00 24.35 362 GLY A O 1
ATOM 2472 N N . PHE A 1 341 ? -16.666 -26.109 -1.936 1.00 22.92 363 PHE A N 1
ATOM 2473 C CA . PHE A 1 341 ? -15.513 -25.328 -2.378 1.00 18.98 363 PHE A CA 1
ATOM 2474 C C . PHE A 1 341 ? -15.706 -24.681 -3.744 1.00 18.50 363 PHE A C 1
ATOM 2475 O O . PHE A 1 341 ? -15.945 -25.363 -4.741 1.00 19.72 363 PHE A O 1
ATOM 2483 N N . GLU A 1 342 ? -15.588 -23.361 -3.804 1.00 14.60 364 GLU A N 1
ATOM 2484 C CA . GLU A 1 342 ? -15.673 -22.710 -5.095 1.00 17.19 364 GLU A CA 1
ATOM 2485 C C . GLU A 1 342 ? -14.406 -21.929 -5.406 1.00 19.57 364 GLU A C 1
ATOM 2486 O O . GLU A 1 342 ? -14.315 -21.265 -6.443 1.00 21.25 364 GLU A O 1
ATOM 2492 N N . GLY A 1 343 ? -13.422 -22.028 -4.517 1.00 18.69 365 GLY A N 1
ATOM 2493 C CA . GLY A 1 343 ? -12.080 -21.592 -4.843 1.00 22.36 365 GLY A CA 1
ATOM 2494 C C . GLY A 1 343 ? -11.633 -20.244 -4.317 1.00 24.51 365 GLY A C 1
ATOM 2495 O O . GLY A 1 343 ? -10.466 -19.890 -4.476 1.00 23.83 365 GLY A O 1
ATOM 2496 N N . VAL A 1 344 ? -12.542 -19.481 -3.712 1.00 24.17 366 VAL A N 1
ATOM 2497 C CA . VAL A 1 344 ? -12.202 -18.138 -3.234 1.00 24.12 366 VAL A CA 1
ATOM 2498 C C . VAL A 1 344 ? -12.825 -17.857 -1.862 1.00 23.99 366 VAL A C 1
ATOM 2499 O O . VAL A 1 344 ? -13.963 -18.247 -1.599 1.00 26.67 366 VAL A O 1
ATOM 2503 N N . SER A 1 345 ? -12.077 -17.199 -0.981 1.00 21.90 367 SER A N 1
ATOM 2504 C CA . SER A 1 345 ? -12.616 -16.871 0.343 1.00 23.30 367 SER A CA 1
ATOM 2505 C C . SER A 1 345 ? -12.990 -15.401 0.442 1.00 21.61 367 SER A C 1
ATOM 2506 O O . SER A 1 345 ? -12.625 -14.591 -0.411 1.00 22.15 367 SER A O 1
ATOM 2509 N N . THR A 1 346 ? -13.715 -15.074 1.503 1.00 19.67 368 THR A N 1
ATOM 2510 C CA . THR A 1 346 ? -14.142 -13.719 1.778 1.00 19.39 368 THR A CA 1
ATOM 2511 C C . THR A 1 346 ? -14.358 -13.564 3.280 1.00 21.59 368 THR A C 1
ATOM 2512 O O . THR A 1 346 ? -14.551 -14.553 4.000 1.00 18.68 368 THR A O 1
ATOM 2516 N N . TYR A 1 347 ? -14.326 -12.321 3.749 1.00 21.86 369 TYR A N 1
ATOM 2517 C CA . TYR A 1 347 ? -14.714 -12.024 5.113 1.00 22.69 369 TYR A CA 1
ATOM 2518 C C . TYR A 1 347 ? -16.214 -11.701 5.178 1.00 24.25 369 TYR A C 1
ATOM 2519 O O . TYR A 1 347 ? -16.740 -10.947 4.349 1.00 25.60 369 TYR A O 1
ATOM 2528 N N . ILE A 1 348 ? -16.901 -12.286 6.152 1.00 19.66 370 ILE A N 1
ATOM 2529 C CA . ILE A 1 348 ? -18.308 -11.960 6.381 1.00 23.19 370 ILE A CA 1
ATOM 2530 C C . ILE A 1 348 ? -18.426 -10.970 7.532 1.00 27.23 370 ILE A C 1
ATOM 2531 O O . ILE A 1 348 ? -18.214 -11.341 8.689 1.00 30.67 370 ILE A O 1
ATOM 2536 N N . LEU A 1 349 ? -18.735 -9.713 7.219 1.00 28.57 371 LEU A N 1
ATOM 2537 C CA . LEU A 1 349 ? -18.862 -8.680 8.249 1.00 33.82 371 LEU A CA 1
ATOM 2538 C C . LEU A 1 349 ? -19.850 -9.111 9.319 1.00 38.80 371 LEU A C 1
ATOM 2539 O O . LEU A 1 349 ? -20.982 -9.480 9.021 1.00 40.87 371 LEU A O 1
ATOM 2544 N N . ARG A 1 350 ? -19.410 -9.078 10.568 1.00 41.73 372 ARG A N 1
ATOM 2545 C CA . ARG A 1 350 ? -20.252 -9.519 11.661 1.00 45.29 372 ARG A CA 1
ATOM 2546 C C . ARG A 1 350 ? -20.714 -8.350 12.522 1.00 49.37 372 ARG A C 1
ATOM 2547 O O . ARG A 1 350 ? -21.428 -8.548 13.506 1.00 49.12 372 ARG A O 1
ATOM 2555 N N . GLU A 1 351 ? -20.304 -7.141 12.142 1.00 53.53 373 GLU A N 1
ATOM 2556 C CA . GLU A 1 351 ? -20.730 -5.912 12.817 1.00 59.41 373 GLU A CA 1
ATOM 2557 C C . GLU A 1 351 ? -20.461 -5.939 14.320 1.00 56.39 373 GLU A C 1
ATOM 2558 O O . GLU A 1 351 ? -21.387 -5.823 15.121 1.00 55.68 373 GLU A O 1
ATOM 2564 N N . ASN A 1 352 ? -19.198 -6.089 14.703 1.00 52.29 374 ASN A N 1
ATOM 2565 C CA . ASN A 1 352 ? -18.875 -6.304 16.110 1.00 49.43 374 ASN A CA 1
ATOM 2566 C C . ASN A 1 352 ? -17.940 -5.254 16.699 1.00 49.85 374 ASN A C 1
ATOM 2567 O O . ASN A 1 352 ? -17.450 -5.417 17.818 1.00 50.36 374 ASN A O 1
ATOM 2572 N N . ASN A 1 353 ? -17.695 -4.195 15.929 1.00 50.09 375 ASN A N 1
ATOM 2573 C CA . ASN A 1 353 ? -16.807 -3.091 16.313 1.00 50.18 375 ASN A CA 1
ATOM 2574 C C . ASN A 1 353 ? -15.348 -3.506 16.545 1.00 43.92 375 ASN A C 1
ATOM 2575 O O . ASN A 1 353 ? -14.550 -2.715 17.043 1.00 46.11 375 ASN A O 1
ATOM 2580 N N . SER A 1 354 ? -15.002 -4.734 16.170 1.00 38.31 376 SER A N 1
ATOM 2581 C CA . SER A 1 354 ? -13.646 -5.248 16.348 1.00 34.22 376 SER A CA 1
ATOM 2582 C C . SER A 1 354 ? -12.635 -4.428 15.552 1.00 36.17 376 SER A C 1
ATOM 2583 O O . SER A 1 354 ? -13.010 -3.685 14.644 1.00 37.39 376 SER A O 1
ATOM 2586 N N . SER A 1 355 ? -11.355 -4.566 15.895 1.00 35.31 377 SER A N 1
ATOM 2587 C CA . SER A 1 355 ? -10.303 -3.795 15.238 1.00 34.63 377 SER A CA 1
ATOM 2588 C C . SER A 1 355 ? -10.074 -4.259 13.808 1.00 32.69 377 SER A C 1
ATOM 2589 O O . SER A 1 355 ? -9.707 -3.459 12.946 1.00 34.07 377 SER A O 1
ATOM 2592 N N . GLN A 1 356 ? -10.288 -5.542 13.537 1.00 29.90 378 GLN A N 1
ATOM 2593 C CA . GLN A 1 356 ? -10.039 -6.016 12.185 1.00 29.27 378 GLN A CA 1
ATOM 2594 C C . GLN A 1 356 ? -11.169 -5.576 11.239 1.00 27.47 378 GLN A C 1
ATOM 2595 O O . GLN A 1 356 ? -10.931 -5.358 10.061 1.00 25.78 378 GLN A O 1
ATOM 2601 N N . GLU A 1 357 ? -12.381 -5.399 11.760 1.00 28.64 379 GLU A N 1
ATOM 2602 C CA . GLU A 1 357 ? -13.475 -4.888 10.934 1.00 30.07 379 GLU A CA 1
ATOM 2603 C C . GLU A 1 357 ? -13.294 -3.408 10.658 1.00 29.53 379 GLU A C 1
ATOM 2604 O O . GLU A 1 357 ? -13.532 -2.952 9.546 1.00 32.07 379 GLU A O 1
ATOM 2610 N N . LYS A 1 358 ? -12.875 -2.657 11.667 1.00 22.68 380 LYS A N 1
ATOM 2611 C CA . LYS A 1 358 ? -12.600 -1.239 11.477 1.00 23.61 380 LYS A CA 1
ATOM 2612 C C . LYS A 1 358 ? -11.533 -1.052 10.401 1.00 25.88 380 LYS A C 1
ATOM 2613 O O . LYS A 1 358 ? -11.626 -0.147 9.567 1.00 25.76 380 LYS A O 1
ATOM 2615 N N . TYR A 1 359 ? -10.528 -1.921 10.420 1.00 25.46 381 TYR A N 1
ATOM 2616 C CA . TYR A 1 359 ? -9.496 -1.921 9.389 1.00 26.92 381 TYR A CA 1
ATOM 2617 C C . TYR A 1 359 ? -10.105 -2.293 8.035 1.00 27.06 381 TYR A C 1
ATOM 2618 O O . TYR A 1 359 ? -9.836 -1.644 7.026 1.00 30.67 381 TYR A O 1
ATOM 2627 N N . TYR A 1 360 ? -10.926 -3.338 8.020 1.00 24.76 382 TYR A N 1
ATOM 2628 C CA . TYR A 1 360 ? -11.579 -3.785 6.789 1.00 25.18 382 TYR A CA 1
ATOM 2629 C C . TYR A 1 360 ? -12.339 -2.664 6.102 1.00 27.23 382 TYR A C 1
ATOM 2630 O O . TYR A 1 360 ? -12.205 -2.457 4.899 1.00 26.91 382 TYR A O 1
ATOM 2639 N N . ARG A 1 361 ? -13.138 -1.947 6.886 1.00 29.65 383 ARG A N 1
ATOM 2640 C CA . ARG A 1 361 ? -14.033 -0.925 6.363 1.00 32.09 383 ARG A CA 1
ATOM 2641 C C . ARG A 1 361 ? -13.288 0.317 5.907 1.00 36.28 383 ARG A C 1
ATOM 2642 O O . ARG A 1 361 ? -13.863 1.205 5.287 1.00 39.65 383 ARG A O 1
ATOM 2650 N N . GLN A 1 362 ? -12.003 0.378 6.217 1.00 37.17 384 GLN A N 1
ATOM 2651 C CA . GLN A 1 362 ? -11.236 1.583 5.977 1.00 40.42 384 GLN A CA 1
ATOM 2652 C C . GLN A 1 362 ? -10.148 1.394 4.916 1.00 38.02 384 GLN A C 1
ATOM 2653 O O . GLN A 1 362 ? -9.871 2.315 4.151 1.00 38.17 384 GLN A O 1
ATOM 2659 N N . PHE A 1 363 ? -9.548 0.203 4.858 1.00 33.22 385 PHE A N 1
ATOM 2660 C CA . PHE A 1 363 ? -8.363 0.001 4.024 1.00 31.34 385 PHE A CA 1
ATOM 2661 C C . PHE A 1 363 ? -8.442 -1.183 3.062 1.00 28.28 385 PHE A C 1
ATOM 2662 O O . PHE A 1 363 ? -7.511 -1.422 2.289 1.00 27.72 385 PHE A O 1
ATOM 2670 N N . VAL A 1 364 ? -9.535 -1.935 3.119 1.00 26.84 386 VAL A N 1
ATOM 2671 C CA . VAL A 1 364 ? -9.779 -2.984 2.140 1.00 25.22 386 VAL A CA 1
ATOM 2672 C C . VAL A 1 364 ? -10.681 -2.446 1.036 1.00 25.11 386 VAL A C 1
ATOM 2673 O O . VAL A 1 364 ? -11.872 -2.230 1.256 1.00 26.16 386 VAL A O 1
ATOM 2677 N N . GLU A 1 365 ? -10.103 -2.228 -0.146 1.00 25.01 387 GLU A N 1
ATOM 2678 C CA . GLU A 1 365 ? -10.799 -1.582 -1.258 1.00 23.15 387 GLU A CA 1
ATOM 2679 C C . GLU A 1 365 ? -12.051 -2.338 -1.667 1.00 21.43 387 GLU A C 1
ATOM 2680 O O . GLU A 1 365 ? -13.013 -1.740 -2.159 1.00 22.07 387 GLU A O 1
ATOM 2682 N N . TRP A 1 366 ? -12.040 -3.650 -1.446 1.00 20.03 388 TRP A N 1
ATOM 2683 C CA . TRP A 1 366 ? -13.147 -4.512 -1.851 1.00 20.40 388 TRP A CA 1
ATOM 2684 C C . TRP A 1 366 ? -14.457 -4.113 -1.168 1.00 24.84 388 TRP A C 1
ATOM 2685 O O . TRP A 1 366 ? -15.535 -4.234 -1.750 1.00 24.97 388 TRP A O 1
ATOM 2696 N N . TYR A 1 367 ? -14.344 -3.633 0.067 1.00 25.37 389 TYR A N 1
ATOM 2697 C CA . TYR A 1 367 ? -15.480 -3.173 0.861 1.00 26.73 389 TYR A CA 1
ATOM 2698 C C . TYR A 1 367 ? -16.292 -2.076 0.171 1.00 26.56 389 TYR A C 1
ATOM 2699 O O . TYR A 1 367 ? -17.517 -2.152 0.083 1.00 27.84 389 TYR A O 1
ATOM 2708 N N . SER A 1 368 ? -15.606 -1.052 -0.314 1.00 26.58 390 SER A N 1
ATOM 2709 C CA . SER A 1 368 ? -16.264 0.018 -1.047 1.00 31.01 390 SER A CA 1
ATOM 2710 C C . SER A 1 368 ? -16.502 -0.334 -2.526 1.00 32.28 390 SER A C 1
ATOM 2711 O O . SER A 1 368 ? -17.460 0.142 -3.133 1.00 34.00 390 SER A O 1
ATOM 2714 N N . ALA A 1 369 ? -15.646 -1.175 -3.105 1.00 31.76 391 ALA A N 1
ATOM 2715 C CA . ALA A 1 369 ? -15.763 -1.518 -4.523 1.00 29.93 391 ALA A CA 1
ATOM 2716 C C . ALA A 1 369 ? -16.999 -2.373 -4.820 1.00 28.37 391 ALA A C 1
ATOM 2717 O O . ALA A 1 369 ? -17.676 -2.178 -5.834 1.00 27.85 391 ALA A O 1
ATOM 2719 N N . ALA A 1 370 ? -17.278 -3.322 -3.932 1.00 27.98 392 ALA A N 1
ATOM 2720 C CA . ALA A 1 370 ? -18.422 -4.216 -4.070 1.00 29.35 392 ALA A CA 1
ATOM 2721 C C . ALA A 1 370 ? -19.650 -3.663 -3.346 1.00 36.71 392 ALA A C 1
ATOM 2722 O O . ALA A 1 370 ? -20.678 -4.340 -3.239 1.00 34.76 392 ALA A O 1
ATOM 2724 N N . ASP A 1 371 ? -19.514 -2.429 -2.855 1.00 43.44 393 ASP A N 1
ATOM 2725 C CA . ASP A 1 371 ? -20.591 -1.665 -2.221 1.00 49.09 393 ASP A CA 1
ATOM 2726 C C . ASP A 1 371 ? -21.175 -2.348 -0.992 1.00 47.29 393 ASP A C 1
ATOM 2727 O O . ASP A 1 371 ? -22.391 -2.494 -0.867 1.00 47.72 393 ASP A O 1
ATOM 2732 N N . TRP A 1 372 ? -20.311 -2.751 -0.073 1.00 45.41 394 TRP A N 1
ATOM 2733 C CA . TRP A 1 372 ? -20.789 -3.325 1.172 1.00 46.23 394 TRP A CA 1
ATOM 2734 C C . TRP A 1 372 ? -21.248 -2.226 2.130 1.00 53.01 394 TRP A C 1
ATOM 2735 O O . TRP A 1 372 ? -20.593 -1.936 3.125 1.00 52.54 394 TRP A O 1
ATOM 2746 N N . ASP A 1 373 ? -22.382 -1.611 1.804 1.00 62.04 395 ASP A N 1
ATOM 2747 C CA . ASP A 1 373 ? -23.055 -0.688 2.714 1.00 67.80 395 ASP A CA 1
ATOM 2748 C C . ASP A 1 373 ? -24.337 -1.332 3.252 1.00 69.68 395 ASP A C 1
ATOM 2749 O O . ASP A 1 373 ? -25.192 -1.768 2.478 1.00 70.03 395 ASP A O 1
ATOM 2757 N N . VAL B 2 2 ? 2.721 -31.610 12.443 1.00 33.74 402 VAL C N 1
ATOM 2758 C CA . VAL B 2 2 ? 2.832 -31.303 11.018 1.00 31.66 402 VAL C CA 1
ATOM 2759 C C . VAL B 2 2 ? 2.408 -29.856 10.778 1.00 29.72 402 VAL C C 1
ATOM 2760 O O . VAL B 2 2 ? 1.451 -29.353 11.381 1.00 32.53 402 VAL C O 1
ATOM 2764 N N . LEU B 2 3 ? 3.147 -29.187 9.907 1.00 26.35 403 LEU C N 1
ATOM 2765 C CA . LEU B 2 3 ? 3.006 -27.751 9.710 1.00 25.76 403 LEU C CA 1
ATOM 2766 C C . LEU B 2 3 ? 2.338 -27.384 8.387 1.00 23.14 403 LEU C C 1
ATOM 2767 O O . LEU B 2 3 ? 2.484 -28.078 7.385 1.00 20.87 403 LEU C O 1
ATOM 2772 N N . THR B 2 4 ? 1.597 -26.283 8.417 1.00 24.85 404 THR C N 1
ATOM 2773 C CA . THR B 2 4 ? 1.006 -25.695 7.233 1.00 26.84 404 THR C CA 1
ATOM 2774 C C . THR B 2 4 ? 1.685 -24.348 7.011 1.00 28.07 404 THR C C 1
ATOM 2775 O O . THR B 2 4 ? 2.338 -23.820 7.918 1.00 25.92 404 THR C O 1
ATOM 2789 N N . GLY C 1 9 ? 22.234 7.113 -7.071 1.00 35.09 31 GLY B N 1
ATOM 2790 C CA . GLY C 1 9 ? 22.210 6.149 -8.158 1.00 35.26 31 GLY B CA 1
ATOM 2791 C C . GLY C 1 9 ? 22.861 6.697 -9.416 1.00 33.54 31 GLY B C 1
ATOM 2792 O O . GLY C 1 9 ? 22.954 7.909 -9.586 1.00 36.74 31 GLY B O 1
ATOM 2793 N N . SER C 1 10 ? 23.307 5.804 -10.297 1.00 29.40 32 SER B N 1
ATOM 2794 C CA . SER C 1 10 ? 23.952 6.200 -11.548 1.00 26.69 32 SER B CA 1
ATOM 2795 C C . SER C 1 10 ? 23.097 5.908 -12.779 1.00 25.28 32 SER B C 1
ATOM 2796 O O . SER C 1 10 ? 22.216 5.051 -12.745 1.00 24.62 32 SER B O 1
ATOM 2799 N N . ARG C 1 11 ? 23.387 6.612 -13.870 1.00 26.03 33 ARG B N 1
ATOM 2800 C CA . ARG C 1 11 ? 22.712 6.387 -15.145 1.00 24.69 33 ARG B CA 1
ATOM 2801 C C . ARG C 1 11 ? 23.675 6.411 -16.334 1.00 23.40 33 ARG B C 1
ATOM 2802 O O . ARG C 1 11 ? 24.581 7.247 -16.395 1.00 21.02 33 ARG B O 1
ATOM 2810 N N . THR C 1 12 ? 23.471 5.493 -17.276 1.00 24.06 34 THR B N 1
ATOM 2811 C CA . THR C 1 12 ? 24.170 5.528 -18.566 1.00 21.82 34 THR B CA 1
ATOM 2812 C C . THR C 1 12 ? 23.208 5.798 -19.719 1.00 22.09 34 THR B C 1
ATOM 2813 O O . THR C 1 12 ? 22.272 5.030 -19.947 1.00 21.61 34 THR B O 1
ATOM 2817 N N . VAL C 1 13 ? 23.447 6.877 -20.456 1.00 22.32 35 VAL B N 1
ATOM 2818 C CA . VAL C 1 13 ? 22.662 7.152 -21.646 1.00 19.38 35 VAL B CA 1
ATOM 2819 C C . VAL C 1 13 ? 23.538 7.076 -22.891 1.00 19.04 35 VAL B C 1
ATOM 2820 O O . VAL C 1 13 ? 24.610 7.690 -22.954 1.00 20.94 35 VAL B O 1
ATOM 2824 N N . LEU C 1 14 ? 23.076 6.307 -23.870 1.00 15.91 36 LEU B N 1
ATOM 2825 C CA . LEU C 1 14 ? 23.714 6.229 -25.174 1.00 16.92 36 LEU B CA 1
ATOM 2826 C C . LEU C 1 14 ? 22.950 7.095 -26.172 1.00 18.52 36 LEU B C 1
ATOM 2827 O O . LEU C 1 14 ? 21.735 6.929 -26.333 1.00 20.04 36 LEU B O 1
ATOM 2832 N N . VAL C 1 15 ? 23.629 8.043 -26.810 1.00 16.83 37 VAL B N 1
ATOM 2833 C CA . VAL C 1 15 ? 23.028 8.707 -27.967 1.00 17.09 37 VAL B CA 1
ATOM 2834 C C . VAL C 1 15 ? 23.535 8.005 -29.232 1.00 16.88 37 VAL B C 1
ATOM 2835 O O . VAL C 1 15 ? 24.740 7.961 -29.489 1.00 14.90 37 VAL B O 1
ATOM 2839 N N . TYR C 1 16 ? 22.616 7.417 -29.987 1.00 17.72 38 TYR B N 1
ATOM 2840 C CA . TYR C 1 16 ? 22.986 6.567 -31.121 1.00 20.17 38 TYR B CA 1
ATOM 2841 C C . TYR C 1 16 ? 22.746 7.318 -32.408 1.00 19.23 38 TYR B C 1
ATOM 2842 O O . TYR C 1 16 ? 21.612 7.416 -32.863 1.00 17.94 38 TYR B O 1
ATOM 2851 N N . ILE C 1 17 ? 23.805 7.861 -32.992 1.00 16.95 39 ILE B N 1
ATOM 2852 C CA . ILE C 1 17 ? 23.635 8.688 -34.177 1.00 18.75 39 ILE B CA 1
ATOM 2853 C C . ILE C 1 17 ? 23.904 7.917 -35.460 1.00 20.40 39 ILE B C 1
ATOM 2854 O O . ILE C 1 17 ? 25.056 7.742 -35.862 1.00 17.16 39 ILE B O 1
ATOM 2859 N N . ALA C 1 18 ? 22.828 7.450 -36.088 1.00 18.62 40 ALA B N 1
ATOM 2860 C CA . ALA C 1 18 ? 22.913 6.853 -37.407 1.00 21.40 40 ALA B CA 1
ATOM 2861 C C . ALA C 1 18 ? 22.808 7.977 -38.446 1.00 19.37 40 ALA B C 1
ATOM 2862 O O . ALA C 1 18 ? 21.718 8.330 -38.894 1.00 19.40 40 ALA B O 1
ATOM 2864 N N . GLY C 1 19 ? 23.952 8.550 -38.813 1.00 19.33 41 GLY B N 1
ATOM 2865 C CA . GLY C 1 19 ? 23.954 9.782 -39.581 1.00 20.40 41 GLY B CA 1
ATOM 2866 C C . GLY C 1 19 ? 24.578 9.685 -40.960 1.00 24.39 41 GLY B C 1
ATOM 2867 O O . GLY C 1 19 ? 24.854 10.712 -41.597 1.00 24.16 41 GLY B O 1
ATOM 2868 N N . ASP C 1 20 ? 24.808 8.464 -41.437 1.00 26.44 42 ASP B N 1
ATOM 2869 C CA . ASP C 1 20 ? 25.367 8.306 -42.776 1.00 28.76 42 ASP B CA 1
ATOM 2870 C C . ASP C 1 20 ? 24.225 8.371 -43.779 1.00 28.04 42 ASP B C 1
ATOM 2871 O O . ASP C 1 20 ? 23.798 7.353 -44.319 1.00 29.97 42 ASP B O 1
ATOM 2876 N N . ASN C 1 21 ? 23.742 9.587 -44.007 1.00 24.44 43 ASN B N 1
ATOM 2877 C CA . ASN C 1 21 ? 22.561 9.844 -44.820 1.00 25.29 43 ASN B CA 1
ATOM 2878 C C . ASN C 1 21 ? 22.457 11.351 -45.046 1.00 25.15 43 ASN B C 1
ATOM 2879 O O . ASN C 1 21 ? 23.427 12.067 -44.831 1.00 25.89 43 ASN B O 1
ATOM 2884 N N . SER C 1 22 ? 21.286 11.847 -45.429 1.00 24.02 44 SER B N 1
ATOM 2885 C CA . SER C 1 22 ? 21.165 13.262 -45.761 1.00 26.99 44 SER B CA 1
ATOM 2886 C C . SER C 1 22 ? 21.267 14.201 -44.542 1.00 29.56 44 SER B C 1
ATOM 2887 O O . SER C 1 22 ? 21.413 15.415 -44.695 1.00 27.93 44 SER B O 1
ATOM 2890 N N . LEU C 1 23 ? 21.218 13.644 -43.336 1.00 32.03 45 LEU B N 1
ATOM 2891 C CA . LEU C 1 23 ? 21.225 14.466 -42.132 1.00 34.41 45 LEU B CA 1
ATOM 2892 C C . LEU C 1 23 ? 22.615 14.637 -41.489 1.00 34.01 45 LEU B C 1
ATOM 2893 O O . LEU C 1 23 ? 22.727 15.231 -40.414 1.00 32.80 45 LEU B O 1
ATOM 2898 N N . SER C 1 24 ? 23.664 14.144 -42.146 1.00 32.07 46 SER B N 1
ATOM 2899 C CA . SER C 1 24 ? 25.017 14.198 -41.575 1.00 31.72 46 SER B CA 1
ATOM 2900 C C . SER C 1 24 ? 25.455 15.620 -41.194 1.00 30.29 46 SER B C 1
ATOM 2901 O O . SER C 1 24 ? 26.241 15.797 -40.266 1.00 27.93 46 SER B O 1
ATOM 2904 N N . ARG C 1 25 ? 24.931 16.623 -41.899 1.00 31.18 47 ARG B N 1
ATOM 2905 C CA . ARG C 1 25 ? 25.241 18.030 -41.629 1.00 31.18 47 ARG B CA 1
ATOM 2906 C C . ARG C 1 25 ? 24.790 18.518 -40.241 1.00 29.09 47 ARG B C 1
ATOM 2907 O O . ARG C 1 25 ? 25.246 19.573 -39.781 1.00 27.73 47 ARG B O 1
ATOM 2915 N N . PHE C 1 26 ? 23.891 17.770 -39.591 1.00 23.17 48 PHE B N 1
ATOM 2916 C CA . PHE C 1 26 ? 23.370 18.153 -38.277 1.00 22.98 48 PHE B CA 1
ATOM 2917 C C . PHE C 1 26 ? 24.137 17.541 -37.107 1.00 22.67 48 PHE B C 1
ATOM 2918 O O . PHE C 1 26 ? 24.188 18.138 -36.032 1.00 24.56 48 PHE B O 1
ATOM 2926 N N . ALA C 1 27 ? 24.720 16.364 -37.314 1.00 21.96 49 ALA B N 1
ATOM 2927 C CA . ALA C 1 27 ? 25.314 15.568 -36.228 1.00 24.58 49 ALA B CA 1
ATOM 2928 C C . ALA C 1 27 ? 26.320 16.332 -35.356 1.00 26.46 49 ALA B C 1
ATOM 2929 O O . ALA C 1 27 ? 26.182 16.396 -34.128 1.00 26.65 49 ALA B O 1
ATOM 2931 N N . SER C 1 28 ? 27.324 16.903 -36.008 1.00 25.19 50 SER B N 1
ATOM 2932 C CA . SER C 1 28 ? 28.406 17.604 -35.337 1.00 27.09 50 SER B CA 1
ATOM 2933 C C . SER C 1 28 ? 27.879 18.761 -34.479 1.00 27.18 50 SER B C 1
ATOM 2934 O O . SER C 1 28 ? 28.375 18.985 -33.374 1.00 24.67 50 SER B O 1
ATOM 2937 N N . GLU C 1 29 ? 26.877 19.482 -34.977 1.00 29.17 51 GLU B N 1
ATOM 2938 C CA . GLU C 1 29 ? 26.259 20.542 -34.194 1.00 33.14 51 GLU B CA 1
ATOM 2939 C C . GLU C 1 29 ? 25.633 19.986 -32.903 1.00 28.21 51 GLU B C 1
ATOM 2940 O O . GLU C 1 29 ? 25.749 20.597 -31.837 1.00 28.25 51 GLU B O 1
ATOM 2946 N N . ASP C 1 30 ? 24.988 18.824 -32.995 1.00 24.84 52 ASP B N 1
ATOM 2947 C CA . ASP C 1 30 ? 24.333 18.215 -31.831 1.00 23.02 52 ASP B CA 1
ATOM 2948 C C . ASP C 1 30 ? 25.358 17.734 -30.806 1.00 23.59 52 ASP B C 1
ATOM 2949 O O . ASP C 1 30 ? 25.169 17.913 -29.597 1.00 23.84 52 ASP B O 1
ATOM 2954 N N . LEU C 1 31 ? 26.440 17.127 -31.283 1.00 22.79 53 LEU B N 1
ATOM 2955 C CA . LEU C 1 31 ? 27.535 16.741 -30.390 1.00 24.13 53 LEU B CA 1
ATOM 2956 C C . LEU C 1 31 ? 28.078 17.948 -29.631 1.00 24.43 53 LEU B C 1
ATOM 2957 O O . LEU C 1 31 ? 28.251 17.884 -28.418 1.00 28.43 53 LEU B O 1
ATOM 2962 N N . ASN C 1 32 ? 28.349 19.039 -30.347 1.00 20.68 54 ASN B N 1
ATOM 2963 C CA . ASN C 1 32 ? 28.732 20.299 -29.711 1.00 21.58 54 ASN B CA 1
ATOM 2964 C C . ASN C 1 32 ? 27.731 20.778 -28.641 1.00 22.17 54 ASN B C 1
ATOM 2965 O O . ASN C 1 32 ? 28.134 21.300 -27.603 1.00 21.72 54 ASN B O 1
ATOM 2970 N N . GLU C 1 33 ? 26.431 20.620 -28.910 1.00 20.34 55 GLU B N 1
ATOM 2971 C CA . GLU C 1 33 ? 25.399 20.976 -27.945 1.00 19.98 55 GLU B CA 1
ATOM 2972 C C . GLU C 1 33 ? 25.484 20.062 -26.735 1.00 19.45 55 GLU B C 1
ATOM 2973 O O . GLU C 1 33 ? 25.382 20.520 -25.594 1.00 19.75 55 GLU B O 1
ATOM 2979 N N . MET C 1 34 ? 25.668 18.771 -27.003 1.00 18.77 56 MET B N 1
ATOM 2980 C CA . MET C 1 34 ? 25.837 17.770 -25.958 1.00 20.22 56 MET B CA 1
ATOM 2981 C C . MET C 1 34 ? 27.022 18.119 -25.075 1.00 23.16 56 MET B C 1
ATOM 2982 O O . MET C 1 34 ? 26.966 17.949 -23.862 1.00 22.84 56 MET B O 1
ATOM 2987 N N . ILE C 1 35 ? 28.104 18.595 -25.687 1.00 26.45 57 ILE B N 1
ATOM 2988 C CA . ILE C 1 35 ? 29.302 18.952 -24.926 1.00 28.04 57 ILE B CA 1
ATOM 2989 C C . ILE C 1 35 ? 29.000 20.136 -23.995 1.00 30.11 57 ILE B C 1
ATOM 2990 O O . ILE C 1 35 ? 29.420 20.167 -22.832 1.00 26.57 57 ILE B O 1
ATOM 2995 N N . GLU C 1 36 ? 28.240 21.095 -24.510 1.00 32.24 58 GLU B N 1
ATOM 2996 C CA . GLU C 1 36 ? 27.799 22.232 -23.720 1.00 34.87 58 GLU B CA 1
ATOM 2997 C C . GLU C 1 36 ? 26.840 21.789 -22.606 1.00 31.28 58 GLU B C 1
ATOM 2998 O O . GLU C 1 36 ? 26.870 22.323 -21.501 1.00 31.84 58 GLU B O 1
ATOM 3004 N N . GLY C 1 37 ? 26.005 20.796 -22.896 1.00 26.41 59 GLY B N 1
ATOM 3005 C CA . GLY C 1 37 ? 25.035 20.309 -21.932 1.00 25.63 59 GLY B CA 1
ATOM 3006 C C . GLY C 1 37 ? 25.662 19.629 -20.728 1.00 27.27 59 GLY B C 1
ATOM 3007 O O . GLY C 1 37 ? 25.090 19.617 -19.625 1.00 26.26 59 GLY B O 1
ATOM 3008 N N . MET C 1 38 ? 26.856 19.077 -20.927 1.00 23.36 60 MET B N 1
ATOM 3009 C CA . MET C 1 38 ? 27.535 18.349 -19.863 1.00 23.28 60 MET B CA 1
ATOM 3010 C C . MET C 1 38 ? 28.059 19.255 -18.741 1.00 27.30 60 MET B C 1
ATOM 3011 O O . MET C 1 38 ? 28.459 18.772 -17.674 1.00 26.09 60 MET B O 1
ATOM 3016 N N . GLN C 1 39 ? 28.021 20.565 -18.964 1.00 30.04 61 GLN B N 1
ATOM 3017 C CA . GLN C 1 39 ? 28.415 21.516 -17.931 1.00 32.91 61 GLN B CA 1
ATOM 3018 C C . GLN C 1 39 ? 27.527 21.412 -16.689 1.00 40.63 61 GLN B C 1
ATOM 3019 O O . GLN C 1 39 ? 27.966 21.705 -15.578 1.00 42.23 61 GLN B O 1
ATOM 3021 N N . SER C 1 40 ? 26.282 20.986 -16.885 1.00 46.84 62 SER B N 1
ATOM 3022 C CA . SER C 1 40 ? 25.295 20.928 -15.808 1.00 53.53 62 SER B CA 1
ATOM 3023 C C . SER C 1 40 ? 25.108 19.510 -15.266 1.00 51.95 62 SER B C 1
ATOM 3024 O O . SER C 1 40 ? 24.138 19.226 -14.559 1.00 53.52 62 SER B O 1
ATOM 3027 N N . VAL C 1 41 ? 26.042 18.627 -15.603 1.00 46.22 63 VAL B N 1
ATOM 3028 C CA . VAL C 1 41 ? 25.942 17.218 -15.246 1.00 37.37 63 VAL B CA 1
ATOM 3029 C C . VAL C 1 41 ? 27.169 16.767 -14.456 1.00 37.75 63 VAL B C 1
ATOM 3030 O O . VAL C 1 41 ? 28.300 17.114 -14.800 1.00 39.52 63 VAL B O 1
ATOM 3034 N N . ASP C 1 42 ? 26.943 16.003 -13.392 1.00 35.72 64 ASP B N 1
ATOM 3035 C CA . ASP C 1 42 ? 28.030 15.378 -12.644 1.00 33.91 64 ASP B CA 1
ATOM 3036 C C . ASP C 1 42 ? 28.437 14.065 -13.322 1.00 30.71 64 ASP B C 1
ATOM 3037 O O . ASP C 1 42 ? 27.720 13.070 -13.238 1.00 26.85 64 ASP B O 1
ATOM 3042 N N . ASP C 1 43 ? 29.585 14.062 -13.995 1.00 33.62 65 ASP B N 1
ATOM 3043 C CA . ASP C 1 43 ? 30.024 12.881 -14.738 1.00 35.26 65 ASP B CA 1
ATOM 3044 C C . ASP C 1 43 ? 30.624 11.821 -13.808 1.00 36.39 65 ASP B C 1
ATOM 3045 O O . ASP C 1 43 ? 30.957 10.715 -14.241 1.00 35.66 65 ASP B O 1
ATOM 3050 N N . ASN C 1 44 ? 30.762 12.158 -12.529 1.00 37.45 66 ASN B N 1
ATOM 3051 C CA . ASN C 1 44 ? 31.168 11.173 -11.537 1.00 40.34 66 ASN B CA 1
ATOM 3052 C C . ASN C 1 44 ? 30.124 10.064 -11.367 1.00 40.79 66 ASN B C 1
ATOM 3053 O O . ASN C 1 44 ? 30.452 8.957 -10.949 1.00 42.86 66 ASN B O 1
ATOM 3058 N N . HIS C 1 45 ? 28.872 10.364 -11.702 1.00 38.67 67 HIS B N 1
ATOM 3059 C CA . HIS C 1 45 ? 27.764 9.429 -11.496 1.00 38.72 67 HIS B CA 1
ATOM 3060 C C . HIS C 1 45 ? 26.980 9.182 -12.776 1.00 35.33 67 HIS B C 1
ATOM 3061 O O . HIS C 1 45 ? 26.112 8.310 -12.828 1.00 34.12 67 HIS B O 1
ATOM 3068 N N . ASN C 1 46 ? 27.279 9.971 -13.803 1.00 32.96 68 ASN B N 1
ATOM 3069 C CA . ASN C 1 46 ? 26.521 9.934 -15.043 1.00 28.38 68 ASN B CA 1
ATOM 3070 C C . ASN C 1 46 ? 27.419 9.791 -16.270 1.00 26.32 68 ASN B C 1
ATOM 3071 O O . ASN C 1 46 ? 28.342 10.573 -16.468 1.00 27.72 68 ASN B O 1
ATOM 3076 N N . ASN C 1 47 ? 27.131 8.779 -17.080 1.00 23.17 69 ASN B N 1
ATOM 3077 C CA . ASN C 1 47 ? 27.877 8.496 -18.293 1.00 22.46 69 ASN B CA 1
ATOM 3078 C C . ASN C 1 47 ? 27.071 8.814 -19.539 1.00 22.61 69 ASN B C 1
ATOM 3079 O O . ASN C 1 47 ? 26.081 8.143 -19.828 1.00 24.22 69 ASN B O 1
ATOM 3084 N N . LEU C 1 48 ? 27.483 9.847 -20.268 1.00 21.89 70 LEU B N 1
ATOM 3085 C CA . LEU C 1 48 ? 26.885 10.130 -21.566 1.00 19.26 70 LEU B CA 1
ATOM 3086 C C . LEU C 1 48 ? 27.758 9.528 -22.654 1.00 21.54 70 LEU B C 1
ATOM 3087 O O . LEU C 1 48 ? 28.860 10.013 -22.924 1.00 20.35 70 LEU B O 1
ATOM 3092 N N . LEU C 1 49 ? 27.253 8.462 -23.262 1.00 21.11 71 LEU B N 1
ATOM 3093 C CA . LEU C 1 49 ? 27.935 7.774 -24.348 1.00 22.59 71 LEU B CA 1
ATOM 3094 C C . LEU C 1 49 ? 27.355 8.173 -25.714 1.00 21.50 71 LEU B C 1
ATOM 3095 O O . LEU C 1 49 ? 26.138 8.313 -25.876 1.00 23.27 71 LEU B O 1
ATOM 3100 N N . VAL C 1 50 ? 28.228 8.348 -26.698 1.00 20.27 72 VAL B N 1
ATOM 3101 C CA . VAL C 1 50 ? 27.799 8.719 -28.038 1.00 18.64 72 VAL B CA 1
ATOM 3102 C C . VAL C 1 50 ? 28.422 7.801 -29.091 1.00 18.30 72 VAL B C 1
ATOM 3103 O O . VAL C 1 50 ? 29.652 7.699 -29.203 1.00 19.10 72 VAL B O 1
ATOM 3107 N N . TYR C 1 51 ? 27.575 7.128 -29.854 1.00 18.64 73 TYR B N 1
ATOM 3108 C CA . TYR C 1 51 ? 28.043 6.396 -31.025 1.00 20.52 73 TYR B CA 1
ATOM 3109 C C . TYR C 1 51 ? 27.676 7.223 -32.237 1.00 19.51 73 TYR B C 1
ATOM 3110 O O . TYR C 1 51 ? 26.495 7.410 -32.504 1.00 19.97 73 TYR B O 1
ATOM 3119 N N . MET C 1 52 ? 28.660 7.756 -32.953 1.00 18.36 74 MET B N 1
ATOM 3120 C CA . MET C 1 52 ? 28.318 8.562 -34.128 1.00 22.48 74 MET B CA 1
ATOM 3121 C C . MET C 1 52 ? 28.789 7.937 -35.436 1.00 22.22 74 MET B C 1
ATOM 3122 O O . MET C 1 52 ? 29.958 7.604 -35.584 1.00 19.83 74 MET B O 1
ATOM 3127 N N . ASP C 1 53 ? 27.870 7.763 -36.379 1.00 21.85 75 ASP B N 1
ATOM 3128 C CA . ASP C 1 53 ? 28.258 7.372 -37.734 1.00 23.49 75 ASP B CA 1
ATOM 3129 C C . ASP C 1 53 ? 27.854 8.492 -38.668 1.00 26.62 75 ASP B C 1
ATOM 3130 O O . ASP C 1 53 ? 26.671 8.768 -38.822 1.00 24.39 75 ASP B O 1
ATOM 3135 N N . LYS C 1 54 ? 28.838 9.151 -39.273 1.00 30.71 76 LYS B N 1
ATOM 3136 C CA . LYS C 1 54 ? 28.569 10.198 -40.258 1.00 35.01 76 LYS B CA 1
ATOM 3137 C C . LYS C 1 54 ? 28.968 9.754 -41.666 1.00 39.14 76 LYS B C 1
ATOM 3138 O O . LYS C 1 54 ? 28.867 10.524 -42.624 1.00 40.31 76 LYS B O 1
ATOM 3144 N N . GLY C 1 55 ? 29.434 8.517 -41.783 1.00 40.36 77 GLY B N 1
ATOM 3145 C CA . GLY C 1 55 ? 29.897 8.006 -43.056 1.00 44.88 77 GLY B CA 1
ATOM 3146 C C . GLY C 1 55 ? 31.365 7.626 -43.079 1.00 47.91 77 GLY B C 1
ATOM 3147 O O . GLY C 1 55 ? 31.754 6.714 -43.810 1.00 50.25 77 GLY B O 1
ATOM 3148 N N . SER C 1 56 ? 32.190 8.313 -42.294 1.00 48.69 78 SER B N 1
ATOM 3149 C CA . SER C 1 56 ? 33.619 8.001 -42.279 1.00 52.41 78 SER B CA 1
ATOM 3150 C C . SER C 1 56 ? 33.865 6.773 -41.405 1.00 48.22 78 SER B C 1
ATOM 3151 O O . SER C 1 56 ? 33.216 5.746 -41.579 1.00 49.38 78 SER B O 1
ATOM 3154 N N . ASN C 1 57 ? 34.800 6.879 -40.468 1.00 43.43 79 ASN B N 1
ATOM 3155 C CA . ASN C 1 57 ? 35.026 5.810 -39.500 1.00 39.15 79 ASN B CA 1
ATOM 3156 C C . ASN C 1 57 ? 34.234 6.092 -38.228 1.00 33.28 79 ASN B C 1
ATOM 3157 O O . ASN C 1 57 ? 34.588 6.995 -37.472 1.00 32.88 79 ASN B O 1
ATOM 3162 N N . PRO C 1 58 ? 33.150 5.332 -37.993 1.00 30.21 80 PRO B N 1
ATOM 3163 C CA . PRO C 1 58 ? 32.294 5.602 -36.830 1.00 29.07 80 PRO B CA 1
ATOM 3164 C C . PRO C 1 58 ? 33.044 5.408 -35.519 1.00 29.94 80 PRO B C 1
ATOM 3165 O O . PRO C 1 58 ? 34.063 4.716 -35.495 1.00 32.21 80 PRO B O 1
ATOM 3169 N N . LYS C 1 59 ? 32.559 6.026 -34.450 1.00 27.96 81 LYS B N 1
ATOM 3170 C CA . LYS C 1 59 ? 33.212 5.911 -33.153 1.00 28.84 81 LYS B CA 1
ATOM 3171 C C . LYS C 1 59 ? 32.201 5.908 -32.009 1.00 26.06 81 LYS B C 1
ATOM 3172 O O . LYS C 1 59 ? 31.112 6.473 -32.126 1.00 26.81 81 LYS B O 1
ATOM 3178 N N . LEU C 1 60 ? 32.573 5.257 -30.913 1.00 23.26 82 LEU B N 1
ATOM 3179 C CA . LEU C 1 60 ? 31.796 5.279 -29.678 1.00 23.30 82 LEU B CA 1
ATOM 3180 C C . LEU C 1 60 ? 32.606 6.009 -28.630 1.00 25.91 82 LEU B C 1
ATOM 3181 O O . LEU C 1 60 ? 33.747 5.629 -28.330 1.00 30.07 82 LEU B O 1
ATOM 3186 N N . ILE C 1 61 ? 32.045 7.082 -28.092 1.00 21.89 83 ILE B N 1
ATOM 3187 C CA . ILE C 1 61 ? 32.782 7.858 -27.117 1.00 21.06 83 ILE B CA 1
ATOM 3188 C C . ILE C 1 61 ? 32.003 8.073 -25.840 1.00 19.49 83 ILE B C 1
ATOM 3189 O O . ILE C 1 61 ? 30.795 7.855 -25.785 1.00 17.99 83 ILE B O 1
ATOM 3194 N N . ARG C 1 62 ? 32.728 8.474 -24.806 1.00 22.08 84 ARG B N 1
ATOM 3195 C CA . ARG C 1 62 ? 32.142 8.943 -23.564 1.00 23.60 84 ARG B CA 1
ATOM 3196 C C . ARG C 1 62 ? 32.641 10.355 -23.305 1.00 23.40 84 ARG B C 1
ATOM 3197 O O . ARG C 1 62 ? 33.833 10.637 -23.465 1.00 22.96 84 ARG B O 1
ATOM 3205 N N . LEU C 1 63 ? 31.741 11.245 -22.908 1.00 19.92 85 LEU B N 1
ATOM 3206 C CA . LEU C 1 63 ? 32.151 12.593 -22.529 1.00 23.90 85 LEU B CA 1
ATOM 3207 C C . LEU C 1 63 ? 32.519 12.661 -21.047 1.00 29.17 85 LEU B C 1
ATOM 3208 O O . LEU C 1 63 ? 31.687 12.369 -20.187 1.00 32.40 85 LEU B O 1
ATOM 3213 N N . ARG C 1 64 ? 33.761 13.033 -20.749 1.00 30.38 86 ARG B N 1
ATOM 3214 C CA . ARG C 1 64 ? 34.189 13.178 -19.360 1.00 33.78 86 ARG B CA 1
ATOM 3215 C C . ARG C 1 64 ? 34.616 14.618 -19.100 1.00 35.61 86 ARG B C 1
ATOM 3216 O O . ARG C 1 64 ? 34.917 15.365 -20.028 1.00 35.74 86 ARG B O 1
ATOM 3224 N N . LYS C 1 65 ? 34.629 15.016 -17.835 1.00 38.39 87 LYS B N 1
ATOM 3225 C CA . LYS C 1 65 ? 35.007 16.379 -17.496 1.00 41.58 87 LYS B CA 1
ATOM 3226 C C . LYS C 1 65 ? 36.357 16.409 -16.785 1.00 48.24 87 LYS B C 1
ATOM 3227 O O . LYS C 1 65 ? 36.567 15.705 -15.793 1.00 49.54 87 LYS B O 1
ATOM 3229 N N . ASP C 1 66 ? 37.271 17.223 -17.307 1.00 54.20 88 ASP B N 1
ATOM 3230 C CA . ASP C 1 66 ? 38.585 17.415 -16.699 1.00 59.26 88 ASP B CA 1
ATOM 3231 C C . ASP C 1 66 ? 38.824 18.892 -16.396 1.00 63.09 88 ASP B C 1
ATOM 3232 O O . ASP C 1 66 ? 39.192 19.660 -17.286 1.00 65.46 88 ASP B O 1
ATOM 3234 N N . LYS C 1 67 ? 38.605 19.278 -15.141 1.00 63.59 89 LYS B N 1
ATOM 3235 C CA . LYS C 1 67 ? 38.780 20.661 -14.694 1.00 64.26 89 LYS B CA 1
ATOM 3236 C C . LYS C 1 67 ? 37.902 21.650 -15.466 1.00 63.21 89 LYS B C 1
ATOM 3237 O O . LYS C 1 67 ? 38.415 22.540 -16.144 1.00 64.39 89 LYS B O 1
ATOM 3239 N N . ASP C 1 68 ? 36.584 21.481 -15.349 1.00 61.11 90 ASP B N 1
ATOM 3240 C CA . ASP C 1 68 ? 35.596 22.387 -15.948 1.00 60.18 90 ASP B CA 1
ATOM 3241 C C . ASP C 1 68 ? 35.676 22.467 -17.476 1.00 60.85 90 ASP B C 1
ATOM 3242 O O . ASP C 1 68 ? 35.375 23.505 -18.065 1.00 62.08 90 ASP B O 1
ATOM 3244 N N . VAL C 1 69 ? 36.080 21.370 -18.112 1.00 59.85 91 VAL B N 1
ATOM 3245 C CA . VAL C 1 69 ? 36.042 21.263 -19.570 1.00 57.19 91 VAL B CA 1
ATOM 3246 C C . VAL C 1 69 ? 35.729 19.818 -19.950 1.00 50.15 91 VAL B C 1
ATOM 3247 O O . VAL C 1 69 ? 35.991 18.895 -19.179 1.00 50.30 91 VAL B O 1
ATOM 3251 N N . VAL C 1 70 ? 35.148 19.623 -21.127 1.00 43.78 92 VAL B N 1
ATOM 3252 C CA . VAL C 1 70 ? 34.695 18.295 -21.521 1.00 38.57 92 VAL B CA 1
ATOM 3253 C C . VAL C 1 70 ? 35.649 17.638 -22.518 1.00 37.65 92 VAL B C 1
ATOM 3254 O O . VAL C 1 70 ? 36.016 18.230 -23.533 1.00 38.74 92 VAL B O 1
ATOM 3258 N N . VAL C 1 71 ? 36.044 16.407 -22.211 1.00 35.97 93 VAL B N 1
ATOM 3259 C CA . VAL C 1 71 ? 36.916 15.624 -23.071 1.00 37.47 93 VAL B CA 1
ATOM 3260 C C . VAL C 1 71 ? 36.114 14.498 -23.728 1.00 37.56 93 VAL B C 1
ATOM 3261 O O . VAL C 1 71 ? 35.205 13.935 -23.108 1.00 37.10 93 VAL B O 1
ATOM 3265 N N . GLN C 1 72 ? 36.420 14.200 -24.992 1.00 37.02 94 GLN B N 1
ATOM 3266 C CA . GLN C 1 72 ? 35.838 13.046 -25.679 1.00 36.48 94 GLN B CA 1
ATOM 3267 C C . GLN C 1 72 ? 36.714 11.810 -25.482 1.00 39.35 94 GLN B C 1
ATOM 3268 O O . GLN C 1 72 ? 37.753 11.673 -26.124 1.00 42.19 94 GLN B O 1
ATOM 3274 N N . ASP C 1 73 ? 36.304 10.910 -24.596 1.00 35.97 95 ASP B N 1
ATOM 3275 C CA . ASP C 1 73 ? 37.062 9.684 -24.403 1.00 34.81 95 ASP B CA 1
ATOM 3276 C C . ASP C 1 73 ? 36.581 8.631 -25.382 1.00 30.01 95 ASP B C 1
ATOM 3277 O O . ASP C 1 73 ? 35.406 8.270 -25.402 1.00 29.39 95 ASP B O 1
ATOM 3282 N N . VAL C 1 74 ? 37.505 8.161 -26.210 1.00 26.30 96 VAL B N 1
ATOM 3283 C CA . VAL C 1 74 ? 37.219 7.141 -27.199 1.00 23.57 96 VAL B CA 1
ATOM 3284 C C . VAL C 1 74 ? 37.150 5.762 -26.539 1.00 22.85 96 VAL B C 1
ATOM 3285 O O . VAL C 1 74 ? 38.136 5.290 -25.980 1.00 23.70 96 VAL B O 1
ATOM 3289 N N . ILE C 1 75 ? 35.977 5.136 -26.601 1.00 22.89 97 ILE B N 1
ATOM 3290 C CA . ILE C 1 75 ? 35.766 3.765 -26.116 1.00 23.93 97 ILE B CA 1
ATOM 3291 C C . ILE C 1 75 ? 36.119 2.728 -27.186 1.00 24.65 97 ILE B C 1
ATOM 3292 O O . ILE C 1 75 ? 36.763 1.721 -26.908 1.00 29.20 97 ILE B O 1
ATOM 3297 N N . ALA C 1 76 ? 35.669 2.974 -28.408 1.00 22.97 98 ALA B N 1
ATOM 3298 C CA . ALA C 1 76 ? 35.954 2.085 -29.523 1.00 26.87 98 ALA B CA 1
ATOM 3299 C C . ALA C 1 76 ? 35.815 2.847 -30.824 1.00 27.40 98 ALA B C 1
ATOM 3300 O O . ALA C 1 76 ? 35.098 3.846 -30.897 1.00 28.25 98 ALA B O 1
ATOM 3302 N N . THR C 1 77 ? 36.505 2.373 -31.850 1.00 26.83 99 THR B N 1
ATOM 3303 C CA . THR C 1 77 ? 36.394 2.939 -33.185 1.00 28.37 99 THR B CA 1
ATOM 3304 C C . THR C 1 77 ? 36.046 1.789 -34.119 1.00 32.77 99 THR B C 1
ATOM 3305 O O . THR C 1 77 ? 36.299 0.625 -33.796 1.00 34.77 99 THR B O 1
ATOM 3309 N N . TYR C 1 78 ? 35.464 2.102 -35.268 1.00 32.87 100 TYR B N 1
ATOM 3310 C CA . TYR C 1 78 ? 35.043 1.070 -36.194 1.00 33.65 100 TYR B CA 1
ATOM 3311 C C . TYR C 1 78 ? 35.451 1.438 -37.596 1.00 34.66 100 TYR B C 1
ATOM 3312 O O . TYR C 1 78 ? 35.654 2.616 -37.897 1.00 34.63 100 TYR B O 1
ATOM 3321 N N . ASP C 1 79 ? 35.564 0.427 -38.451 1.00 35.59 101 ASP B N 1
ATOM 3322 C CA . ASP C 1 79 ? 35.581 0.648 -39.893 1.00 40.05 101 ASP B CA 1
ATOM 3323 C C . ASP C 1 79 ? 34.234 1.208 -40.333 1.00 37.66 101 ASP B C 1
ATOM 3324 O O . ASP C 1 79 ? 33.253 1.129 -39.587 1.00 37.54 101 ASP B O 1
ATOM 3329 N N . ALA C 1 80 ? 34.183 1.774 -41.533 1.00 35.01 102 ALA B N 1
ATOM 3330 C CA . ALA C 1 80 ? 32.912 2.194 -42.106 1.00 30.91 102 ALA B CA 1
ATOM 3331 C C . ALA C 1 80 ? 31.951 1.014 -42.056 1.00 26.08 102 ALA B C 1
ATOM 3332 O O . ALA C 1 80 ? 32.321 -0.104 -42.407 1.00 26.95 102 ALA B O 1
ATOM 3334 N N . GLN C 1 81 ? 30.730 1.249 -41.591 1.00 24.98 103 GLN B N 1
ATOM 3335 C CA . GLN C 1 81 ? 29.790 0.152 -41.423 1.00 25.10 103 GLN B CA 1
ATOM 3336 C C . GLN C 1 81 ? 28.339 0.610 -41.517 1.00 27.07 103 GLN B C 1
ATOM 3337 O O . GLN C 1 81 ? 28.033 1.804 -41.411 1.00 27.50 103 GLN B O 1
ATOM 3343 N N . ASN C 1 82 ? 27.451 -0.356 -41.724 1.00 25.71 104 ASN B N 1
ATOM 3344 C CA . ASN C 1 82 ? 26.022 -0.091 -41.802 1.00 24.83 104 ASN B CA 1
ATOM 3345 C C . ASN C 1 82 ? 25.446 0.006 -40.407 1.00 23.90 104 ASN B C 1
ATOM 3346 O O . ASN C 1 82 ? 25.277 -1.007 -39.728 1.00 22.10 104 ASN B O 1
ATOM 3351 N N . SER C 1 83 ? 25.133 1.227 -39.985 1.00 25.68 105 SER B N 1
ATOM 3352 C CA . SER C 1 83 ? 24.669 1.472 -38.621 1.00 28.47 105 SER B CA 1
ATOM 3353 C C . SER C 1 83 ? 23.264 0.964 -38.294 1.00 27.35 105 SER B C 1
ATOM 3354 O O . SER C 1 83 ? 22.896 0.931 -37.119 1.00 27.50 105 SER B O 1
ATOM 3357 N N . VAL C 1 84 ? 22.470 0.587 -39.297 1.00 26.17 106 VAL B N 1
ATOM 3358 C CA . VAL C 1 84 ? 21.113 0.085 -38.993 1.00 24.50 106 VAL B CA 1
ATOM 3359 C C . VAL C 1 84 ? 21.021 -1.435 -39.162 1.00 27.64 106 VAL B C 1
ATOM 3360 O O . VAL C 1 84 ? 19.926 -2.000 -39.176 1.00 24.52 106 VAL B O 1
ATOM 3364 N N . ASP C 1 85 ? 22.179 -2.087 -39.282 1.00 30.14 107 ASP B N 1
ATOM 3365 C CA . ASP C 1 85 ? 22.257 -3.549 -39.252 1.00 33.23 107 ASP B CA 1
ATOM 3366 C C . ASP C 1 85 ? 22.140 -4.043 -37.802 1.00 29.13 107 ASP B C 1
ATOM 3367 O O . ASP C 1 85 ? 22.679 -3.413 -36.895 1.00 29.12 107 ASP B O 1
ATOM 3372 N N . VAL C 1 86 ? 21.440 -5.156 -37.583 1.00 26.74 108 VAL B N 1
ATOM 3373 C CA . VAL C 1 86 ? 21.151 -5.618 -36.218 1.00 30.43 108 VAL B CA 1
ATOM 3374 C C . VAL C 1 86 ? 22.410 -5.974 -35.425 1.00 31.92 108 VAL B C 1
ATOM 3375 O O . VAL C 1 86 ? 22.550 -5.587 -34.267 1.00 32.78 108 VAL B O 1
ATOM 3379 N N . ASP C 1 87 ? 23.321 -6.713 -36.047 1.00 33.82 109 ASP B N 1
ATOM 3380 C CA . ASP C 1 87 ? 24.516 -7.172 -35.354 1.00 34.40 109 ASP B CA 1
ATOM 3381 C C . ASP C 1 87 ? 25.508 -6.038 -35.105 1.00 31.49 109 ASP B C 1
ATOM 3382 O O . ASP C 1 87 ? 26.250 -6.065 -34.116 1.00 31.40 109 ASP B O 1
ATOM 3387 N N . VAL C 1 88 ? 25.534 -5.053 -36.001 1.00 26.52 110 VAL B N 1
ATOM 3388 C CA . VAL C 1 88 ? 26.305 -3.837 -35.768 1.00 24.04 110 VAL B CA 1
ATOM 3389 C C . VAL C 1 88 ? 25.768 -3.097 -34.544 1.00 23.01 110 VAL B C 1
ATOM 3390 O O . VAL C 1 88 ? 26.534 -2.706 -33.650 1.00 19.57 110 VAL B O 1
ATOM 3394 N N . MET C 1 89 ? 24.447 -2.911 -34.501 1.00 17.93 111 MET B N 1
ATOM 3395 C CA . MET C 1 89 ? 23.818 -2.201 -33.392 1.00 16.89 111 MET B CA 1
ATOM 3396 C C . MET C 1 89 ? 23.963 -3.011 -32.112 1.00 16.71 111 MET B C 1
ATOM 3397 O O . MET C 1 89 ? 24.186 -2.443 -31.047 1.00 21.59 111 MET B O 1
ATOM 3402 N N . LYS C 1 90 ? 23.843 -4.333 -32.223 1.00 17.78 112 LYS B N 1
ATOM 3403 C CA . LYS C 1 90 ? 23.999 -5.206 -31.067 1.00 22.07 112 LYS B CA 1
ATOM 3404 C C . LYS C 1 90 ? 25.392 -5.055 -30.501 1.00 24.27 112 LYS B C 1
ATOM 3405 O O . LYS C 1 90 ? 25.578 -4.952 -29.290 1.00 26.06 112 LYS B O 1
ATOM 3411 N N . ASN C 1 91 ? 26.373 -5.025 -31.387 1.00 25.55 113 ASN B N 1
ATOM 3412 C CA . ASN C 1 91 ? 27.754 -4.888 -30.967 1.00 29.33 113 ASN B CA 1
ATOM 3413 C C . ASN C 1 91 ? 27.994 -3.557 -30.243 1.00 28.59 113 ASN B C 1
ATOM 3414 O O . ASN C 1 91 ? 28.712 -3.509 -29.236 1.00 28.20 113 ASN B O 1
ATOM 3419 N N . VAL C 1 92 ? 27.393 -2.481 -30.754 1.00 24.36 114 VAL B N 1
ATOM 3420 C CA . VAL C 1 92 ? 27.518 -1.174 -30.119 1.00 24.08 114 VAL B CA 1
ATOM 3421 C C . VAL C 1 92 ? 26.917 -1.208 -28.709 1.00 22.97 114 VAL B C 1
ATOM 3422 O O . VAL C 1 92 ? 27.544 -0.776 -27.748 1.00 25.52 114 VAL B O 1
ATOM 3426 N N . PHE C 1 93 ? 25.703 -1.728 -28.595 1.00 22.91 115 PHE B N 1
ATOM 3427 C CA . PHE C 1 93 ? 25.047 -1.854 -27.289 1.00 24.21 115 PHE B CA 1
ATOM 3428 C C . PHE C 1 93 ? 25.909 -2.631 -26.303 1.00 25.08 115 PHE B C 1
ATOM 3429 O O . PHE C 1 93 ? 26.125 -2.192 -25.179 1.00 23.91 115 PHE B O 1
ATOM 3437 N N . THR C 1 94 ? 26.419 -3.779 -26.735 1.00 29.84 116 THR B N 1
ATOM 3438 C CA . THR C 1 94 ? 27.196 -4.638 -25.847 1.00 33.61 116 THR B CA 1
ATOM 3439 C C . THR C 1 94 ? 28.426 -3.936 -25.297 1.00 32.25 116 THR B C 1
ATOM 3440 O O . THR C 1 94 ? 28.723 -4.022 -24.102 1.00 30.56 116 THR B O 1
ATOM 3444 N N . THR C 1 95 ? 29.146 -3.233 -26.158 1.00 30.64 117 THR B N 1
ATOM 3445 C CA . THR C 1 95 ? 30.357 -2.593 -25.688 1.00 33.72 117 THR B CA 1
ATOM 3446 C C . THR C 1 95 ? 30.009 -1.391 -24.797 1.00 30.66 117 THR B C 1
ATOM 3447 O O . THR C 1 95 ? 30.705 -1.115 -23.817 1.00 32.27 117 THR B O 1
ATOM 3451 N N . ALA C 1 96 ? 28.919 -0.703 -25.114 1.00 23.05 118 ALA B N 1
ATOM 3452 C CA . ALA C 1 96 ? 28.608 0.549 -24.441 1.00 25.47 118 ALA B CA 1
ATOM 3453 C C . ALA C 1 96 ? 28.091 0.312 -23.026 1.00 25.34 118 ALA B C 1
ATOM 3454 O O . ALA C 1 96 ? 28.481 1.000 -22.088 1.00 25.24 118 ALA B O 1
ATOM 3456 N N . PHE C 1 97 ? 27.224 -0.677 -22.864 1.00 24.98 119 PHE B N 1
ATOM 3457 C CA . PHE C 1 97 ? 26.595 -0.885 -21.570 1.00 26.25 119 PHE B CA 1
ATOM 3458 C C . PHE C 1 97 ? 27.351 -1.863 -20.676 1.00 29.01 119 PHE B C 1
ATOM 3459 O O . PHE C 1 97 ? 27.107 -1.907 -19.475 1.00 32.94 119 PHE B O 1
ATOM 3467 N N . SER C 1 98 ? 28.281 -2.632 -21.233 1.00 28.75 120 SER B N 1
ATOM 3468 C CA . SER C 1 98 ? 29.103 -3.495 -20.385 1.00 31.75 120 SER B CA 1
ATOM 3469 C C . SER C 1 98 ? 30.277 -2.698 -19.818 1.00 32.54 120 SER B C 1
ATOM 3470 O O . SER C 1 98 ? 30.701 -2.930 -18.6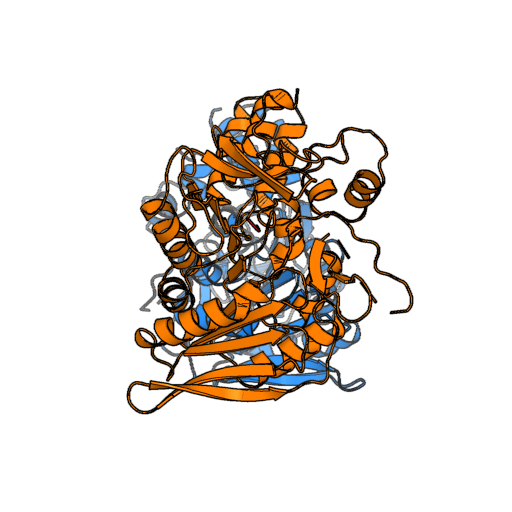82 1.00 35.74 120 SER B O 1
ATOM 3473 N N . HIS C 1 99 ? 30.778 -1.748 -20.609 1.00 28.78 121 HIS B N 1
ATOM 3474 C CA . HIS C 1 99 ? 31.828 -0.827 -20.172 1.00 27.63 121 HIS B CA 1
ATOM 3475 C C . HIS C 1 99 ? 31.340 0.183 -19.137 1.00 26.12 121 HIS B C 1
ATOM 3476 O O . HIS C 1 99 ? 32.100 0.598 -18.254 1.00 25.29 121 HIS B O 1
ATOM 3483 N N . TYR C 1 100 ? 30.080 0.594 -19.260 1.00 26.51 122 TYR B N 1
ATOM 3484 C CA . TYR C 1 100 ? 29.491 1.523 -18.306 1.00 26.09 122 TYR B CA 1
ATOM 3485 C C . TYR C 1 100 ? 28.120 1.039 -17.848 1.00 28.83 122 TYR B C 1
ATOM 3486 O O . TYR C 1 100 ? 27.080 1.517 -18.323 1.00 28.23 122 TYR B O 1
ATOM 3495 N N . PRO C 1 101 ? 28.123 0.050 -16.938 1.00 30.03 123 PRO B N 1
ATOM 3496 C CA . PRO C 1 101 ? 26.900 -0.387 -16.267 1.00 29.60 123 PRO B CA 1
ATOM 3497 C C . PRO C 1 101 ? 26.473 0.664 -15.250 1.00 29.62 123 PRO B C 1
ATOM 3498 O O . PRO C 1 101 ? 27.326 1.380 -14.731 1.00 29.89 123 PRO B O 1
ATOM 3502 N N . ALA C 1 102 ? 25.174 0.766 -14.990 1.00 29.26 124 ALA B N 1
ATOM 3503 C CA . ALA C 1 102 ? 24.643 1.772 -14.073 1.00 28.07 124 ALA B CA 1
ATOM 3504 C C . ALA C 1 102 ? 23.351 1.278 -13.434 1.00 25.41 124 ALA B C 1
ATOM 3505 O O . ALA C 1 102 ? 22.884 0.176 -13.738 1.00 23.13 124 ALA B O 1
ATOM 3507 N N . ASP C 1 103 ? 22.776 2.090 -12.552 1.00 25.15 125 ASP B N 1
ATOM 3508 C CA . ASP C 1 103 ? 21.507 1.737 -11.920 1.00 28.89 125 ASP B CA 1
ATOM 3509 C C . ASP C 1 103 ? 20.346 1.940 -12.886 1.00 26.41 125 ASP B C 1
ATOM 3510 O O . ASP C 1 103 ? 19.299 1.314 -12.739 1.00 26.02 125 ASP B O 1
ATOM 3515 N N . SER C 1 104 ? 20.525 2.815 -13.872 1.00 23.99 126 SER B N 1
ATOM 3516 C CA . SER C 1 104 ? 19.490 3.019 -14.880 1.00 22.23 126 SER B CA 1
ATOM 3517 C C . SER C 1 104 ? 20.071 3.430 -16.231 1.00 22.45 126 SER B C 1
ATOM 3518 O O . SER C 1 104 ? 21.238 3.824 -16.349 1.00 24.46 126 SER B O 1
ATOM 3521 N N . TYR C 1 105 ? 19.246 3.320 -17.261 1.00 18.93 127 TYR B N 1
ATOM 3522 C CA . TYR C 1 105 ? 19.706 3.527 -18.622 1.00 15.99 127 TYR B CA 1
ATOM 3523 C C . TYR C 1 105 ? 18.694 4.295 -19.438 1.00 17.59 127 TYR B C 1
ATOM 3524 O O . TYR C 1 105 ? 17.482 4.167 -19.234 1.00 17.35 127 TYR B O 1
ATOM 3533 N N . GLY C 1 106 ? 19.202 5.092 -20.367 1.00 18.77 128 GLY B N 1
ATOM 3534 C CA . GLY C 1 106 ? 18.378 5.713 -21.385 1.00 17.75 128 GLY B CA 1
ATOM 3535 C C . GLY C 1 106 ? 19.058 5.533 -22.728 1.00 19.66 128 GLY B C 1
ATOM 3536 O O . GLY C 1 106 ? 20.248 5.208 -22.796 1.00 21.26 128 GLY B O 1
ATOM 3537 N N . VAL C 1 107 ? 18.312 5.739 -23.800 1.00 19.50 129 VAL B N 1
ATOM 3538 C CA . VAL C 1 107 ? 18.900 5.687 -25.130 1.00 18.55 129 VAL B CA 1
ATOM 3539 C C . VAL C 1 107 ? 18.198 6.701 -26.023 1.00 18.06 129 VAL B C 1
ATOM 3540 O O . VAL C 1 107 ? 16.976 6.925 -25.906 1.00 16.38 129 VAL B O 1
ATOM 3544 N N . VAL C 1 108 ? 18.989 7.344 -26.880 1.00 15.02 130 VAL B N 1
ATOM 3545 C CA . VAL C 1 108 ? 18.465 8.266 -27.875 1.00 13.77 130 VAL B CA 1
ATOM 3546 C C . VAL C 1 108 ? 18.735 7.729 -29.284 1.00 16.20 130 VAL B C 1
ATOM 3547 O O . VAL C 1 108 ? 19.884 7.466 -29.642 1.00 13.04 130 VAL B O 1
ATOM 3551 N N . PHE C 1 109 ? 17.674 7.553 -30.071 1.00 16.23 131 PHE B N 1
ATOM 3552 C CA . PHE C 1 109 ? 17.825 7.107 -31.451 1.00 15.25 131 PHE B CA 1
ATOM 3553 C C . PHE C 1 109 ? 17.691 8.266 -32.443 1.00 15.96 131 PHE B C 1
ATOM 3554 O O . PHE C 1 109 ? 16.591 8.724 -32.750 1.00 18.34 131 PHE B O 1
ATOM 3562 N N . TRP C 1 110 ? 18.843 8.712 -32.939 1.00 13.72 132 TRP B N 1
ATOM 3563 C CA . TRP C 1 110 ? 18.987 9.866 -33.830 1.00 14.21 132 TRP B CA 1
ATOM 3564 C C . TRP C 1 110 ? 19.199 9.406 -35.283 1.00 15.22 132 TRP B C 1
ATOM 3565 O O . TRP C 1 110 ? 20.241 8.826 -35.593 1.00 17.42 132 TRP B O 1
ATOM 3576 N N . SER C 1 111 ? 18.221 9.657 -36.154 1.00 16.01 133 SER B N 1
ATOM 3577 C CA . SER C 1 111 ? 18.327 9.375 -37.590 1.00 19.33 133 SER B CA 1
ATOM 3578 C C . SER C 1 111 ? 17.062 9.775 -38.340 1.00 20.37 133 SER B C 1
ATOM 3579 O O . SER C 1 111 ? 16.202 10.505 -37.828 1.00 19.94 133 SER B O 1
ATOM 3582 N N . HIS C 1 112 ? 16.960 9.283 -39.566 1.00 18.05 134 HIS B N 1
ATOM 3583 C CA . HIS C 1 112 ? 15.688 9.263 -40.261 1.00 17.36 134 HIS B CA 1
ATOM 3584 C C . HIS C 1 112 ? 14.747 8.296 -39.569 1.00 18.08 134 HIS B C 1
ATOM 3585 O O . HIS C 1 112 ? 15.189 7.371 -38.889 1.00 17.91 134 HIS B O 1
ATOM 3592 N N . GLY C 1 113 ? 13.450 8.487 -39.789 1.00 20.24 135 GLY B N 1
ATOM 3593 C CA . GLY C 1 113 ? 12.437 7.597 -39.247 1.00 19.25 135 GLY B CA 1
ATOM 3594 C C . GLY C 1 113 ? 11.154 7.655 -40.052 1.00 19.53 135 GLY B C 1
ATOM 3595 O O . GLY C 1 113 ? 10.862 8.664 -40.703 1.00 19.68 135 GLY B O 1
ATOM 3596 N N . ASP C 1 114 ? 10.394 6.565 -40.016 1.00 20.13 136 ASP B N 1
ATOM 3597 C CA . ASP C 1 114 ? 9.105 6.498 -40.691 1.00 19.14 136 ASP B CA 1
ATOM 3598 C C . ASP C 1 114 ? 8.242 5.431 -40.017 1.00 19.96 136 ASP B C 1
ATOM 3599 O O . ASP C 1 114 ? 7.709 4.532 -40.671 1.00 22.41 136 ASP B O 1
ATOM 3604 N N . GLY C 1 115 ? 8.106 5.540 -38.697 1.00 18.35 137 GLY B N 1
ATOM 3605 C CA . GLY C 1 115 ? 7.152 4.737 -37.961 1.00 15.42 137 GLY B CA 1
ATOM 3606 C C . GLY C 1 115 ? 7.293 3.241 -38.122 1.00 15.71 137 GLY B C 1
ATOM 3607 O O . GLY C 1 115 ? 8.398 2.701 -38.067 1.00 15.63 137 GLY B O 1
ATOM 3608 N N . TRP C 1 116 ? 6.159 2.573 -38.324 1.00 16.16 138 TRP B N 1
ATOM 3609 C CA . TRP C 1 116 ? 6.114 1.117 -38.410 1.00 19.16 138 TRP B CA 1
ATOM 3610 C C . TRP C 1 116 ? 6.324 0.588 -39.831 1.00 21.28 138 TRP B C 1
ATOM 3611 O O . TRP C 1 116 ? 6.442 -0.623 -40.022 1.00 23.45 138 TRP B O 1
ATOM 3622 N N . LEU C 1 117 ? 6.372 1.488 -40.814 1.00 18.06 139 LEU B N 1
ATOM 3623 C CA . LEU C 1 117 ? 6.377 1.094 -42.226 1.00 19.26 139 LEU B CA 1
ATOM 3624 C C . LEU C 1 117 ? 7.531 0.150 -42.593 1.00 19.66 139 LEU B C 1
ATOM 3625 O O . LEU C 1 117 ? 8.690 0.374 -42.210 1.00 19.13 139 LEU B O 1
ATOM 3630 N N . PRO C 1 118 ? 7.214 -0.925 -43.330 1.00 20.73 140 PRO B N 1
ATOM 3631 C CA . PRO C 1 118 ? 8.255 -1.884 -43.707 1.00 22.49 140 PRO B CA 1
ATOM 3632 C C . PRO C 1 118 ? 9.191 -1.336 -44.791 1.00 22.89 140 PRO B C 1
ATOM 3633 O O . PRO C 1 118 ? 8.783 -0.574 -45.673 1.00 22.56 140 PRO B O 1
ATOM 3637 N N . TYR C 1 119 ? 10.449 -1.736 -44.722 1.00 23.88 141 TYR B N 1
ATOM 3638 C CA . TYR C 1 119 ? 11.389 -1.415 -45.787 1.00 27.10 141 TYR B CA 1
ATOM 3639 C C . TYR C 1 119 ? 12.099 -2.672 -46.255 1.00 25.75 141 TYR B C 1
ATOM 3640 O O . TYR C 1 119 ? 12.666 -3.412 -45.458 1.00 27.11 141 TYR B O 1
ATOM 3649 N N . ASN C 1 120 ? 12.043 -2.909 -47.555 1.00 26.49 142 ASN B N 1
ATOM 3650 C CA . ASN C 1 120 ? 12.791 -3.994 -48.175 1.00 30.17 142 ASN B CA 1
ATOM 3651 C C . ASN C 1 120 ? 14.257 -3.611 -48.415 1.00 30.25 142 ASN B C 1
ATOM 3652 O O . ASN C 1 120 ? 14.569 -2.902 -49.373 1.00 31.42 142 ASN B O 1
ATOM 3657 N N . ASN C 1 121 ? 15.148 -4.077 -47.543 1.00 29.91 143 ASN B N 1
ATOM 3658 C CA . ASN C 1 121 ? 16.579 -3.822 -47.693 1.00 32.04 143 ASN B CA 1
ATOM 3659 C C . ASN C 1 121 ? 17.158 -4.518 -48.930 1.00 39.04 143 ASN B C 1
ATOM 3660 O O . ASN C 1 121 ? 16.682 -5.580 -49.327 1.00 37.17 143 ASN B O 1
ATOM 3665 N N . PRO C 1 122 ? 18.196 -3.920 -49.539 1.00 46.27 144 PRO B N 1
ATOM 3666 C CA . PRO C 1 122 ? 18.863 -4.562 -50.679 1.00 52.86 144 PRO B CA 1
ATOM 3667 C C . PRO C 1 122 ? 19.496 -5.893 -50.282 1.00 56.48 144 PRO B C 1
ATOM 3668 O O . PRO C 1 122 ? 19.960 -6.025 -49.151 1.00 56.88 144 PRO B O 1
ATOM 3672 N N . SER C 1 123 ? 19.498 -6.866 -51.188 1.00 58.79 145 SER B N 1
ATOM 3673 C CA . SER C 1 123 ? 20.076 -8.168 -50.888 1.00 61.20 145 SER B CA 1
ATOM 3674 C C . SER C 1 123 ? 21.590 -8.052 -50.748 1.00 61.74 145 SER B C 1
ATOM 3675 O O . SER C 1 123 ? 22.210 -7.154 -51.324 1.00 61.64 145 SER B O 1
ATOM 3678 N N . THR C 1 124 ? 22.182 -8.956 -49.974 1.00 63.15 146 THR B N 1
ATOM 3679 C CA . THR C 1 124 ? 23.625 -8.951 -49.752 1.00 63.34 146 THR B CA 1
ATOM 3680 C C . THR C 1 124 ? 24.375 -9.609 -50.906 1.00 65.49 146 THR B C 1
ATOM 3681 O O . THR C 1 124 ? 25.082 -10.603 -50.717 1.00 66.07 146 THR B O 1
ATOM 3683 N N . TRP C 1 126 ? 9.682 1.924 -40.401 1.00 20.15 148 TRP B N 1
ATOM 3684 C CA . TRP C 1 126 ? 11.112 1.703 -40.227 1.00 20.26 148 TRP B CA 1
ATOM 3685 C C . TRP C 1 126 ? 11.772 2.870 -39.480 1.00 20.11 148 TRP B C 1
ATOM 3686 O O . TRP C 1 126 ? 11.226 3.975 -39.423 1.00 18.96 148 TRP B O 1
ATOM 3697 N N . TRP C 1 127 ? 12.942 2.612 -38.894 1.00 19.34 149 TRP B N 1
ATOM 3698 C CA . TRP C 1 127 ? 13.749 3.663 -38.271 1.00 16.60 149 TRP B CA 1
ATOM 3699 C C . TRP C 1 127 ? 15.155 3.616 -38.827 1.00 14.89 149 TRP B C 1
ATOM 3700 O O . TRP C 1 127 ? 15.682 2.542 -39.075 1.00 16.29 149 TRP B O 1
ATOM 3711 N N . GLY C 1 128 ? 15.764 4.782 -39.013 1.00 15.43 150 GLY B N 1
ATOM 3712 C CA . GLY C 1 128 ? 17.179 4.851 -39.331 1.00 21.19 150 GLY B CA 1
ATOM 3713 C C . GLY C 1 128 ? 17.532 4.629 -40.784 1.00 22.42 150 GLY B C 1
ATOM 3714 O O . GLY C 1 128 ? 16.921 3.807 -41.474 1.00 21.74 150 GLY B O 1
ATOM 3715 N N . GLN C 1 129 ? 18.527 5.372 -41.257 1.00 22.69 151 GLN B N 1
ATOM 3716 C CA . GLN C 1 129 ? 19.037 5.155 -42.605 1.00 22.09 151 GLN B CA 1
ATOM 3717 C C . GLN C 1 129 ? 20.564 5.222 -42.642 1.00 24.42 151 GLN B C 1
ATOM 3718 O O . GLN C 1 129 ? 21.180 6.026 -41.938 1.00 24.73 151 GLN B O 1
ATOM 3724 N N . ASP C 1 130 ? 21.154 4.349 -43.456 1.00 24.85 152 ASP B N 1
ATOM 3725 C CA . ASP C 1 130 ? 22.580 4.359 -43.750 1.00 25.58 152 ASP B CA 1
ATOM 3726 C C . ASP C 1 130 ? 22.760 4.184 -45.253 1.00 23.59 152 ASP B C 1
ATOM 3727 O O . ASP C 1 130 ? 22.326 3.170 -45.811 1.00 22.48 152 ASP B O 1
ATOM 3732 N N . THR C 1 131 ? 23.389 5.157 -45.914 1.00 23.88 153 THR B N 1
ATOM 3733 C CA . THR C 1 131 ? 23.561 5.097 -47.378 1.00 26.83 153 THR B CA 1
ATOM 3734 C C . THR C 1 131 ? 24.997 4.799 -47.818 1.00 31.41 153 THR B C 1
ATOM 3735 O O . THR C 1 131 ? 25.359 5.038 -48.973 1.00 30.92 153 THR B O 1
ATOM 3739 N N . GLY C 1 132 ? 25.805 4.267 -46.905 1.00 33.66 154 GLY B N 1
ATOM 3740 C CA . GLY C 1 132 ? 27.199 3.979 -47.202 1.00 35.50 154 GLY B CA 1
ATOM 3741 C C . GLY C 1 132 ? 27.377 2.912 -48.269 1.00 38.24 154 GLY B C 1
ATOM 3742 O O . GLY C 1 132 ? 28.136 3.088 -49.224 1.00 36.75 154 GLY B O 1
ATOM 3743 N N . ASN C 1 133 ? 26.669 1.801 -48.106 1.00 39.44 155 ASN B N 1
ATOM 3744 C CA . ASN C 1 133 ? 26.735 0.700 -49.060 1.00 40.14 155 ASN B CA 1
ATOM 3745 C C . ASN C 1 133 ? 25.324 0.234 -49.426 1.00 38.09 155 ASN B C 1
ATOM 3746 O O . ASN C 1 133 ? 24.841 -0.780 -48.919 1.00 37.29 155 ASN B O 1
ATOM 3751 N N . GLY C 1 134 ? 24.666 0.988 -50.302 1.00 36.97 156 GLY B N 1
ATOM 3752 C CA . GLY C 1 134 ? 23.255 0.776 -50.578 1.00 36.36 156 GLY B CA 1
ATOM 3753 C C . GLY C 1 134 ? 22.390 1.553 -49.598 1.00 34.27 156 GLY B C 1
ATOM 3754 O O . GLY C 1 134 ? 22.908 2.137 -48.643 1.00 30.25 156 GLY B O 1
ATOM 3755 N N . ASP C 1 135 ? 21.076 1.556 -49.834 1.00 34.93 157 ASP B N 1
ATOM 3756 C CA . ASP C 1 135 ? 20.114 2.274 -48.992 1.00 31.98 157 ASP B CA 1
ATOM 3757 C C . ASP C 1 135 ? 19.499 1.328 -47.957 1.00 31.30 157 ASP B C 1
ATOM 3758 O O . ASP C 1 135 ? 18.524 0.625 -48.233 1.00 32.55 157 ASP B O 1
ATOM 3763 N N . ASN C 1 136 ? 20.077 1.319 -46.762 1.00 27.25 158 ASN B N 1
ATOM 3764 C CA . ASN C 1 136 ? 19.645 0.417 -45.705 1.00 24.72 158 ASN B CA 1
ATOM 3765 C C . ASN C 1 136 ? 18.866 1.150 -44.607 1.00 23.69 158 ASN B C 1
ATOM 3766 O O . ASN C 1 136 ? 19.224 2.263 -44.226 1.00 23.01 158 ASN B O 1
ATOM 3771 N N . ARG C 1 137 ? 17.799 0.519 -44.117 1.00 21.83 159 ARG B N 1
ATOM 3772 C CA . ARG C 1 137 ? 16.945 1.084 -43.071 1.00 19.31 159 ARG B CA 1
ATOM 3773 C C . ARG C 1 137 ? 16.505 -0.030 -42.140 1.00 18.07 159 ARG B C 1
ATOM 3774 O O . ARG C 1 137 ? 16.483 -1.197 -42.539 1.00 19.89 159 ARG B O 1
ATOM 3782 N N . MET C 1 138 ? 16.148 0.324 -40.907 1.00 17.50 160 MET B N 1
ATOM 3783 C CA . MET C 1 138 ? 15.884 -0.691 -39.887 1.00 17.28 160 MET B CA 1
ATOM 3784 C C . MET C 1 138 ? 14.395 -0.914 -39.667 1.00 17.06 160 MET B C 1
ATOM 3785 O O . MET C 1 138 ? 13.673 -0.010 -39.237 1.00 18.40 160 MET B O 1
ATOM 3790 N N . ASN C 1 139 ? 13.941 -2.124 -39.958 1.00 15.49 161 ASN B N 1
ATOM 3791 C CA . ASN C 1 139 ? 12.564 -2.474 -39.682 1.00 20.20 161 ASN B CA 1
ATOM 3792 C C . ASN C 1 139 ? 12.401 -2.604 -38.165 1.00 20.27 161 ASN B C 1
ATOM 3793 O O . ASN C 1 139 ? 13.355 -2.962 -37.455 1.00 18.65 161 ASN B O 1
ATOM 3798 N N . ILE C 1 140 ? 11.206 -2.273 -37.679 1.00 18.16 162 ILE B N 1
ATOM 3799 C CA . ILE C 1 140 ? 10.945 -2.214 -36.240 1.00 21.29 162 ILE B CA 1
ATOM 3800 C C . ILE C 1 140 ? 11.156 -3.560 -35.545 1.00 23.72 162 ILE B C 1
ATOM 3801 O O . ILE C 1 140 ? 11.676 -3.591 -34.430 1.00 24.96 162 ILE B O 1
ATOM 3806 N N . PRO C 1 141 ? 10.760 -4.678 -36.191 1.00 24.35 163 PRO B N 1
ATOM 3807 C CA . PRO C 1 141 ? 11.121 -5.946 -35.553 1.00 27.43 163 PRO B CA 1
ATOM 3808 C C . PRO C 1 141 ? 12.626 -6.151 -35.348 1.00 28.72 163 PRO B C 1
ATOM 3809 O O . PRO C 1 141 ? 13.004 -6.700 -34.307 1.00 31.50 163 PRO B O 1
ATOM 3813 N N . ASP C 1 142 ? 13.454 -5.724 -36.302 1.00 24.61 164 ASP B N 1
ATOM 3814 C CA . ASP C 1 142 ? 14.908 -5.829 -36.164 1.00 23.08 164 ASP B CA 1
ATOM 3815 C C . ASP C 1 142 ? 15.431 -4.921 -35.060 1.00 17.35 164 ASP B C 1
ATOM 3816 O O . ASP C 1 142 ? 16.286 -5.318 -34.269 1.00 19.61 164 ASP B O 1
ATOM 3821 N N . LEU C 1 143 ? 14.926 -3.692 -35.024 1.00 15.12 165 LEU B N 1
ATOM 3822 C CA . LEU C 1 143 ? 15.217 -2.795 -33.921 1.00 17.09 165 LEU B CA 1
ATOM 3823 C C . LEU C 1 143 ? 14.816 -3.443 -32.600 1.00 23.32 165 LEU B C 1
ATOM 3824 O O . LEU C 1 143 ? 15.541 -3.337 -31.610 1.00 25.21 165 LEU B O 1
ATOM 3829 N N . ASN C 1 144 ? 13.660 -4.108 -32.595 1.00 24.92 166 ASN B N 1
ATOM 3830 C CA . ASN C 1 144 ? 13.192 -4.827 -31.414 1.00 25.33 166 ASN B CA 1
ATOM 3831 C C . ASN C 1 144 ? 14.193 -5.918 -31.025 1.00 24.82 166 ASN B C 1
ATOM 3832 O O . ASN C 1 144 ? 14.508 -6.083 -29.851 1.00 22.21 166 ASN B O 1
ATOM 3837 N N . GLU C 1 145 ? 14.710 -6.637 -32.022 1.00 24.69 167 GLU B N 1
ATOM 3838 C CA . GLU C 1 145 ? 15.726 -7.670 -31.802 1.00 27.72 167 GLU B CA 1
ATOM 3839 C C . GLU C 1 145 ? 17.052 -7.112 -31.254 1.00 25.39 167 GLU B C 1
ATOM 3840 O O . GLU C 1 145 ? 17.615 -7.668 -30.308 1.00 25.79 167 GLU B O 1
ATOM 3846 N N . ALA C 1 146 ? 17.545 -6.019 -31.834 1.00 21.58 168 ALA B N 1
ATOM 3847 C CA . ALA C 1 146 ? 18.781 -5.396 -31.342 1.00 20.67 168 ALA B CA 1
ATOM 3848 C C . ALA C 1 146 ? 18.675 -4.976 -29.870 1.00 23.37 168 ALA B C 1
ATOM 3849 O O . ALA C 1 146 ? 19.607 -5.170 -29.091 1.00 24.94 168 ALA B O 1
ATOM 3851 N N . LEU C 1 147 ? 17.534 -4.398 -29.505 1.00 23.98 169 LEU B N 1
ATOM 3852 C CA . LEU C 1 147 ? 17.297 -3.902 -28.152 1.00 23.37 169 LEU B CA 1
ATOM 3853 C C . LEU C 1 147 ? 17.280 -5.021 -27.104 1.00 23.93 169 LEU B C 1
ATOM 3854 O O . LEU C 1 147 ? 17.395 -4.760 -25.899 1.00 22.00 169 LEU B O 1
ATOM 3859 N N . SER C 1 148 ? 17.141 -6.265 -27.559 1.00 24.07 170 SER B N 1
ATOM 3860 C CA . SER C 1 148 ? 17.064 -7.406 -26.645 1.00 24.02 170 SER B CA 1
ATOM 3861 C C . SER C 1 148 ? 18.423 -7.798 -26.046 1.00 24.32 170 SER B C 1
ATOM 3862 O O . SER C 1 148 ? 18.476 -8.600 -25.113 1.00 25.51 170 SER B O 1
ATOM 3865 N N . VAL C 1 149 ? 19.516 -7.261 -26.580 1.00 24.08 171 VAL B N 1
ATOM 3866 C CA . VAL C 1 149 ? 20.829 -7.516 -25.988 1.00 28.89 171 VAL B CA 1
ATOM 3867 C C . VAL C 1 149 ? 21.232 -6.345 -25.096 1.00 29.69 171 VAL B C 1
ATOM 3868 O O . VAL C 1 149 ? 22.326 -6.329 -24.536 1.00 28.44 171 VAL B O 1
ATOM 3872 N N . ALA C 1 150 ? 20.334 -5.369 -24.978 1.00 28.15 172 ALA B N 1
ATOM 3873 C CA . ALA C 1 150 ? 20.578 -4.171 -24.182 1.00 27.28 172 ALA B CA 1
ATOM 3874 C C . ALA C 1 150 ? 19.881 -4.280 -22.830 1.00 26.80 172 ALA B C 1
ATOM 3875 O O . ALA C 1 150 ? 19.026 -5.143 -22.646 1.00 24.35 172 ALA B O 1
ATOM 3877 N N . PRO C 1 151 ? 20.250 -3.418 -21.865 1.00 27.31 173 PRO B N 1
ATOM 3878 C CA . PRO C 1 151 ? 19.454 -3.396 -20.631 1.00 25.73 173 PRO B CA 1
ATOM 3879 C C . PRO C 1 151 ? 18.051 -2.844 -20.876 1.00 23.14 173 PRO B C 1
ATOM 3880 O O . PRO C 1 151 ? 17.791 -2.251 -21.926 1.00 18.71 173 PRO B O 1
ATOM 3884 N N . HIS C 1 152 ? 17.160 -3.031 -19.912 1.00 24.27 174 HIS B N 1
ATOM 3885 C CA . HIS C 1 152 ? 15.876 -2.354 -19.944 1.00 24.80 174 HIS B CA 1
ATOM 3886 C C . HIS C 1 152 ? 16.111 -0.853 -19.748 1.00 23.78 174 HIS B C 1
ATOM 3887 O O . HIS C 1 152 ? 16.896 -0.452 -18.890 1.00 27.10 174 HIS B O 1
ATOM 3894 N N . PHE C 1 153 ? 15.442 -0.030 -20.549 1.00 18.08 175 PHE B N 1
ATOM 3895 C CA . PHE C 1 153 ? 15.607 1.417 -20.460 1.00 16.97 175 PHE B CA 1
ATOM 3896 C C . PHE C 1 153 ? 14.494 2.102 -19.661 1.00 16.55 175 PHE B C 1
ATOM 3897 O O . PHE C 1 153 ? 13.327 1.753 -19.776 1.00 18.16 175 PHE B O 1
ATOM 3905 N N . ASP C 1 154 ? 14.875 3.084 -18.859 1.00 17.10 176 ASP B N 1
ATOM 3906 C CA . ASP C 1 154 ? 13.920 4.014 -18.286 1.00 21.61 176 ASP B CA 1
ATOM 3907 C C . ASP C 1 154 ? 13.228 4.781 -19.396 1.00 21.20 176 ASP B C 1
ATOM 3908 O O . ASP C 1 154 ? 12.028 5.028 -19.334 1.00 21.87 176 ASP B O 1
ATOM 3913 N N . PHE C 1 155 ? 13.982 5.166 -20.421 1.00 20.69 177 PHE B N 1
ATOM 3914 C CA . PHE C 1 155 ? 13.371 5.870 -21.547 1.00 18.66 177 PHE B CA 1
ATOM 3915 C C . PHE C 1 155 ? 14.074 5.608 -22.876 1.00 17.39 177 PHE B C 1
ATOM 3916 O O . PHE C 1 155 ? 15.259 5.277 -22.926 1.00 18.39 177 PHE B O 1
ATOM 3924 N N . ILE C 1 156 ? 13.311 5.772 -23.950 1.00 14.47 178 ILE B N 1
ATOM 3925 C CA . ILE C 1 156 ? 13.847 5.865 -25.291 1.00 15.16 178 ILE B CA 1
ATOM 3926 C C . ILE C 1 156 ? 13.405 7.183 -25.919 1.00 16.80 178 ILE B C 1
ATOM 3927 O O . ILE C 1 156 ? 12.215 7.440 -26.028 1.00 17.74 178 ILE B O 1
ATOM 3932 N N . LEU C 1 157 ? 14.354 8.020 -26.335 1.00 17.49 179 LEU B N 1
ATOM 3933 C CA . LEU C 1 157 ? 14.008 9.229 -27.086 1.00 16.75 179 LEU B CA 1
ATOM 3934 C C . LEU C 1 157 ? 14.250 9.030 -28.585 1.00 18.34 179 LEU B C 1
ATOM 3935 O O . LEU C 1 157 ? 15.378 8.794 -29.018 1.00 19.03 179 LEU B O 1
ATOM 3940 N N . PHE C 1 158 ? 13.175 9.092 -29.370 1.00 17.06 180 PHE B N 1
ATOM 3941 C CA . PHE C 1 158 ? 13.292 9.043 -30.816 1.00 17.75 180 PHE B CA 1
ATOM 3942 C C . PHE C 1 158 ? 13.457 10.427 -31.424 1.00 18.50 180 PHE B C 1
ATOM 3943 O O . PHE C 1 158 ? 12.463 11.122 -31.659 1.00 14.27 180 PHE B O 1
ATOM 3951 N N . ASP C 1 159 ? 14.710 10.814 -31.682 1.00 17.40 181 ASP B N 1
ATOM 3952 C CA . ASP C 1 159 ? 15.005 12.054 -32.408 1.00 17.61 181 ASP B CA 1
ATOM 3953 C C . ASP C 1 159 ? 14.949 11.777 -33.912 1.00 16.77 181 ASP B C 1
ATOM 3954 O O . ASP C 1 159 ? 15.973 11.740 -34.596 1.00 12.81 181 ASP B O 1
ATOM 3959 N N . ALA C 1 160 ? 13.728 11.576 -34.402 1.00 19.93 182 ALA B N 1
ATOM 3960 C CA . ALA C 1 160 ? 13.464 11.065 -35.737 1.00 19.50 182 ALA B CA 1
ATOM 3961 C C . ALA C 1 160 ? 11.985 11.230 -36.073 1.00 22.40 182 ALA B C 1
ATOM 3962 O O . ALA C 1 160 ? 11.134 11.237 -35.183 1.00 24.49 182 ALA B O 1
ATOM 3964 N N . CYS C 1 161 ? 11.677 11.309 -37.362 1.00 19.57 183 CYS B N 1
ATOM 3965 C CA . CYS C 1 161 ? 10.311 11.556 -37.816 1.00 21.08 183 CYS B CA 1
ATOM 3966 C C . CYS C 1 161 ? 9.381 10.394 -37.515 1.00 20.40 183 CYS B C 1
ATOM 3967 O O . CYS C 1 161 ? 9.770 9.238 -37.668 1.00 21.10 183 CYS B O 1
ATOM 3970 N N . TYR C 1 162 ? 8.161 10.716 -37.076 1.00 18.84 184 TYR B N 1
ATOM 3971 C CA . TYR C 1 162 ? 7.031 9.785 -37.130 1.00 16.45 184 TYR B CA 1
ATOM 3972 C C . TYR C 1 162 ? 7.131 8.592 -36.215 1.00 18.14 184 TYR B C 1
ATOM 3973 O O . TYR C 1 162 ? 6.443 7.595 -36.431 1.00 18.99 184 TYR B O 1
ATOM 3982 N N . MET C 1 163 ? 7.980 8.661 -35.203 1.00 16.22 185 MET B N 1
ATOM 3983 C CA . MET C 1 163 ? 8.192 7.481 -34.384 1.00 12.33 185 MET B CA 1
ATOM 3984 C C . MET C 1 163 ? 7.160 7.349 -33.243 1.00 11.39 185 MET B C 1
ATOM 3985 O O . MET C 1 163 ? 6.969 6.254 -32.718 1.00 14.34 185 MET B O 1
ATOM 3990 N N . GLN C 1 164 ? 6.496 8.437 -32.853 1.00 12.98 186 GLN B N 1
ATOM 3991 C CA . GLN C 1 164 ? 5.452 8.309 -31.818 1.00 18.00 186 GLN B CA 1
ATOM 3992 C C . GLN C 1 164 ? 4.193 7.730 -32.423 1.00 19.29 186 GLN B C 1
ATOM 3993 O O . GLN C 1 164 ? 3.167 8.403 -32.523 1.00 20.48 186 GLN B O 1
ATOM 3999 N N . SER C 1 165 ? 4.315 6.471 -32.823 1.00 20.57 187 SER B N 1
ATOM 4000 C CA . SER C 1 165 ? 3.266 5.672 -33.421 1.00 19.66 187 SER B CA 1
ATOM 4001 C C . SER C 1 165 ? 2.824 4.613 -32.401 1.00 19.19 187 SER B C 1
ATOM 4002 O O . SER C 1 165 ? 3.667 3.980 -31.756 1.00 18.78 187 SER B O 1
ATOM 4005 N N . VAL C 1 166 ? 1.510 4.450 -32.230 1.00 16.99 188 VAL B N 1
ATOM 4006 C CA . VAL C 1 166 ? 0.990 3.483 -31.276 1.00 16.44 188 VAL B CA 1
ATOM 4007 C C . VAL C 1 166 ? 1.505 2.108 -31.647 1.00 17.22 188 VAL B C 1
ATOM 4008 O O . VAL C 1 166 ? 1.772 1.291 -30.772 1.00 15.73 188 VAL B O 1
ATOM 4012 N N . GLU C 1 167 ? 1.681 1.871 -32.948 1.00 15.32 189 GLU B N 1
ATOM 4013 C CA . GLU C 1 167 ? 2.155 0.583 -33.430 1.00 18.39 189 GLU B CA 1
ATOM 4014 C C . GLU C 1 167 ? 3.630 0.375 -33.093 1.00 16.93 189 GLU B C 1
ATOM 4015 O O . GLU C 1 167 ? 4.057 -0.733 -32.767 1.00 17.09 189 GLU B O 1
ATOM 4021 N N . VAL C 1 168 ? 4.411 1.441 -33.171 1.00 12.52 190 VAL B N 1
ATOM 4022 C CA . VAL C 1 168 ? 5.833 1.326 -32.880 1.00 15.79 190 VAL B CA 1
ATOM 4023 C C . VAL C 1 168 ? 6.064 1.105 -31.387 1.00 16.69 190 VAL B C 1
ATOM 4024 O O . VAL C 1 168 ? 6.764 0.172 -30.984 1.00 15.64 190 VAL B O 1
ATOM 4028 N N . VAL C 1 169 ? 5.446 1.952 -30.572 1.00 17.01 191 VAL B N 1
ATOM 4029 C CA . VAL C 1 169 ? 5.604 1.880 -29.119 1.00 16.41 191 VAL B CA 1
ATOM 4030 C C . VAL C 1 169 ? 4.992 0.591 -28.541 1.00 16.82 191 VAL B C 1
ATOM 4031 O O . VAL C 1 169 ? 5.523 0.007 -27.600 1.00 17.44 191 VAL B O 1
ATOM 4035 N N . TYR C 1 170 ? 3.896 0.112 -29.113 1.00 16.73 192 TYR B N 1
ATOM 4036 C CA . TYR C 1 170 ? 3.382 -1.162 -28.638 1.00 16.85 192 TYR B CA 1
ATOM 4037 C C . TYR C 1 170 ? 4.303 -2.335 -28.993 1.00 15.04 192 TYR B C 1
ATOM 4038 O O . TYR C 1 170 ? 4.427 -3.280 -28.229 1.00 13.17 192 TYR B O 1
ATOM 4047 N N . GLN C 1 171 ? 4.899 -2.301 -30.178 1.00 17.40 193 GLN B N 1
ATOM 4048 C CA . GLN C 1 171 ? 5.807 -3.372 -30.603 1.00 20.88 193 GLN B CA 1
ATOM 4049 C C . GLN C 1 171 ? 7.073 -3.407 -29.747 1.00 16.88 193 GLN B C 1
ATOM 4050 O O . GLN C 1 171 ? 7.645 -4.476 -29.511 1.00 15.77 193 GLN B O 1
ATOM 4056 N N . LEU C 1 172 ? 7.493 -2.234 -29.285 1.00 14.97 194 LEU B N 1
ATOM 4057 C CA . LEU C 1 172 ? 8.719 -2.093 -28.503 1.00 18.26 194 LEU B CA 1
ATOM 4058 C C . LEU C 1 172 ? 8.499 -1.977 -26.993 1.00 18.24 194 LEU B C 1
ATOM 4059 O O . LEU C 1 172 ? 9.446 -1.729 -26.252 1.00 19.10 194 LEU B O 1
ATOM 4064 N N . ARG C 1 173 ? 7.263 -2.166 -26.545 1.00 18.00 195 ARG B N 1
ATOM 4065 C CA . ARG C 1 173 ? 6.864 -1.825 -25.178 1.00 20.75 195 ARG B CA 1
ATOM 4066 C C . ARG C 1 173 ? 7.676 -2.500 -24.059 1.00 21.12 195 ARG B C 1
ATOM 4067 O O . ARG C 1 173 ? 7.790 -1.955 -22.961 1.00 22.99 195 ARG B O 1
ATOM 4075 N N . ASN C 1 174 ? 8.235 -3.673 -24.320 1.00 20.36 196 ASN B N 1
ATOM 4076 C CA . ASN C 1 174 ? 8.979 -4.381 -23.278 1.00 26.71 196 ASN B CA 1
ATOM 4077 C C . ASN C 1 174 ? 10.413 -3.878 -23.142 1.00 26.54 196 ASN B C 1
ATOM 4078 O O . ASN C 1 174 ? 11.147 -4.302 -22.248 1.00 27.26 196 ASN B O 1
ATOM 4083 N N . ARG C 1 175 ? 10.804 -2.969 -24.028 1.00 23.13 197 ARG B N 1
ATOM 4084 C CA . ARG C 1 175 ? 12.170 -2.475 -24.050 1.00 23.57 197 ARG B CA 1
ATOM 4085 C C . ARG C 1 175 ? 12.387 -1.225 -23.191 1.00 20.47 197 ARG B C 1
ATOM 4086 O O . ARG C 1 175 ? 13.513 -0.927 -22.809 1.00 18.80 197 ARG B O 1
ATOM 4094 N N . ALA C 1 176 ? 11.323 -0.481 -22.907 1.00 18.90 198 ALA B N 1
ATOM 4095 C CA . ALA C 1 176 ? 11.461 0.750 -22.126 1.00 18.89 198 ALA B CA 1
ATOM 4096 C C . ALA C 1 176 ? 10.193 1.116 -21.381 1.00 19.91 198 ALA B C 1
ATOM 4097 O O . ALA C 1 176 ? 9.096 0.735 -21.795 1.00 18.19 198 ALA B O 1
ATOM 4099 N N . ASP C 1 177 ? 10.355 1.872 -20.293 1.00 20.44 199 ASP B N 1
ATOM 4100 C CA . ASP C 1 177 ? 9.226 2.398 -19.522 1.00 22.68 199 ASP B CA 1
ATOM 4101 C C . ASP C 1 177 ? 8.527 3.573 -20.210 1.00 20.35 199 ASP B C 1
ATOM 4102 O O . ASP C 1 177 ? 7.300 3.703 -20.148 1.00 20.69 199 ASP B O 1
ATOM 4107 N N . TYR C 1 178 ? 9.308 4.430 -20.854 1.00 16.53 200 TYR B N 1
ATOM 4108 C CA . TYR C 1 178 ? 8.754 5.629 -21.477 1.00 17.17 200 TYR B CA 1
ATOM 4109 C C . TYR C 1 178 ? 9.288 5.845 -22.888 1.00 17.15 200 TYR B C 1
ATOM 4110 O O . TYR C 1 178 ? 10.481 5.633 -23.164 1.00 12.75 200 TYR B O 1
ATOM 4119 N N . PHE C 1 179 ? 8.398 6.277 -23.778 1.00 18.50 201 PHE B N 1
ATOM 4120 C CA . PHE C 1 179 ? 8.791 6.656 -25.133 1.00 16.18 201 PHE B CA 1
ATOM 4121 C C . PHE C 1 179 ? 8.516 8.132 -25.380 1.00 15.80 201 PHE B C 1
ATOM 4122 O O . PHE C 1 179 ? 7.405 8.616 -25.130 1.00 12.62 201 PHE B O 1
ATOM 4130 N N . ILE C 1 180 ? 9.542 8.840 -25.848 1.00 13.38 202 ILE B N 1
ATOM 4131 C CA . ILE C 1 180 ? 9.419 10.247 -26.219 1.00 15.36 202 ILE B CA 1
ATOM 4132 C C . ILE C 1 180 ? 9.652 10.446 -27.722 1.00 17.14 202 ILE B C 1
ATOM 4133 O O . ILE C 1 180 ? 10.602 9.903 -28.289 1.00 18.64 202 ILE B O 1
ATOM 4138 N N . GLY C 1 181 ? 8.800 11.235 -28.366 1.00 18.60 203 GLY B N 1
ATOM 4139 C CA . GLY C 1 181 ? 9.052 11.609 -29.744 1.00 22.02 203 GLY B CA 1
ATOM 4140 C C . GLY C 1 181 ? 7.922 12.416 -30.343 1.00 21.54 203 GLY B C 1
ATOM 4141 O O . GLY C 1 181 ? 7.061 12.898 -29.615 1.00 20.39 203 GLY B O 1
ATOM 4142 N N . SER C 1 182 ? 7.905 12.521 -31.668 1.00 19.50 204 SER B N 1
ATOM 4143 C CA . SER C 1 182 ? 6.838 13.217 -32.378 1.00 16.38 204 SER B CA 1
ATOM 4144 C C . SER C 1 182 ? 6.052 12.258 -33.256 1.00 15.74 204 SER B C 1
ATOM 4145 O O . SER C 1 182 ? 6.630 11.318 -33.810 1.00 16.95 204 SER B O 1
ATOM 4148 N N . PRO C 1 183 ? 4.727 12.482 -33.372 1.00 13.80 205 PRO B N 1
ATOM 4149 C CA . PRO C 1 183 ? 3.884 11.722 -34.300 1.00 11.96 205 PRO B CA 1
ATOM 4150 C C . PRO C 1 183 ? 4.050 12.215 -35.719 1.00 11.98 205 PRO B C 1
ATOM 4151 O O . PRO C 1 183 ? 3.763 11.477 -36.657 1.00 13.99 205 PRO B O 1
ATOM 4155 N N . THR C 1 184 ? 4.512 13.449 -35.880 1.00 10.49 206 THR B N 1
ATOM 4156 C CA . THR C 1 184 ? 4.767 13.990 -37.218 1.00 12.52 206 THR B CA 1
ATOM 4157 C C . THR C 1 184 ? 6.283 14.177 -37.492 1.00 14.07 206 THR B C 1
ATOM 4158 O O . THR C 1 184 ? 7.120 13.486 -36.904 1.00 13.82 206 THR B O 1
ATOM 4162 N N . GLU C 1 185 ? 6.641 15.097 -38.382 1.00 15.68 207 GLU B N 1
ATOM 4163 C CA . GLU C 1 185 ? 8.055 15.315 -38.689 1.00 17.06 207 GLU B CA 1
ATOM 4164 C C . GLU C 1 185 ? 8.795 16.054 -37.572 1.00 20.50 207 GLU B C 1
ATOM 4165 O O . GLU C 1 185 ? 8.275 17.004 -36.972 1.00 23.76 207 GLU B O 1
ATOM 4171 N N . ILE C 1 186 ? 10.004 15.580 -37.291 1.00 17.98 208 ILE B N 1
ATOM 4172 C CA . ILE C 1 186 ? 10.935 16.227 -36.375 1.00 19.19 208 ILE B CA 1
ATOM 4173 C C . ILE C 1 186 ? 11.827 17.182 -37.170 1.00 18.66 208 ILE B C 1
ATOM 4174 O O . ILE C 1 186 ? 12.294 16.836 -38.243 1.00 19.70 208 ILE B O 1
ATOM 4179 N N . PRO C 1 187 ? 12.024 18.408 -36.671 1.00 18.76 209 PRO B N 1
ATOM 4180 C CA . PRO C 1 187 ? 12.909 19.356 -37.361 1.00 19.73 209 PRO B CA 1
ATOM 4181 C C . PRO C 1 187 ? 14.337 18.832 -37.582 1.00 17.66 209 PRO B C 1
ATOM 4182 O O . PRO C 1 187 ? 14.874 18.118 -36.740 1.00 15.64 209 PRO B O 1
ATOM 4186 N N . GLY C 1 188 ? 14.920 19.169 -38.727 1.00 19.34 210 GLY B N 1
ATOM 4187 C CA . GLY C 1 188 ? 16.299 18.808 -39.042 1.00 20.39 210 GLY B CA 1
ATOM 4188 C C . GLY C 1 188 ? 17.281 18.913 -37.886 1.00 20.80 210 GLY B C 1
ATOM 4189 O O . GLY C 1 188 ? 17.957 17.938 -37.577 1.00 18.72 210 GLY B O 1
ATOM 4190 N N . PRO C 1 189 ? 17.351 20.088 -37.229 1.00 25.46 211 PRO B N 1
ATOM 4191 C CA . PRO C 1 189 ? 18.239 20.312 -36.074 1.00 27.49 211 PRO B CA 1
ATOM 4192 C C . PRO C 1 189 ? 18.013 19.377 -34.877 1.00 24.55 211 PRO B C 1
ATOM 4193 O O . PRO C 1 189 ? 18.878 19.267 -34.012 1.00 24.80 211 PRO B O 1
ATOM 4197 N N . GLY C 1 190 ? 16.858 18.726 -34.815 1.00 21.68 212 GLY B N 1
ATOM 4198 C CA . GLY C 1 190 ? 16.585 17.785 -33.742 1.00 20.09 212 GLY B CA 1
ATOM 4199 C C . GLY C 1 190 ? 16.454 18.416 -32.368 1.00 20.63 212 GLY B C 1
ATOM 4200 O O . GLY C 1 190 ? 15.965 19.535 -32.228 1.00 19.00 212 GLY B O 1
ATOM 4201 N N . ALA C 1 191 ? 16.887 17.680 -31.351 1.00 23.41 213 ALA B N 1
ATOM 4202 C CA . ALA C 1 191 ? 16.903 18.177 -29.978 1.00 26.93 213 ALA B CA 1
ATOM 4203 C C . ALA C 1 191 ? 17.921 19.290 -29.785 1.00 29.27 213 ALA B C 1
ATOM 4204 O O . ALA C 1 191 ? 18.954 19.319 -30.450 1.00 30.95 213 ALA B O 1
ATOM 4206 N N . PRO C 1 192 ? 17.608 20.228 -28.885 1.00 28.21 214 PRO B N 1
ATOM 4207 C CA . PRO C 1 192 ? 18.574 21.187 -28.339 1.00 26.12 214 PRO B CA 1
ATOM 4208 C C . PRO C 1 192 ? 19.317 20.549 -27.165 1.00 24.96 214 PRO B C 1
ATOM 4209 O O . PRO C 1 192 ? 18.937 20.729 -25.997 1.00 19.00 214 PRO B O 1
ATOM 4213 N N . TYR C 1 193 ? 20.379 19.810 -27.477 1.00 26.69 215 TYR B N 1
ATOM 4214 C CA . TYR C 1 193 ? 21.013 18.944 -26.485 1.00 25.68 215 TYR B CA 1
ATOM 4215 C C . TYR C 1 193 ? 21.638 19.697 -25.324 1.00 23.34 215 TYR B C 1
ATOM 4216 O O . TYR C 1 193 ? 21.878 19.110 -24.271 1.00 22.27 215 TYR B O 1
ATOM 4225 N N . GLU C 1 194 ? 21.868 20.992 -25.504 1.00 20.23 216 GLU B N 1
ATOM 4226 C CA . GLU C 1 194 ? 22.439 21.813 -24.449 1.00 20.09 216 GLU B CA 1
ATOM 4227 C C . GLU C 1 194 ? 21.479 21.890 -23.248 1.00 19.63 216 GLU B C 1
ATOM 4228 O O . GLU C 1 194 ? 21.922 22.054 -22.102 1.00 20.98 216 GLU B O 1
ATOM 4234 N N . VAL C 1 195 ? 20.174 21.741 -23.489 1.00 17.35 217 VAL B N 1
ATOM 4235 C CA . VAL C 1 195 ? 19.239 21.625 -22.366 1.00 19.39 217 VAL B CA 1
ATOM 4236 C C . VAL C 1 195 ? 18.623 20.226 -22.222 1.00 18.89 217 VAL B C 1
ATOM 4237 O O . VAL C 1 195 ? 18.133 19.878 -21.161 1.00 21.99 217 VAL B O 1
ATOM 4241 N N . VAL C 1 196 ? 18.669 19.414 -23.268 1.00 20.84 218 VAL B N 1
ATOM 4242 C CA . VAL C 1 196 ? 18.115 18.064 -23.185 1.00 20.03 218 VAL B CA 1
ATOM 4243 C C . VAL C 1 196 ? 19.061 17.110 -22.441 1.00 18.22 218 VAL B C 1
ATOM 4244 O O . VAL C 1 196 ? 18.635 16.167 -21.763 1.00 13.69 218 VAL B O 1
ATOM 4248 N N . VAL C 1 197 ? 20.353 17.372 -22.550 1.00 19.43 219 VAL B N 1
ATOM 4249 C CA . VAL C 1 197 ? 21.339 16.518 -21.915 1.00 18.06 219 VAL B CA 1
ATOM 4250 C C . VAL C 1 197 ? 21.229 16.539 -20.379 1.00 17.29 219 VAL B C 1
ATOM 4251 O O . VAL C 1 197 ? 21.322 15.486 -19.752 1.00 16.63 219 VAL B O 1
ATOM 4255 N N . PRO C 1 198 ? 21.017 17.719 -19.761 1.00 19.54 220 PRO B N 1
ATOM 4256 C CA . PRO C 1 198 ? 20.775 17.603 -18.324 1.00 20.71 220 PRO B CA 1
ATOM 4257 C C . PRO C 1 198 ? 19.488 16.840 -18.017 1.00 21.03 220 PRO B C 1
ATOM 4258 O O . PRO C 1 198 ? 19.440 16.161 -16.997 1.00 21.44 220 PRO B O 1
ATOM 4262 N N . ALA C 1 199 ? 18.481 16.933 -18.885 1.00 19.15 221 ALA B N 1
ATOM 4263 C CA . ALA C 1 199 ? 17.216 16.229 -18.654 1.00 16.23 221 ALA B CA 1
ATOM 4264 C C . ALA C 1 199 ? 17.369 14.724 -18.853 1.00 16.04 221 ALA B C 1
ATOM 4265 O O . ALA C 1 199 ? 16.635 13.936 -18.263 1.00 13.84 221 ALA B O 1
ATOM 4267 N N . LEU C 1 200 ? 18.341 14.322 -19.668 1.00 16.10 222 LEU B N 1
ATOM 4268 C CA . LEU C 1 200 ? 18.634 12.897 -19.838 1.00 16.94 222 LEU B CA 1
ATOM 4269 C C . LEU C 1 200 ? 19.079 12.271 -18.523 1.00 17.85 222 LEU B C 1
ATOM 4270 O O . LEU C 1 200 ? 18.893 11.067 -18.303 1.00 19.50 222 LEU B O 1
ATOM 4275 N N . PHE C 1 201 ? 19.682 13.082 -17.656 1.00 15.63 223 PHE B N 1
ATOM 4276 C CA . PHE C 1 201 ? 20.138 12.585 -16.354 1.00 18.49 223 PHE B CA 1
ATOM 4277 C C . PHE C 1 201 ? 19.334 13.141 -15.175 1.00 21.21 223 PHE B C 1
ATOM 4278 O O . PHE C 1 201 ? 19.807 13.108 -14.034 1.00 25.89 223 PHE B O 1
ATOM 4286 N N . ALA C 1 202 ? 18.125 13.638 -15.440 1.00 21.30 224 ALA B N 1
ATOM 4287 C CA . ALA C 1 202 ? 17.218 14.058 -14.359 1.00 20.55 224 ALA B CA 1
ATOM 4288 C C . ALA C 1 202 ? 16.912 12.883 -13.455 1.00 21.81 224 ALA B C 1
ATOM 4289 O O . ALA C 1 202 ? 16.550 11.805 -13.930 1.00 21.50 224 ALA B O 1
ATOM 4291 N N . VAL C 1 203 ? 17.061 13.095 -12.153 1.00 21.57 225 VAL B N 1
ATOM 4292 C CA . VAL C 1 203 ? 16.719 12.083 -11.167 1.00 22.84 225 VAL B CA 1
ATOM 4293 C C . VAL C 1 203 ? 15.210 11.791 -11.181 1.00 24.83 225 VAL B C 1
ATOM 4294 O O . VAL C 1 203 ? 14.785 10.637 -11.082 1.00 25.83 225 VAL B O 1
ATOM 4298 N N . ASN C 1 204 ? 14.403 12.838 -11.316 1.00 24.09 226 ASN B N 1
ATOM 4299 C CA . ASN C 1 204 ? 12.949 12.686 -11.309 1.00 21.91 226 ASN B CA 1
ATOM 4300 C C . ASN C 1 204 ? 12.321 12.903 -12.680 1.00 23.62 226 ASN B C 1
ATOM 4301 O O . ASN C 1 204 ? 12.637 13.884 -13.361 1.00 21.79 226 ASN B O 1
ATOM 4306 N N . SER C 1 205 ? 11.409 12.000 -13.047 1.00 26.81 227 SER B N 1
ATOM 4307 C CA . SER C 1 205 ? 10.694 12.022 -14.329 1.00 26.66 227 SER B CA 1
ATOM 4308 C C . SER C 1 205 ? 11.564 12.497 -15.491 1.00 25.98 227 SER B C 1
ATOM 4309 O O . SER C 1 205 ? 11.314 13.567 -16.051 1.00 26.58 227 SER B O 1
ATOM 4312 N N . PRO C 1 206 ? 12.598 11.712 -15.848 1.00 23.75 228 PRO B N 1
ATOM 4313 C CA . PRO C 1 206 ? 13.482 12.108 -16.954 1.00 21.90 228 PRO B CA 1
ATOM 4314 C C . PRO C 1 206 ? 12.731 12.306 -18.269 1.00 20.60 228 PRO B C 1
ATOM 4315 O O . PRO C 1 206 ? 13.012 13.267 -18.985 1.00 20.75 228 PRO B O 1
ATOM 4319 N N . ALA C 1 207 ? 11.772 11.436 -18.568 1.00 20.26 229 ALA B N 1
ATOM 4320 C CA . ALA C 1 207 ? 11.075 11.507 -19.854 1.00 18.46 229 ALA B CA 1
ATOM 4321 C C . ALA C 1 207 ? 10.314 12.821 -19.998 1.00 17.24 229 ALA B C 1
ATOM 4322 O O . ALA C 1 207 ? 10.321 13.435 -21.068 1.00 17.95 229 ALA B O 1
ATOM 4324 N N . VAL C 1 208 ? 9.669 13.259 -18.917 1.00 17.97 230 VAL B N 1
ATOM 4325 C CA . VAL C 1 208 ? 8.910 14.504 -18.949 1.00 17.29 230 VAL B CA 1
ATOM 4326 C C . VAL C 1 208 ? 9.867 15.685 -19.021 1.00 15.62 230 VAL B C 1
ATOM 4327 O O . VAL C 1 208 ? 9.626 16.652 -19.749 1.00 13.39 230 VAL B O 1
ATOM 4331 N N . SER C 1 209 ? 10.961 15.591 -18.270 1.00 17.36 231 SER B N 1
ATOM 4332 C CA . SER C 1 209 ? 12.022 16.588 -18.322 1.00 16.46 231 SER B CA 1
ATOM 4333 C C . SER C 1 209 ? 12.576 16.760 -19.750 1.00 17.16 231 SER B C 1
ATOM 4334 O O . SER C 1 209 ? 12.695 17.887 -20.247 1.00 15.82 231 SER B O 1
ATOM 4337 N N . ILE C 1 210 ? 12.914 15.646 -20.397 1.00 16.35 232 ILE B N 1
ATOM 4338 C CA . ILE C 1 210 ? 13.378 15.665 -21.786 1.00 17.81 232 ILE B CA 1
ATOM 4339 C C . ILE C 1 210 ? 12.404 16.390 -22.709 1.00 18.23 232 ILE B C 1
ATOM 4340 O O . ILE C 1 210 ? 12.786 17.308 -23.432 1.00 19.66 232 ILE B O 1
ATOM 4345 N N . ALA C 1 211 ? 11.135 15.993 -22.652 1.00 18.39 233 ALA B N 1
ATOM 4346 C CA . ALA C 1 211 ? 10.102 16.564 -23.513 1.00 17.71 233 ALA B CA 1
ATOM 4347 C C . ALA C 1 211 ? 9.944 18.071 -23.306 1.00 20.79 233 ALA B C 1
ATOM 4348 O O . ALA C 1 211 ? 9.902 18.832 -24.280 1.00 22.95 233 ALA B O 1
ATOM 4350 N N . GLU C 1 212 ? 9.863 18.491 -22.043 1.00 18.02 234 GLU B N 1
ATOM 4351 C CA . GLU C 1 212 ? 9.715 19.905 -21.701 1.00 18.26 234 GLU B CA 1
ATOM 4352 C C . GLU C 1 212 ? 10.821 20.764 -22.312 1.00 19.06 234 GLU B C 1
ATOM 4353 O O . GLU C 1 212 ? 10.550 21.802 -22.911 1.00 21.54 234 GLU B O 1
ATOM 4359 N N . ASN C 1 213 ? 12.067 20.333 -22.139 1.00 18.41 235 ASN B N 1
ATOM 4360 C CA . ASN C 1 213 ? 13.216 21.055 -22.670 1.00 18.34 235 ASN B CA 1
ATOM 4361 C C . ASN C 1 213 ? 13.290 21.025 -24.191 1.00 17.28 235 ASN B C 1
ATOM 4362 O O . ASN C 1 213 ? 13.613 22.032 -24.815 1.00 19.50 235 ASN B O 1
ATOM 4367 N N . TYR C 1 214 ? 13.000 19.877 -24.791 1.00 16.55 236 TYR B N 1
ATOM 4368 C CA . TYR C 1 214 ? 13.015 19.772 -26.248 1.00 18.16 236 TYR B CA 1
ATOM 4369 C C . TYR C 1 214 ? 11.988 20.781 -26.799 1.00 20.20 236 TYR B C 1
ATOM 4370 O O . TYR C 1 214 ? 12.315 21.626 -27.631 1.00 23.11 236 TYR B O 1
ATOM 4379 N N . TYR C 1 215 ? 10.752 20.688 -26.314 1.00 20.04 237 TYR B N 1
ATOM 4380 C CA . TYR C 1 215 ? 9.677 21.553 -26.781 1.00 19.54 237 TYR B CA 1
ATOM 4381 C C . TYR C 1 215 ? 9.956 23.039 -26.547 1.00 17.79 237 TYR B C 1
ATOM 4382 O O . TYR C 1 215 ? 9.699 23.871 -27.415 1.00 16.43 237 TYR B O 1
ATOM 4391 N N . SER C 1 216 ? 10.462 23.360 -25.363 1.00 19.06 238 SER B N 1
ATOM 4392 C CA . SER C 1 216 ? 10.646 24.746 -24.934 1.00 22.64 238 SER B CA 1
ATOM 4393 C C . SER C 1 216 ? 11.453 25.594 -25.908 1.00 23.86 238 SER B C 1
ATOM 4394 O O . SER C 1 216 ? 11.133 26.756 -26.160 1.00 24.16 238 SER B O 1
ATOM 4397 N N . VAL C 1 217 ? 12.520 25.021 -26.441 1.00 22.53 239 VAL B N 1
ATOM 4398 C CA . VAL C 1 217 ? 13.394 25.797 -27.301 1.00 23.63 239 VAL B CA 1
ATOM 4399 C C . VAL C 1 217 ? 12.669 26.097 -28.605 1.00 21.00 239 VAL B C 1
ATOM 4400 O O . VAL C 1 217 ? 12.622 27.239 -29.051 1.00 21.02 239 VAL B O 1
ATOM 4404 N N . TYR C 1 218 ? 12.054 25.082 -29.187 1.00 21.00 240 TYR B N 1
ATOM 4405 C CA . TYR C 1 218 ? 11.319 25.284 -30.426 1.00 21.72 240 TYR B CA 1
ATOM 4406 C C . TYR C 1 218 ? 10.130 26.207 -30.257 1.00 22.41 240 TYR B C 1
ATOM 4407 O O . TYR C 1 218 ? 9.835 26.985 -31.158 1.00 21.93 240 TYR B O 1
ATOM 4416 N N . ALA C 1 219 ? 9.465 26.134 -29.102 1.00 23.99 241 ALA B N 1
ATOM 4417 C CA . ALA C 1 219 ? 8.288 26.959 -28.844 1.00 22.85 241 ALA B CA 1
ATOM 4418 C C . ALA C 1 219 ? 8.653 28.428 -28.732 1.00 24.26 241 ALA B C 1
ATOM 4419 O O . ALA C 1 219 ? 7.854 29.293 -29.069 1.00 24.53 241 ALA B O 1
ATOM 4421 N N . LYS C 1 220 ? 9.857 28.707 -28.244 1.00 26.11 242 LYS B N 1
ATOM 4422 C CA . LYS C 1 220 ? 10.333 30.086 -28.121 1.00 29.53 242 LYS B CA 1
ATOM 4423 C C . LYS C 1 220 ? 10.680 30.727 -29.474 1.00 31.45 242 LYS B C 1
ATOM 4424 O O . LYS C 1 220 ? 10.494 31.934 -29.653 1.00 34.49 242 LYS B O 1
A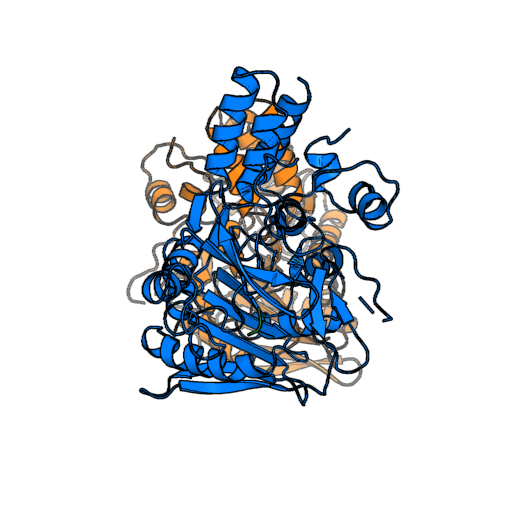TOM 4426 N N . LYS C 1 221 ? 11.178 29.922 -30.415 1.00 28.44 243 LYS B N 1
ATOM 4427 C CA . LYS C 1 221 ? 11.573 30.401 -31.742 1.00 26.30 243 LYS B CA 1
ATOM 4428 C C . LYS C 1 221 ? 10.412 30.364 -32.733 1.00 25.20 243 LYS B C 1
ATOM 4429 O O . LYS C 1 221 ? 10.536 30.815 -33.872 1.00 24.08 243 LYS B O 1
ATOM 4435 N N . TYR C 1 222 ? 9.288 29.810 -32.299 1.00 26.83 244 TYR B N 1
ATOM 4436 C CA . TYR C 1 222 ? 8.168 29.553 -33.198 1.00 26.93 244 TYR B CA 1
ATOM 4437 C C . TYR C 1 222 ? 7.539 30.811 -33.780 1.00 30.11 244 TYR B C 1
ATOM 4438 O O . TYR C 1 222 ? 7.404 31.840 -33.118 1.00 33.65 244 TYR B O 1
ATOM 4447 N N . ASN C 1 223 ? 7.157 30.697 -35.043 1.00 29.24 245 ASN B N 1
ATOM 4448 C CA . ASN C 1 223 ? 6.439 31.731 -35.753 1.00 29.35 245 ASN B CA 1
ATOM 4449 C C . ASN C 1 223 ? 5.333 31.063 -36.572 1.00 23.93 245 ASN B C 1
ATOM 4450 O O . ASN C 1 223 ? 5.590 30.066 -37.243 1.00 24.91 245 ASN B O 1
ATOM 4455 N N . SER C 1 224 ? 4.118 31.609 -36.526 1.00 21.17 246 SER B N 1
ATOM 4456 C CA . SER C 1 224 ? 2.936 30.981 -37.144 1.00 22.11 246 SER B CA 1
ATOM 4457 C C . SER C 1 224 ? 3.060 30.655 -38.635 1.00 21.71 246 SER B C 1
ATOM 4458 O O . SER C 1 224 ? 2.520 29.645 -39.107 1.00 19.72 246 SER B O 1
ATOM 4461 N N . THR C 1 225 ? 3.758 31.510 -39.375 1.00 21.60 247 THR B N 1
ATOM 4462 C CA . THR C 1 225 ? 3.945 31.286 -40.799 1.00 24.69 247 THR B CA 1
ATOM 4463 C C . THR C 1 225 ? 5.317 30.688 -41.100 1.00 24.48 247 THR B C 1
ATOM 4464 O O . THR C 1 225 ? 5.688 30.537 -42.256 1.00 23.87 247 THR B O 1
ATOM 4468 N N . GLY C 1 226 ? 6.058 30.335 -40.055 1.00 24.69 248 GLY B N 1
ATOM 4469 C CA . GLY C 1 226 ? 7.411 29.827 -40.215 1.00 23.80 248 GLY B CA 1
ATOM 4470 C C . GLY C 1 226 ? 8.322 30.823 -40.919 1.00 25.09 248 GLY B C 1
ATOM 4471 O O . GLY C 1 226 ? 9.196 30.437 -41.701 1.00 24.32 248 GLY B O 1
ATOM 4472 N N . ALA C 1 227 ? 8.105 32.108 -40.648 1.00 24.35 249 ALA B N 1
ATOM 4473 C CA . ALA C 1 227 ? 8.914 33.173 -41.231 1.00 26.30 249 ALA B CA 1
ATOM 4474 C C . ALA C 1 227 ? 10.397 32.989 -40.908 1.00 27.96 249 ALA B C 1
ATOM 4475 O O . ALA C 1 227 ? 10.775 32.822 -39.751 1.00 28.82 249 ALA B O 1
ATOM 4477 N N . GLY C 1 228 ? 11.233 33.007 -41.934 1.00 28.62 250 GLY B N 1
ATOM 4478 C CA . GLY C 1 228 ? 12.670 32.934 -41.746 1.00 30.82 250 GLY B CA 1
ATOM 4479 C C . GLY C 1 228 ? 13.206 31.543 -41.465 1.00 31.54 250 GLY B C 1
ATOM 4480 O O . GLY C 1 228 ? 14.369 31.392 -41.089 1.00 33.23 250 GLY B O 1
ATOM 4481 N N . ILE C 1 229 ? 12.373 30.523 -41.658 1.00 28.20 251 ILE B N 1
ATOM 4482 C CA . ILE C 1 229 ? 12.763 29.166 -41.302 1.00 28.60 251 ILE B CA 1
ATOM 4483 C C . ILE C 1 229 ? 13.960 28.684 -42.125 1.00 32.66 251 ILE B C 1
ATOM 4484 O O . ILE C 1 229 ? 14.063 28.946 -43.329 1.00 33.87 251 ILE B O 1
ATOM 4489 N N . SER C 1 230 ? 14.881 28.004 -41.448 1.00 33.86 252 SER B N 1
ATOM 4490 C CA . SER C 1 230 ? 16.080 27.477 -42.089 1.00 33.60 252 SER B CA 1
ATOM 4491 C C . SER C 1 230 ? 16.676 26.331 -41.280 1.00 31.12 252 SER B C 1
ATOM 4492 O O . SER C 1 230 ? 16.310 26.113 -40.123 1.00 28.94 252 SER B O 1
ATOM 4495 N N . ASN C 1 231 ? 17.595 25.598 -41.901 1.00 32.56 253 ASN B N 1
ATOM 4496 C CA . ASN C 1 231 ? 18.302 24.524 -41.213 1.00 31.21 253 ASN B CA 1
ATOM 4497 C C . ASN C 1 231 ? 19.070 25.060 -39.996 1.00 28.97 253 ASN B C 1
ATOM 4498 O O . ASN C 1 231 ? 19.282 24.339 -39.019 1.00 28.60 253 ASN B O 1
ATOM 4503 N N . GLU C 1 232 ? 19.460 26.331 -40.054 1.00 26.97 254 GLU B N 1
ATOM 4504 C CA . GLU C 1 232 ? 20.201 26.960 -38.964 1.00 29.11 254 GLU B CA 1
ATOM 4505 C C . GLU C 1 232 ? 19.307 27.762 -38.013 1.00 31.94 254 GLU B C 1
ATOM 4506 O O . GLU C 1 232 ? 19.768 28.225 -36.973 1.00 35.00 254 GLU B O 1
ATOM 4508 N N . ASN C 1 233 ? 18.033 27.925 -38.363 1.00 31.56 255 ASN B N 1
ATOM 4509 C CA . ASN C 1 233 ? 17.118 28.730 -37.553 1.00 32.07 255 ASN B CA 1
ATOM 4510 C C . ASN C 1 233 ? 15.657 28.277 -37.663 1.00 28.19 255 ASN B C 1
ATOM 4511 O O . ASN C 1 233 ? 14.890 28.829 -38.457 1.00 25.15 255 ASN B O 1
ATOM 4516 N N . TRP C 1 234 ? 15.271 27.298 -36.846 1.00 25.07 256 TRP B N 1
ATOM 4517 C CA . TRP C 1 234 ? 13.956 26.680 -36.972 1.00 23.97 256 TRP B CA 1
ATOM 4518 C C . TRP C 1 234 ? 12.830 27.451 -36.278 1.00 26.46 256 TRP B C 1
ATOM 4519 O O . TRP C 1 234 ? 12.775 27.535 -35.051 1.00 26.47 256 TRP B O 1
ATOM 4530 N N . THR C 1 235 ? 11.910 27.971 -37.084 1.00 25.99 257 THR B N 1
ATOM 4531 C CA . THR C 1 235 ? 10.780 28.748 -36.588 1.00 22.24 257 THR B CA 1
ATOM 4532 C C . THR C 1 235 ? 9.448 28.049 -36.854 1.00 20.93 257 THR B C 1
ATOM 4533 O O . THR C 1 235 ? 8.383 28.637 -36.663 1.00 20.73 257 THR B O 1
ATOM 4537 N N . GLY C 1 236 ? 9.510 26.794 -37.293 1.00 20.96 258 GLY B N 1
ATOM 4538 C CA . GLY C 1 236 ? 8.312 26.034 -37.609 1.00 18.24 258 GLY B CA 1
ATOM 4539 C C . GLY C 1 236 ? 7.704 25.301 -36.424 1.00 20.44 258 GLY B C 1
ATOM 4540 O O . GLY C 1 236 ? 6.697 24.620 -36.564 1.00 21.07 258 GLY B O 1
ATOM 4541 N N . GLY C 1 237 ? 8.301 25.434 -35.247 1.00 22.85 259 GLY B N 1
ATOM 4542 C CA . GLY C 1 237 ? 7.762 24.763 -34.072 1.00 21.08 259 GLY B CA 1
ATOM 4543 C C . GLY C 1 237 ? 8.004 23.265 -34.074 1.00 21.92 259 GLY B C 1
ATOM 4544 O O . GLY C 1 237 ? 8.782 22.752 -34.885 1.00 22.71 259 GLY B O 1
ATOM 4545 N N . VAL C 1 238 ? 7.337 22.566 -33.157 1.00 21.97 260 VAL B N 1
ATOM 4546 C CA . VAL C 1 238 ? 7.524 21.134 -32.949 1.00 17.18 260 VAL B CA 1
ATOM 4547 C C . VAL C 1 238 ? 6.306 20.569 -32.188 1.00 16.43 260 VAL B C 1
ATOM 4548 O O . VAL C 1 238 ? 5.568 21.318 -31.558 1.00 19.09 260 VAL B O 1
ATOM 4552 N N . SER C 1 239 ? 6.071 19.262 -32.279 1.00 13.90 261 SER B N 1
ATOM 4553 C CA . SER C 1 239 ? 5.094 18.600 -31.418 1.00 16.99 261 SER B CA 1
ATOM 4554 C C . SER C 1 239 ? 5.712 17.349 -30.791 1.00 18.81 261 SER B C 1
ATOM 4555 O O . SER C 1 239 ? 6.342 16.547 -31.470 1.00 20.87 261 SER B O 1
ATOM 4558 N N . ILE C 1 240 ? 5.551 17.208 -29.484 1.00 18.05 262 ILE B N 1
ATOM 4559 C CA . ILE C 1 240 ? 6.175 16.129 -28.729 1.00 19.01 262 ILE B CA 1
ATOM 4560 C C . ILE C 1 240 ? 5.159 15.500 -27.766 1.00 20.60 262 ILE B C 1
ATOM 4561 O O . ILE C 1 240 ? 4.297 16.190 -27.231 1.00 19.00 262 ILE B O 1
ATOM 4566 N N . SER C 1 241 ? 5.255 14.193 -27.555 1.00 21.92 263 SER B N 1
ATOM 4567 C CA . SER C 1 241 ? 4.501 13.557 -26.491 1.00 19.91 263 SER B CA 1
ATOM 4568 C C . SER C 1 241 ? 5.347 12.506 -25.774 1.00 20.66 263 SER B C 1
ATOM 4569 O O . SER C 1 241 ? 6.396 12.085 -26.271 1.00 19.37 263 SER B O 1
ATOM 4572 N N . VAL C 1 242 ? 4.869 12.091 -24.600 1.00 21.25 264 VAL B N 1
ATOM 4573 C CA . VAL C 1 242 ? 5.480 11.031 -23.810 1.00 19.67 264 VAL B CA 1
ATOM 4574 C C . VAL C 1 242 ? 4.457 9.914 -23.549 1.00 20.69 264 VAL B C 1
ATOM 4575 O O . VAL C 1 242 ? 3.355 10.158 -23.024 1.00 19.10 264 VAL B O 1
ATOM 4579 N N . ILE C 1 243 ? 4.823 8.691 -23.916 1.00 16.45 265 ILE B N 1
ATOM 4580 C CA . ILE C 1 243 ? 3.969 7.534 -23.705 1.00 15.42 265 ILE B CA 1
ATOM 4581 C C . ILE C 1 243 ? 4.557 6.633 -22.612 1.00 18.64 265 ILE B C 1
ATOM 4582 O O . ILE C 1 243 ? 5.741 6.331 -22.639 1.00 17.39 265 ILE B O 1
ATOM 4587 N N . LYS C 1 244 ? 3.722 6.237 -21.648 1.00 19.45 266 LYS B N 1
ATOM 4588 C CA . LYS C 1 244 ? 4.094 5.291 -20.589 1.00 20.23 266 LYS B CA 1
ATOM 4589 C C . LYS C 1 244 ? 3.715 3.865 -21.018 1.00 19.85 266 LYS B C 1
ATOM 4590 O O . LYS C 1 244 ? 2.520 3.519 -21.120 1.00 18.08 266 LYS B O 1
ATOM 4596 N N . SER C 1 245 ? 4.725 3.043 -21.288 1.00 18.07 267 SER B N 1
ATOM 4597 C CA . SER C 1 245 ? 4.511 1.772 -21.982 1.00 19.66 267 SER B CA 1
ATOM 4598 C C . SER C 1 245 ? 3.766 0.733 -21.149 1.00 20.84 267 SER B C 1
ATOM 4599 O O . SER C 1 245 ? 3.180 -0.197 -21.705 1.00 21.08 267 SER B O 1
ATOM 4602 N N . SER C 1 246 ? 3.798 0.881 -19.823 1.00 20.81 268 SER B N 1
ATOM 4603 C CA . SER C 1 246 ? 3.095 -0.047 -18.942 1.00 21.44 268 SER B CA 1
ATOM 4604 C C . SER C 1 246 ? 1.583 0.123 -19.060 1.00 22.77 268 SER B C 1
ATOM 4605 O O . SER C 1 246 ? 0.821 -0.729 -18.608 1.00 24.77 268 SER B O 1
ATOM 4608 N N . GLU C 1 247 ? 1.152 1.218 -19.676 1.00 19.52 269 GLU B N 1
ATOM 4609 C CA . GLU C 1 247 ? -0.273 1.514 -19.776 1.00 23.24 269 GLU B CA 1
ATOM 4610 C C . GLU C 1 247 ? -0.855 1.153 -21.152 1.00 22.84 269 GLU B C 1
ATOM 4611 O O . GLU C 1 247 ? -2.029 1.433 -21.432 1.00 23.60 269 GLU B O 1
ATOM 4617 N N . LEU C 1 248 ? -0.042 0.499 -21.981 1.00 19.10 270 LEU B N 1
ATOM 4618 C CA . LEU C 1 248 ? -0.422 0.136 -23.347 1.00 18.82 270 LEU B CA 1
ATOM 4619 C C . LEU C 1 248 ? -1.298 -1.101 -23.448 1.00 21.66 270 LEU B C 1
ATOM 4620 O O . LEU C 1 248 ? -2.150 -1.165 -24.327 1.00 21.21 270 LEU B O 1
ATOM 4625 N N . SER C 1 249 ? -1.088 -2.090 -22.573 1.00 23.97 271 SER B N 1
ATOM 4626 C CA . SER C 1 249 ? -1.987 -3.254 -22.506 1.00 26.77 271 SER B CA 1
ATOM 4627 C C . SER C 1 249 ? -3.425 -2.842 -22.195 1.00 23.22 271 SER B C 1
ATOM 4628 O O . SER C 1 249 ? -4.364 -3.335 -22.820 1.00 21.58 271 SER B O 1
ATOM 4631 N N . ALA C 1 250 ? -3.586 -1.954 -21.217 1.00 16.37 272 ALA B N 1
ATOM 4632 C CA . ALA C 1 250 ? -4.913 -1.504 -20.815 1.00 22.51 272 ALA B CA 1
ATOM 4633 C C . ALA C 1 250 ? -5.540 -0.700 -21.946 1.00 22.95 272 ALA B C 1
ATOM 4634 O O . ALA C 1 250 ? -6.757 -0.743 -22.142 1.00 21.27 272 ALA B O 1
ATOM 4636 N N . LEU C 1 251 ? -4.703 0.006 -22.706 1.00 21.48 273 LEU B N 1
ATOM 4637 C CA . LEU C 1 251 ? -5.197 0.793 -23.831 1.00 20.44 273 LEU B CA 1
ATOM 4638 C C . LEU C 1 251 ? -5.670 -0.132 -24.934 1.00 22.05 273 LEU B C 1
ATOM 4639 O O . LEU C 1 251 ? -6.705 0.129 -25.558 1.00 24.27 273 LEU B O 1
ATOM 4644 N N . ALA C 1 252 ? -4.929 -1.216 -25.173 1.00 20.02 274 ALA B N 1
ATOM 4645 C CA . ALA C 1 252 ? -5.313 -2.185 -26.206 1.00 20.16 274 ALA B CA 1
ATOM 4646 C C . ALA C 1 252 ? -6.653 -2.820 -25.870 1.00 22.86 274 ALA B C 1
ATOM 4647 O O . ALA C 1 252 ? -7.498 -2.988 -26.746 1.00 24.56 274 ALA B O 1
ATOM 4649 N N . ALA C 1 253 ? -6.838 -3.156 -24.594 1.00 23.95 275 ALA B N 1
ATOM 4650 C CA . ALA C 1 253 ? -8.071 -3.766 -24.103 1.00 23.39 275 ALA B CA 1
ATOM 4651 C C . ALA C 1 253 ? -9.279 -2.843 -24.261 1.00 23.78 275 ALA B C 1
ATOM 4652 O O . ALA C 1 253 ? -10.366 -3.275 -24.686 1.00 23.02 275 ALA B O 1
ATOM 4654 N N . ALA C 1 254 ? -9.093 -1.572 -23.914 1.00 22.55 276 ALA B N 1
ATOM 4655 C CA . ALA C 1 254 ? -10.155 -0.580 -24.068 1.00 19.97 276 ALA B CA 1
ATOM 4656 C C . ALA C 1 254 ? -10.477 -0.370 -25.545 1.00 19.72 276 ALA B C 1
ATOM 4657 O O . ALA C 1 254 ? -11.623 -0.101 -25.913 1.00 22.26 276 ALA B O 1
ATOM 4659 N N . THR C 1 255 ? -9.467 -0.494 -26.395 1.00 19.12 277 THR B N 1
ATOM 4660 C CA . THR C 1 255 ? -9.691 -0.404 -27.833 1.00 20.89 277 THR B CA 1
ATOM 4661 C C . THR C 1 255 ? -10.533 -1.586 -28.297 1.00 23.23 277 THR B C 1
ATOM 4662 O O . THR C 1 255 ? -11.400 -1.425 -29.154 1.00 24.57 277 THR B O 1
ATOM 4666 N N . ARG C 1 256 ? -10.273 -2.769 -27.737 1.00 23.44 278 ARG B N 1
ATOM 4667 C CA . ARG C 1 256 ? -11.044 -3.965 -28.092 1.00 25.95 278 ARG B CA 1
ATOM 4668 C C . ARG C 1 256 ? -12.505 -3.767 -27.710 1.00 28.50 278 ARG B C 1
ATOM 4669 O O . ARG C 1 256 ? -13.403 -4.193 -28.432 1.00 26.77 278 ARG B O 1
ATOM 4677 N N . ASP C 1 257 ? -12.739 -3.102 -26.584 1.00 31.66 279 ASP B N 1
ATOM 4678 C CA . ASP C 1 257 ? -14.103 -2.865 -26.114 1.00 34.99 279 ASP B CA 1
ATOM 4679 C C . ASP C 1 257 ? -14.858 -1.893 -27.019 1.00 33.53 279 ASP B C 1
ATOM 4680 O O . ASP C 1 257 ? -16.049 -2.064 -27.257 1.00 34.90 279 ASP B O 1
ATOM 4685 N N . VAL C 1 258 ? -14.155 -0.889 -27.536 1.00 31.31 280 VAL B N 1
ATOM 4686 C CA . VAL C 1 258 ? -14.771 0.123 -28.384 1.00 31.56 280 VAL B CA 1
ATOM 4687 C C . VAL C 1 258 ? -15.083 -0.427 -29.778 1.00 32.77 280 VAL B C 1
ATOM 4688 O O . VAL C 1 258 ? -16.135 -0.125 -30.361 1.00 35.38 280 VAL B O 1
ATOM 4692 N N . LEU C 1 259 ? -14.187 -1.248 -30.311 1.00 28.42 281 LEU B N 1
ATOM 4693 C CA . LEU C 1 259 ? -14.421 -1.842 -31.620 1.00 28.89 281 LEU B CA 1
ATOM 4694 C C . LEU C 1 259 ? -15.652 -2.759 -31.627 1.00 32.58 281 LEU B C 1
ATOM 4695 O O . LEU C 1 259 ? -16.261 -2.967 -32.675 1.00 35.04 281 LEU B O 1
ATOM 4700 N N . GLN C 1 260 ? -16.019 -3.295 -30.461 1.00 35.07 282 GLN B N 1
ATOM 4701 C CA . GLN C 1 260 ? -17.140 -4.236 -30.343 1.00 36.64 282 GLN B CA 1
ATOM 4702 C C . GLN C 1 260 ? -18.515 -3.593 -30.526 1.00 41.75 282 GLN B C 1
ATOM 4703 O O . GLN C 1 260 ? -19.517 -4.294 -30.636 1.00 42.98 282 GLN B O 1
ATOM 4705 N N . THR C 1 261 ? -18.568 -2.266 -30.554 1.00 46.30 283 THR B N 1
ATOM 4706 C CA . THR C 1 261 ? -19.839 -1.566 -30.715 1.00 52.26 283 THR B CA 1
ATOM 4707 C C . THR C 1 261 ? -19.793 -0.581 -31.892 1.00 53.05 283 THR B C 1
ATOM 4708 O O . THR C 1 261 ? -18.714 -0.166 -32.338 1.00 50.89 283 THR B O 1
ATOM 4712 N N . ASP C 1 272 ? -14.462 8.168 -42.630 1.00 60.34 294 ASP B N 1
ATOM 4713 C CA . ASP C 1 272 ? -14.212 9.532 -43.085 1.00 59.96 294 ASP B CA 1
ATOM 4714 C C . ASP C 1 272 ? -12.896 10.073 -42.526 1.00 54.34 294 ASP B C 1
ATOM 4715 O O . ASP C 1 272 ? -12.877 10.716 -41.473 1.00 54.03 294 ASP B O 1
ATOM 4720 N N . ILE C 1 273 ? -11.802 9.824 -43.241 1.00 49.44 295 ILE B N 1
ATOM 4721 C CA . ILE C 1 273 ? -10.468 10.149 -42.735 1.00 44.54 295 ILE B CA 1
ATOM 4722 C C . ILE C 1 273 ? -10.124 11.635 -42.847 1.00 42.56 295 ILE B C 1
ATOM 4723 O O . ILE C 1 273 ? -9.178 12.102 -42.212 1.00 40.01 295 ILE B O 1
ATOM 4725 N N . SER C 1 274 ? -10.886 12.377 -43.646 1.00 41.85 296 SER B N 1
ATOM 4726 C CA . SER C 1 274 ? -10.583 13.788 -43.880 1.00 40.34 296 SER B CA 1
ATOM 4727 C C . SER C 1 274 ? -10.946 14.624 -42.665 1.00 37.66 296 SER B C 1
ATOM 4728 O O . SER C 1 274 ? -10.473 15.743 -42.501 1.00 38.79 296 SER B O 1
ATOM 4731 N N . SER C 1 275 ? -11.808 14.073 -41.824 1.00 35.58 297 SER B N 1
ATOM 4732 C CA . SER C 1 275 ? -12.225 14.739 -40.605 1.00 35.80 297 SER B CA 1
ATOM 4733 C C . SER C 1 275 ? -11.188 14.582 -39.493 1.00 33.03 297 SER B C 1
ATOM 4734 O O . SER C 1 275 ? -11.225 15.292 -38.491 1.00 36.79 297 SER B O 1
ATOM 4737 N N . ILE C 1 276 ? -10.270 13.644 -39.684 1.00 27.65 298 ILE B N 1
ATOM 4738 C CA . ILE C 1 276 ? -9.272 13.287 -38.677 1.00 23.76 298 ILE B CA 1
ATOM 4739 C C . ILE C 1 276 ? -7.930 13.967 -38.938 1.00 24.44 298 ILE B C 1
ATOM 4740 O O . ILE C 1 276 ? -7.472 14.015 -40.078 1.00 23.71 298 ILE B O 1
ATOM 4745 N N . LEU C 1 277 ? -7.297 14.482 -37.884 1.00 24.78 299 LEU B N 1
ATOM 4746 C CA . LEU C 1 277 ? -5.985 15.112 -38.017 1.00 21.79 299 LEU B CA 1
ATOM 4747 C C . LEU C 1 277 ? -4.978 14.143 -38.616 1.00 19.22 299 LEU B C 1
ATOM 4748 O O . LEU C 1 277 ? -4.758 13.054 -38.079 1.00 16.77 299 LEU B O 1
ATOM 4753 N N . CYS C 1 278 ? -4.383 14.543 -39.739 1.00 17.82 300 CYS B N 1
ATOM 4754 C CA . CYS C 1 278 ? -3.359 13.739 -40.412 1.00 18.29 300 CYS B CA 1
ATOM 4755 C C . CYS C 1 278 ? -1.973 14.340 -40.153 1.00 17.26 300 CYS B C 1
ATOM 4756 O O . CYS C 1 278 ? -1.783 15.556 -40.250 1.00 16.35 300 CYS B O 1
ATOM 4759 N N . TYR C 1 279 ? -1.006 13.496 -39.814 1.00 17.73 301 TYR B N 1
ATOM 4760 C CA . TYR C 1 279 ? 0.320 13.998 -39.470 1.00 18.85 301 TYR B CA 1
ATOM 4761 C C . TYR C 1 279 ? 1.274 14.055 -40.660 1.00 20.53 301 TYR B C 1
ATOM 4762 O O . TYR C 1 279 ? 2.336 14.667 -40.566 1.00 19.96 301 TYR B O 1
ATOM 4771 N N . ASP C 1 280 ? 0.901 13.413 -41.766 1.00 21.70 302 ASP B N 1
ATOM 4772 C CA . ASP C 1 280 ? 1.636 13.578 -43.025 1.00 22.64 302 ASP B CA 1
ATOM 4773 C C . ASP C 1 280 ? 0.690 13.947 -44.167 1.00 18.74 302 ASP B C 1
ATOM 4774 O O . ASP C 1 280 ? 0.569 13.210 -45.132 1.00 22.04 302 ASP B O 1
ATOM 4779 N N . PRO C 1 281 ? 0.016 15.103 -44.059 1.00 16.19 303 PRO B N 1
ATOM 4780 C CA . PRO C 1 281 ? -1.031 15.450 -45.021 1.00 17.54 303 PRO B CA 1
ATOM 4781 C C . PRO C 1 281 ? -0.494 15.779 -46.415 1.00 19.50 303 PRO B C 1
ATOM 4782 O O . PRO C 1 281 ? -1.255 15.707 -47.380 1.00 19.19 303 PRO B O 1
ATOM 4786 N N . LEU C 1 282 ? 0.793 16.110 -46.526 1.00 19.76 304 LEU B N 1
ATOM 4787 C CA . LEU C 1 282 ? 1.332 16.543 -47.810 1.00 19.83 304 LEU B CA 1
ATOM 4788 C C . LEU C 1 282 ? 1.983 15.386 -48.549 1.00 22.14 304 LEU B C 1
ATOM 4789 O O . LEU C 1 282 ? 2.488 15.558 -49.664 1.00 22.69 304 LEU B O 1
ATOM 4794 N N . ARG C 1 283 ? 1.965 14.205 -47.937 1.00 21.88 305 ARG B N 1
ATOM 4795 C CA . ARG C 1 283 ? 2.515 13.017 -48.589 1.00 22.37 305 ARG B CA 1
ATOM 4796 C C . ARG C 1 283 ? 1.509 11.877 -48.689 1.00 20.49 305 ARG B C 1
ATOM 4797 O O . ARG C 1 283 ? 0.445 12.037 -49.274 1.00 24.44 305 ARG B O 1
ATOM 4805 N N . GLU C 1 284 ? 1.843 10.725 -48.117 1.00 17.16 306 GLU B N 1
ATOM 4806 C CA . GLU C 1 284 ? 1.043 9.524 -48.333 1.00 19.47 306 GLU B CA 1
ATOM 4807 C C . GLU C 1 284 ? -0.160 9.397 -47.386 1.00 21.66 306 GLU B C 1
ATOM 4808 O O . GLU C 1 284 ? -0.961 8.475 -47.528 1.00 20.91 306 GLU B O 1
ATOM 4814 N N . ASN C 1 285 ? -0.288 10.328 -46.444 1.00 23.66 307 ASN B N 1
ATOM 4815 C CA . ASN C 1 285 ? -1.351 10.279 -45.432 1.00 24.20 307 ASN B CA 1
ATOM 4816 C C . ASN C 1 285 ? -1.374 8.924 -44.742 1.00 23.02 307 ASN B C 1
ATOM 4817 O O . ASN C 1 285 ? -2.397 8.253 -44.713 1.00 22.50 307 ASN B O 1
ATOM 4822 N N . ASN C 1 286 ? -0.223 8.511 -44.219 1.00 21.08 308 ASN B N 1
ATOM 4823 C CA . ASN C 1 286 ? -0.112 7.251 -43.505 1.00 18.86 308 ASN B CA 1
ATOM 4824 C C . ASN C 1 286 ? -0.408 7.412 -42.018 1.00 17.82 308 ASN B C 1
ATOM 4825 O O . ASN C 1 286 ? -0.754 6.440 -41.344 1.00 14.73 308 ASN B O 1
ATOM 4830 N N . TYR C 1 287 ? -0.243 8.632 -41.510 1.00 16.04 309 TYR B N 1
ATOM 4831 C CA . TYR C 1 287 ? -0.332 8.879 -40.074 1.00 18.47 309 TYR B CA 1
ATOM 4832 C C . TYR C 1 287 ? -1.518 9.753 -39.690 1.00 18.34 309 TYR B C 1
ATOM 4833 O O . TYR C 1 287 ? -1.593 10.912 -40.102 1.00 17.91 309 TYR B O 1
ATOM 4842 N N . HIS C 1 288 ? -2.433 9.198 -38.893 1.00 17.67 310 HIS B N 1
ATOM 4843 C CA . HIS C 1 288 ? -3.559 9.963 -38.360 1.00 16.70 310 HIS B CA 1
ATOM 4844 C C . HIS C 1 288 ? -3.582 9.925 -36.837 1.00 15.68 310 HIS B C 1
ATOM 4845 O O . HIS C 1 288 ? -3.154 8.936 -36.237 1.00 15.44 310 HIS B O 1
ATOM 4852 N N . ASP C 1 289 ? -4.085 10.996 -36.221 1.00 16.57 311 ASP B N 1
ATOM 4853 C CA . ASP C 1 289 ? -4.235 11.048 -34.769 1.00 17.10 311 ASP B CA 1
ATOM 4854 C C . ASP C 1 289 ? -5.101 9.901 -34.242 1.00 17.08 311 ASP B C 1
ATOM 4855 O O . ASP C 1 289 ? -6.191 9.629 -34.763 1.00 15.59 311 ASP B O 1
ATOM 4860 N N . LEU C 1 290 ? -4.599 9.237 -33.210 1.00 18.33 312 LEU B N 1
ATOM 4861 C CA . LEU C 1 290 ? -5.244 8.058 -32.652 1.00 17.86 312 LEU B CA 1
ATOM 4862 C C . LEU C 1 290 ? -6.579 8.393 -31.973 1.00 17.81 312 LEU B C 1
ATOM 4863 O O . LEU C 1 290 ? -7.577 7.698 -32.196 1.00 15.96 312 LEU B O 1
ATOM 4868 N N . MET C 1 291 ? -6.599 9.441 -31.140 1.00 15.54 313 MET B N 1
ATOM 4869 C CA . MET C 1 291 ? -7.842 9.840 -30.466 1.00 15.26 313 MET B CA 1
ATOM 4870 C C . MET C 1 291 ? -8.871 10.262 -31.501 1.00 17.99 313 MET B C 1
ATOM 4871 O O . MET C 1 291 ? -10.043 9.930 -31.382 1.00 17.65 313 MET B O 1
ATOM 4876 N N . GLY C 1 292 ? -8.424 10.993 -32.523 1.00 18.75 314 GLY B N 1
ATOM 4877 C CA . GLY C 1 292 ? -9.310 11.411 -33.597 1.00 21.14 314 GLY B CA 1
ATOM 4878 C C . GLY C 1 292 ? -9.988 10.250 -34.305 1.00 20.54 314 GLY B C 1
ATOM 4879 O O . GLY C 1 292 ? -11.170 10.318 -34.654 1.00 22.67 314 GLY B O 1
ATOM 4880 N N . LEU C 1 293 ? -9.235 9.178 -34.520 1.00 17.20 315 LEU B N 1
ATOM 4881 C CA . LEU C 1 293 ? -9.781 7.960 -35.100 1.00 17.58 315 LEU B CA 1
ATOM 4882 C C . LEU C 1 293 ? -10.850 7.336 -34.190 1.00 21.40 315 LEU B C 1
ATOM 4883 O O . LEU C 1 293 ? -11.939 6.985 -34.637 1.00 17.71 315 LEU B O 1
ATOM 4888 N N . MET C 1 294 ? -10.534 7.194 -32.909 1.00 21.69 316 MET B N 1
ATOM 4889 C CA . MET C 1 294 ? -11.433 6.490 -32.007 1.00 22.86 316 MET B CA 1
ATOM 4890 C C . MET C 1 294 ? -12.669 7.320 -31.680 1.00 25.01 316 MET B C 1
ATOM 4891 O O . MET C 1 294 ? -13.714 6.768 -31.354 1.00 25.70 316 MET B O 1
ATOM 4896 N N . GLN C 1 295 ? -12.560 8.640 -31.817 1.00 25.01 317 GLN B N 1
ATOM 4897 C CA . GLN C 1 295 ? -13.712 9.522 -31.659 1.00 25.48 317 GLN B CA 1
ATOM 4898 C C . GLN C 1 295 ? -14.731 9.321 -32.786 1.00 28.06 317 GLN B C 1
ATOM 4899 O O . GLN C 1 295 ? -15.941 9.341 -32.551 1.00 29.72 317 GLN B O 1
ATOM 4901 N N . SER C 1 296 ? -14.243 9.119 -34.008 1.00 29.11 318 SER B N 1
ATOM 4902 C CA . SER C 1 296 ? -15.121 8.983 -35.166 1.00 32.36 318 SER B CA 1
ATOM 4903 C C . SER C 1 296 ? -15.779 7.616 -35.191 1.00 30.94 318 SER B C 1
ATOM 4904 O O . SER C 1 296 ? -16.900 7.466 -35.646 1.00 32.63 318 SER B O 1
ATOM 4907 N N . ILE C 1 297 ? -15.062 6.622 -34.690 1.00 32.00 319 ILE B N 1
ATOM 4908 C CA . ILE C 1 297 ? -15.481 5.233 -34.805 1.00 33.62 319 ILE B CA 1
ATOM 4909 C C . ILE C 1 297 ? -16.443 4.829 -33.672 1.00 35.95 319 ILE B C 1
ATOM 4910 O O . ILE C 1 297 ? -17.342 4.004 -33.878 1.00 35.70 319 ILE B O 1
ATOM 4915 N N . GLN C 1 298 ? -16.257 5.444 -32.501 1.00 38.84 320 GLN B N 1
ATOM 4916 C CA . GLN C 1 298 ? -17.040 5.176 -31.286 1.00 43.35 320 GLN B CA 1
ATOM 4917 C C . GLN C 1 298 ? -18.533 4.957 -31.535 1.00 43.48 320 GLN B C 1
ATOM 4918 O O . GLN C 1 298 ? -19.158 5.697 -32.294 1.00 44.55 320 GLN B O 1
ATOM 4924 N N . GLY C 1 299 ? -19.095 3.935 -30.896 1.00 42.26 321 GLY B N 1
ATOM 4925 C CA . GLY C 1 299 ? -20.514 3.646 -31.023 1.00 41.45 321 GLY B CA 1
ATOM 4926 C C . GLY C 1 299 ? -21.204 3.442 -29.684 1.00 39.45 321 GLY B C 1
ATOM 4927 O O . GLY C 1 299 ? -22.340 2.961 -29.628 1.00 45.70 321 GLY B O 1
ATOM 4928 N N . ASN C 1 300 ? -20.523 3.817 -28.606 1.00 30.75 322 ASN B N 1
ATOM 4929 C CA . ASN C 1 300 ? -21.053 3.652 -27.263 1.00 28.94 322 ASN B CA 1
ATOM 4930 C C . ASN C 1 300 ? -20.308 4.549 -26.273 1.00 26.47 322 ASN B C 1
ATOM 4931 O O . ASN C 1 300 ? -19.095 4.430 -26.116 1.00 24.59 322 ASN B O 1
ATOM 4936 N N . SER C 1 301 ? -21.025 5.453 -25.610 1.00 27.41 323 SER B N 1
ATOM 4937 C CA . SER C 1 301 ? -20.350 6.448 -24.780 1.00 30.86 323 SER B CA 1
ATOM 4938 C C . SER C 1 301 ? -19.683 5.853 -23.534 1.00 31.38 323 SER B C 1
ATOM 4939 O O . SER C 1 301 ? -18.622 6.323 -23.127 1.00 30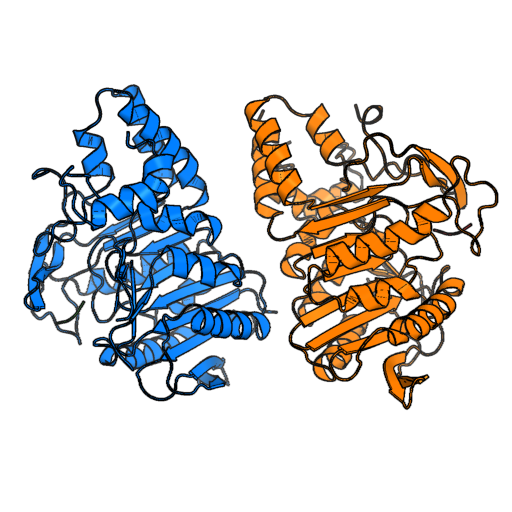.51 323 SER B O 1
ATOM 4942 N N . GLN C 1 302 ? -20.275 4.811 -22.961 1.00 31.52 324 GLN B N 1
ATOM 4943 C CA . GLN C 1 302 ? -19.679 4.123 -21.816 1.00 33.43 324 GLN B CA 1
ATOM 4944 C C . GLN C 1 302 ? -18.285 3.575 -22.131 1.00 32.73 324 GLN B C 1
ATOM 4945 O O . GLN C 1 302 ? -17.334 3.788 -21.371 1.00 33.69 324 GLN B O 1
ATOM 4951 N N . ALA C 1 303 ? -18.180 2.867 -23.252 1.00 32.05 325 ALA B N 1
ATOM 4952 C CA . ALA C 1 303 ? -16.912 2.300 -23.713 1.00 31.28 325 ALA B CA 1
ATOM 4953 C C . ALA C 1 303 ? -15.927 3.372 -24.168 1.00 30.34 325 ALA B C 1
ATOM 4954 O O . ALA C 1 303 ? -14.707 3.218 -23.990 1.00 30.43 325 ALA B O 1
ATOM 4956 N N . PHE C 1 304 ? -16.432 4.453 -24.761 1.00 27.32 326 PHE B N 1
ATOM 4957 C CA . PHE C 1 304 ? -15.523 5.504 -25.211 1.00 24.64 326 PHE B CA 1
ATOM 4958 C C . PHE C 1 304 ? -14.976 6.288 -24.024 1.00 25.06 326 PHE B C 1
ATOM 4959 O O . PHE C 1 304 ? -13.786 6.633 -23.984 1.00 22.69 326 PHE B O 1
ATOM 4967 N N . ASN C 1 305 ? -15.836 6.554 -23.045 1.00 22.47 327 ASN B N 1
ATOM 4968 C CA . ASN C 1 305 ? -15.402 7.316 -21.887 1.00 25.39 327 ASN B CA 1
ATOM 4969 C C . ASN C 1 305 ? -14.307 6.577 -21.130 1.00 27.37 327 ASN B C 1
ATOM 4970 O O . ASN C 1 305 ? -13.387 7.196 -20.614 1.00 26.25 327 ASN B O 1
ATOM 4975 N N . HIS C 1 306 ? -14.398 5.252 -21.090 1.00 29.09 328 HIS B N 1
ATOM 4976 C CA . HIS C 1 306 ? -13.351 4.442 -20.483 1.00 26.43 328 HIS B CA 1
ATOM 4977 C C . HIS C 1 306 ? -12.069 4.499 -21.336 1.00 24.86 328 HIS B C 1
ATOM 4978 O O . HIS C 1 306 ? -10.956 4.565 -20.797 1.00 22.02 328 HIS B O 1
ATOM 4985 N N . TYR C 1 307 ? -12.236 4.492 -22.662 1.00 23.39 329 TYR B N 1
ATOM 4986 C CA . TYR C 1 307 ? -11.098 4.609 -23.575 1.00 23.05 329 TYR B CA 1
ATOM 4987 C C . TYR C 1 307 ? -10.303 5.881 -23.322 1.00 22.69 329 TYR B C 1
ATOM 4988 O O . TYR C 1 307 ? -9.081 5.840 -23.244 1.00 19.50 329 TYR B O 1
ATOM 4997 N N . LYS C 1 308 ? -10.994 7.009 -23.208 1.00 25.97 330 LYS B N 1
ATOM 4998 C CA . LYS C 1 308 ? -10.312 8.275 -22.956 1.00 27.36 330 LYS B CA 1
ATOM 4999 C C . LYS C 1 308 ? -9.543 8.227 -21.637 1.00 27.44 330 LYS B C 1
ATOM 5000 O O . LYS C 1 308 ? -8.446 8.775 -21.532 1.00 25.35 330 LYS B O 1
ATOM 5006 N N . GLU C 1 309 ? -10.127 7.575 -20.636 1.00 27.14 331 GLU B N 1
ATOM 5007 C CA . GLU C 1 309 ? -9.458 7.414 -19.351 1.00 25.88 331 GLU B CA 1
ATOM 5008 C C . GLU C 1 309 ? -8.143 6.667 -19.544 1.00 21.13 331 GLU B C 1
ATOM 5009 O O . GLU C 1 309 ? -7.086 7.139 -19.125 1.00 20.69 331 GLU B O 1
ATOM 5015 N N . MET C 1 310 ? -8.212 5.513 -20.201 1.00 19.34 332 MET B N 1
ATOM 5016 C CA . MET C 1 310 ? -7.032 4.689 -20.427 1.00 19.73 332 MET B CA 1
ATOM 5017 C C . MET C 1 310 ? -6.010 5.401 -21.317 1.00 20.71 332 MET B C 1
ATOM 5018 O O . MET C 1 310 ? -4.810 5.270 -21.125 1.00 20.48 332 MET B O 1
ATOM 5023 N N . TYR C 1 311 ? -6.497 6.161 -22.291 1.00 24.59 333 TYR B N 1
ATOM 5024 C CA . TYR C 1 311 ? -5.634 6.976 -23.144 1.00 21.72 333 TYR B CA 1
ATOM 5025 C C . TYR C 1 311 ? -4.841 8.000 -22.336 1.00 24.15 333 TYR B C 1
ATOM 5026 O O . TYR C 1 311 ? -3.646 8.219 -22.582 1.00 21.70 333 TYR B O 1
ATOM 5035 N N . LYS C 1 312 ? -5.515 8.642 -21.381 1.00 28.29 334 LYS B N 1
ATOM 5036 C CA . LYS C 1 312 ? -4.859 9.603 -20.496 1.00 28.72 334 LYS B CA 1
ATOM 5037 C C . LYS C 1 312 ? -3.814 8.946 -19.599 1.00 24.24 334 LYS B C 1
ATOM 5038 O O . LYS C 1 312 ? -2.841 9.594 -19.225 1.00 22.34 334 LYS B O 1
ATOM 5044 N N . ASN C 1 313 ? -4.013 7.678 -19.240 1.00 22.21 335 ASN B N 1
ATOM 5045 C CA . ASN C 1 313 ? -3.000 6.964 -18.464 1.00 21.46 335 ASN B CA 1
ATOM 5046 C C . ASN C 1 313 ? -1.752 6.635 -19.312 1.00 21.32 335 ASN B C 1
ATOM 5047 O O . ASN C 1 313 ? -0.632 6.558 -18.788 1.00 19.94 335 ASN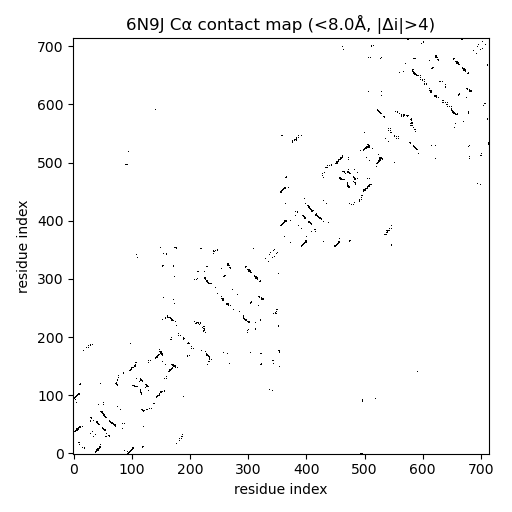 B O 1
ATOM 5052 N N . ALA C 1 314 ? -1.954 6.444 -20.614 1.00 17.73 336 ALA B N 1
ATOM 5053 C CA . ALA C 1 314 ? -0.867 6.100 -21.535 1.00 17.23 336 ALA B CA 1
ATOM 5054 C C . ALA C 1 314 ? -0.057 7.309 -22.001 1.00 17.72 336 ALA B C 1
ATOM 5055 O O . ALA C 1 314 ? 1.176 7.293 -21.978 1.00 17.87 336 ALA B O 1
ATOM 5057 N N . VAL C 1 315 ? -0.754 8.350 -22.438 1.00 18.34 337 VAL B N 1
ATOM 5058 C CA . VAL C 1 315 ? -0.117 9.574 -22.916 1.00 17.83 337 VAL B CA 1
ATOM 5059 C C . VAL C 1 315 ? -0.038 10.617 -21.802 1.00 20.81 337 VAL B C 1
ATOM 5060 O O . VAL C 1 315 ? -0.959 11.398 -21.625 1.00 22.53 337 VAL B O 1
ATOM 5064 N N . ILE C 1 316 ? 1.067 10.641 -21.058 1.00 24.06 338 ILE B N 1
ATOM 5065 C CA . ILE C 1 316 ? 1.126 11.407 -19.810 1.00 25.22 338 ILE B CA 1
ATOM 5066 C C . ILE C 1 316 ? 1.599 12.841 -20.018 1.00 19.32 338 ILE B C 1
ATOM 5067 O O . ILE C 1 316 ? 1.584 13.658 -19.100 1.00 19.68 338 ILE B O 1
ATOM 5072 N N . TRP C 1 317 ? 2.017 13.143 -21.234 1.00 15.18 339 TRP B N 1
ATOM 5073 C CA . TRP C 1 317 ? 2.552 14.453 -21.541 1.00 14.18 339 TRP B CA 1
ATOM 5074 C C . TRP C 1 317 ? 2.395 14.669 -23.032 1.00 15.41 339 TRP B C 1
ATOM 5075 O O . TRP C 1 317 ? 2.621 13.747 -23.806 1.00 16.38 339 TRP B O 1
ATOM 5086 N N . LYS C 1 318 ? 2.004 15.869 -23.445 1.00 14.13 340 LYS B N 1
ATOM 5087 C CA . LYS C 1 318 ? 2.022 16.211 -24.871 1.00 14.18 340 LYS B CA 1
ATOM 5088 C C . LYS C 1 318 ? 2.068 17.722 -24.990 1.00 16.47 340 LYS B C 1
ATOM 5089 O O . LYS C 1 318 ? 1.645 18.428 -24.075 1.00 14.48 340 LYS B O 1
ATOM 5095 N N . ASN C 1 319 ? 2.611 18.217 -26.097 1.00 16.32 341 ASN B N 1
ATOM 5096 C CA . ASN C 1 319 ? 2.533 19.635 -26.400 1.00 16.60 341 ASN B CA 1
ATOM 5097 C C . ASN C 1 319 ? 2.890 19.912 -27.846 1.00 17.67 341 ASN B C 1
ATOM 5098 O O . ASN C 1 319 ? 3.614 19.141 -28.485 1.00 19.22 341 ASN B O 1
ATOM 5103 N N . THR C 1 320 ? 2.364 21.012 -28.365 1.00 17.42 342 THR B N 1
ATOM 5104 C CA . THR C 1 320 ? 2.614 21.397 -29.749 1.00 16.75 342 THR B CA 1
ATOM 5105 C C . THR C 1 320 ? 2.415 22.895 -29.942 1.00 17.33 342 THR B C 1
ATOM 5106 O O . THR C 1 320 ? 1.624 23.529 -29.245 1.00 19.79 342 THR B O 1
ATOM 5110 N N . THR C 1 321 ? 3.162 23.469 -30.873 1.00 19.76 343 THR B N 1
ATOM 5111 C CA . THR C 1 321 ? 2.852 24.809 -31.347 1.00 18.20 343 THR B CA 1
ATOM 5112 C C . THR C 1 321 ? 1.640 24.632 -32.269 1.00 17.81 343 THR B C 1
ATOM 5113 O O . THR C 1 321 ? 1.368 23.522 -32.713 1.00 18.00 343 THR B O 1
ATOM 5117 N N . ASP C 1 322 ? 0.906 25.698 -32.548 1.00 21.28 344 ASP B N 1
ATOM 5118 C CA . ASP C 1 322 ? -0.372 25.586 -33.257 1.00 28.28 344 ASP B CA 1
ATOM 5119 C C . ASP C 1 322 ? -0.251 24.983 -34.685 1.00 26.05 344 ASP B C 1
ATOM 5120 O O . ASP C 1 322 ? -1.158 24.299 -35.173 1.00 26.39 344 ASP B O 1
ATOM 5125 N N . ASN C 1 323 ? 0.863 25.267 -35.359 1.00 22.43 345 ASN B N 1
ATOM 5126 C CA . ASN C 1 323 ? 1.211 24.652 -36.652 1.00 22.86 345 ASN B CA 1
ATOM 5127 C C . ASN C 1 323 ? 2.577 23.980 -36.510 1.00 23.21 345 ASN B C 1
ATOM 5128 O O . ASN C 1 323 ? 3.310 24.317 -35.616 1.00 19.80 345 ASN B O 1
ATOM 5133 N N . ASN C 1 324 ? 2.939 23.061 -37.393 1.00 22.63 346 ASN B N 1
ATOM 5134 C CA . ASN C 1 324 ? 4.323 22.714 -37.506 1.00 26.66 346 ASN B CA 1
ATOM 5135 C C . ASN C 1 324 ? 4.662 22.794 -38.984 1.00 23.62 346 ASN B C 1
ATOM 5136 O O . ASN C 1 324 ? 3.785 22.928 -39.859 1.00 24.49 346 ASN B O 1
ATOM 5141 N N . TYR C 1 325 ? 5.935 22.572 -39.266 1.00 16.04 347 TYR B N 1
ATOM 5142 C CA . TYR C 1 325 ? 6.406 22.551 -40.633 1.00 17.64 347 TYR B CA 1
ATOM 5143 C C . TYR C 1 325 ? 6.312 21.112 -41.155 1.00 18.07 347 TYR B C 1
ATOM 5144 O O . TYR C 1 325 ? 6.781 20.192 -40.485 1.00 18.82 347 TYR B O 1
ATOM 5153 N N . CYS C 1 326 ? 5.708 20.916 -42.331 1.00 16.06 348 CYS B N 1
ATOM 5154 C CA . CYS C 1 326 ? 5.642 19.586 -42.976 1.00 14.77 348 CYS B CA 1
ATOM 5155 C C . CYS C 1 326 ? 6.206 19.685 -44.394 1.00 17.79 348 CYS B C 1
ATOM 5156 O O . CYS C 1 326 ? 6.279 20.782 -44.942 1.00 16.34 348 CYS B O 1
ATOM 5159 N N . THR C 1 327 ? 6.594 18.556 -44.991 1.00 17.84 349 THR B N 1
ATOM 5160 C CA . THR C 1 327 ? 7.127 18.566 -46.357 1.00 19.11 349 THR B CA 1
ATOM 5161 C C . THR C 1 327 ? 6.288 17.754 -47.326 1.00 18.74 349 THR B C 1
ATOM 5162 O O . THR C 1 327 ? 5.665 16.761 -46.948 1.00 21.22 349 THR B O 1
ATOM 5166 N N . TYR C 1 328 ? 6.281 18.184 -48.582 1.00 17.63 350 TYR B N 1
ATOM 5167 C CA . TYR C 1 328 ? 5.785 17.358 -49.663 1.00 20.32 350 TYR B CA 1
ATOM 5168 C C . TYR C 1 328 ? 6.852 16.329 -50.028 1.00 23.47 350 TYR B C 1
ATOM 5169 O O . TYR C 1 328 ? 7.968 16.374 -49.503 1.00 23.54 350 TYR B O 1
ATOM 5178 N N . SER C 1 329 ? 6.522 15.422 -50.947 1.00 24.74 351 SER B N 1
ATOM 5179 C CA . SER C 1 329 ? 7.485 14.426 -51.411 1.00 24.60 351 SER B CA 1
ATOM 5180 C C . SER C 1 329 ? 8.629 15.084 -52.194 1.00 25.90 351 SER B C 1
ATOM 5181 O O . SER C 1 329 ? 9.724 14.532 -52.292 1.00 27.18 351 SER B O 1
ATOM 5183 N N . SER C 1 330 ? 8.372 16.273 -52.733 1.00 23.99 352 SER B N 1
ATOM 5184 C CA . SER C 1 330 ? 9.386 17.027 -53.467 1.00 24.20 352 SER B CA 1
ATOM 5185 C C . SER C 1 330 ? 10.532 17.559 -52.596 1.00 24.62 352 SER B C 1
ATOM 5186 O O . SER C 1 330 ? 11.537 18.038 -53.122 1.00 25.40 352 SER B O 1
ATOM 5189 N N . GLY C 1 331 ? 10.371 17.501 -51.273 1.00 24.57 353 GLY B N 1
ATOM 5190 C CA . GLY C 1 331 ? 11.341 18.083 -50.363 1.00 21.16 353 GLY B CA 1
ATOM 5191 C C . GLY C 1 331 ? 10.961 19.498 -49.961 1.00 22.12 353 GLY B C 1
ATOM 5192 O O . GLY C 1 331 ? 11.359 19.985 -48.899 1.00 25.20 353 GLY B O 1
ATOM 5193 N N . TYR C 1 332 ? 10.181 20.171 -50.797 1.00 19.98 354 TYR B N 1
ATOM 5194 C CA . TYR C 1 332 ? 9.624 21.459 -50.394 1.00 21.24 354 TYR B CA 1
ATOM 5195 C C . TYR C 1 332 ? 8.602 21.268 -49.271 1.00 17.91 354 TYR B C 1
ATOM 5196 O O . TYR C 1 332 ? 8.148 20.154 -49.025 1.00 17.21 354 TYR B O 1
ATOM 5205 N N . GLY C 1 333 ? 8.222 22.351 -48.612 1.00 17.91 355 GLY B N 1
ATOM 5206 C CA . GLY C 1 333 ? 7.261 22.244 -47.527 1.00 17.81 355 GLY B CA 1
ATOM 5207 C C . GLY C 1 333 ? 6.506 23.511 -47.170 1.00 20.14 355 GLY B C 1
ATOM 5208 O O . GLY C 1 333 ? 6.618 24.529 -47.850 1.00 18.65 355 GLY B O 1
ATOM 5209 N N . LYS C 1 334 ? 5.735 23.432 -46.082 1.00 21.86 356 LYS B N 1
ATOM 5210 C CA . LYS C 1 334 ? 4.927 24.544 -45.589 1.00 19.03 356 LYS B CA 1
ATOM 5211 C C . LYS C 1 334 ? 4.398 24.250 -44.188 1.00 17.91 356 LYS B C 1
ATOM 5212 O O . LYS C 1 334 ? 4.468 23.112 -43.716 1.00 18.05 356 LYS B O 1
ATOM 5218 N N . MET C 1 335 ? 3.865 25.275 -43.531 1.00 17.35 357 MET B N 1
ATOM 5219 C CA . MET C 1 335 ? 3.279 25.105 -42.210 1.00 16.68 357 MET B CA 1
ATOM 5220 C C . MET C 1 335 ? 1.907 24.423 -42.308 1.00 20.48 357 MET B C 1
ATOM 5221 O O . MET C 1 335 ? 1.132 24.699 -43.220 1.00 19.02 357 MET B O 1
ATOM 5226 N N . VAL C 1 336 ? 1.644 23.516 -41.371 1.00 17.09 358 VAL B N 1
ATOM 5227 C CA . VAL C 1 336 ? 0.420 22.727 -41.330 1.00 19.03 358 VAL B CA 1
ATOM 5228 C C . VAL C 1 336 ? -0.171 22.798 -39.929 1.00 20.13 358 VAL B C 1
ATOM 5229 O O . VAL C 1 336 ? 0.549 22.655 -38.939 1.00 15.66 358 VAL B O 1
ATOM 5233 N N . SER C 1 337 ? -1.476 23.022 -39.859 1.00 20.99 359 SER B N 1
ATOM 5234 C CA . SER C 1 337 ? -2.175 23.161 -38.588 1.00 22.99 359 SER B CA 1
ATOM 5235 C C . SER C 1 337 ? -2.158 21.865 -37.779 1.00 21.37 359 SER B C 1
ATOM 5236 O O . SER C 1 337 ? -2.447 20.790 -38.300 1.00 21.71 359 SER B O 1
ATOM 5239 N N . MET C 1 338 ? -1.822 21.968 -36.496 1.00 21.39 360 MET B N 1
ATOM 5240 C CA . MET C 1 338 ? -1.855 20.797 -35.622 1.00 19.22 360 MET B CA 1
ATOM 5241 C C . MET C 1 338 ? -3.139 20.717 -34.792 1.00 20.69 360 MET B C 1
ATOM 5242 O O . MET C 1 338 ? -3.171 20.077 -33.742 1.00 19.00 360 MET B O 1
ATOM 5247 N N . ASP C 1 339 ? -4.198 21.354 -35.276 1.00 23.83 361 ASP B N 1
ATOM 5248 C CA . ASP C 1 339 ? -5.504 21.273 -34.619 1.00 30.37 361 ASP B CA 1
ATOM 5249 C C . ASP C 1 339 ? -6.014 19.838 -34.488 1.00 26.54 361 ASP B C 1
ATOM 5250 O O . ASP C 1 339 ? -6.105 19.109 -35.476 1.00 25.50 361 ASP B O 1
ATOM 5255 N N . GLY C 1 340 ? -6.347 19.448 -33.260 1.00 25.82 362 GLY B N 1
ATOM 5256 C CA . GLY C 1 340 ? -6.803 18.098 -32.964 1.00 22.87 362 GLY B CA 1
ATOM 5257 C C . GLY C 1 340 ? -5.688 17.191 -32.462 1.00 22.11 362 GLY B C 1
ATOM 5258 O O . GLY C 1 340 ? -5.893 15.989 -32.274 1.00 23.14 362 GLY B O 1
ATOM 5259 N N . PHE C 1 341 ? -4.510 17.768 -32.229 1.00 21.11 363 PHE B N 1
ATOM 5260 C CA . PHE C 1 341 ? -3.327 17.008 -31.814 1.00 19.80 363 PHE B CA 1
ATOM 5261 C C . PHE C 1 341 ? -3.498 16.376 -30.429 1.00 20.26 363 PHE B C 1
ATOM 5262 O O . PHE C 1 341 ? -3.741 17.080 -29.438 1.00 22.15 363 PHE B O 1
ATOM 5270 N N . GLU C 1 342 ? -3.378 15.049 -30.357 1.00 18.44 364 GLU B N 1
ATOM 5271 C CA . GLU C 1 342 ? -3.447 14.358 -29.065 1.00 19.38 364 GLU B CA 1
ATOM 5272 C C . GLU C 1 342 ? -2.203 13.499 -28.765 1.00 21.02 364 GLU B C 1
ATOM 5273 O O . GLU C 1 342 ? -2.243 12.617 -27.914 1.00 20.86 364 GLU B O 1
ATOM 5279 N N . GLY C 1 343 ? -1.099 13.749 -29.463 1.00 22.46 365 GLY B N 1
ATOM 5280 C CA . GLY C 1 343 ? 0.173 13.144 -29.097 1.00 21.35 365 GLY B CA 1
ATOM 5281 C C . GLY C 1 343 ? 0.597 11.838 -29.763 1.00 22.16 365 GLY B C 1
ATOM 5282 O O . GLY C 1 343 ? 1.788 11.523 -29.766 1.00 22.04 365 GLY B O 1
ATOM 5283 N N . VAL C 1 344 ? -0.345 11.071 -30.320 1.00 19.71 366 VAL B N 1
ATOM 5284 C CA . VAL C 1 344 ? -0.022 9.746 -30.874 1.00 16.73 366 VAL B CA 1
ATOM 5285 C C . VAL C 1 344 ? -0.636 9.495 -32.257 1.00 18.85 366 VAL B C 1
ATOM 5286 O O . VAL C 1 344 ? -1.808 9.792 -32.494 1.00 21.37 366 VAL B O 1
ATOM 5290 N N . SER C 1 345 ? 0.154 8.942 -33.173 1.00 17.95 367 SER B N 1
ATOM 5291 C CA . SER C 1 345 ? -0.363 8.643 -34.501 1.00 20.24 367 SER B CA 1
ATOM 5292 C C . SER C 1 345 ? -0.786 7.190 -34.591 1.00 19.79 367 SER B C 1
ATOM 5293 O O . SER C 1 345 ? -0.440 6.367 -33.732 1.00 18.08 367 SER B O 1
ATOM 5296 N N . THR C 1 346 ? -1.547 6.880 -35.637 1.00 18.98 368 THR B N 1
ATOM 5297 C CA . THR C 1 346 ? -1.922 5.506 -35.920 1.00 17.36 368 THR B CA 1
ATOM 5298 C C . THR C 1 346 ? -2.147 5.328 -37.411 1.00 14.44 368 THR B C 1
ATOM 5299 O O . THR C 1 346 ? -2.243 6.312 -38.149 1.00 16.19 368 THR B O 1
ATOM 5303 N N . TYR C 1 347 ? -2.218 4.075 -37.855 1.00 13.45 369 TYR B N 1
ATOM 5304 C CA . TYR C 1 347 ? -2.551 3.774 -39.235 1.00 18.08 369 TYR B CA 1
ATOM 5305 C C . TYR C 1 347 ? -4.030 3.412 -39.342 1.00 21.52 369 TYR B C 1
ATOM 5306 O O . TYR C 1 347 ? -4.523 2.574 -38.583 1.00 25.15 369 TYR B O 1
ATOM 5315 N N . ILE C 1 348 ? -4.745 4.053 -40.262 1.00 18.21 370 ILE B N 1
ATOM 5316 C CA . ILE C 1 348 ? -6.137 3.667 -40.542 1.00 18.47 370 ILE B CA 1
ATOM 5317 C C . ILE C 1 348 ? -6.187 2.687 -41.716 1.00 20.95 370 ILE B C 1
ATOM 5318 O O . ILE C 1 348 ? -5.840 3.033 -42.853 1.00 22.57 370 ILE B O 1
ATOM 5323 N N . LEU C 1 349 ? -6.582 1.454 -41.429 1.00 21.07 371 LEU B N 1
ATOM 5324 C CA . LEU C 1 349 ? -6.669 0.421 -42.451 1.00 24.96 371 LEU B CA 1
ATOM 5325 C C . LEU C 1 349 ? -7.661 0.833 -43.530 1.00 28.52 371 LEU B C 1
ATOM 5326 O O . LEU C 1 349 ? -8.763 1.294 -43.229 1.00 27.81 371 LEU B O 1
ATOM 5331 N N . ARG C 1 350 ? -7.284 0.660 -44.788 1.00 30.29 372 ARG B N 1
ATOM 5332 C CA . ARG C 1 350 ? -8.147 1.097 -45.872 1.00 34.49 372 ARG B CA 1
ATOM 5333 C C . ARG C 1 350 ? -8.718 -0.075 -46.664 1.00 34.21 372 ARG B C 1
ATOM 5334 O O . ARG C 1 350 ? -9.471 0.126 -47.617 1.00 32.19 372 ARG B O 1
ATOM 5342 N N . GLU C 1 351 ? -8.374 -1.290 -46.236 1.00 37.09 373 GLU B N 1
ATOM 5343 C CA . GLU C 1 351 ? -8.784 -2.518 -46.916 1.00 41.24 373 GLU B CA 1
ATOM 5344 C C . GLU C 1 351 ? -8.432 -2.455 -48.400 1.00 42.18 373 GLU B C 1
ATOM 5345 O O . GLU C 1 351 ? -9.261 -2.763 -49.252 1.00 40.81 373 GLU B O 1
ATOM 5347 N N . ASN C 1 352 ? -7.201 -2.039 -48.700 1.00 42.46 374 ASN B N 1
ATOM 5348 C CA . ASN C 1 352 ? -6.789 -1.817 -50.084 1.00 43.53 374 ASN B CA 1
ATOM 5349 C C . ASN C 1 352 ? -5.797 -2.870 -50.562 1.00 46.08 374 ASN B C 1
ATOM 5350 O O . ASN C 1 352 ? -5.343 -2.829 -51.708 1.00 45.81 374 ASN B O 1
ATOM 5355 N N . ASN C 1 353 ? -5.466 -3.800 -49.666 1.00 48.27 375 ASN B N 1
ATOM 5356 C CA . ASN C 1 353 ? -4.556 -4.910 -49.958 1.00 49.20 375 ASN B CA 1
ATOM 5357 C C . ASN C 1 353 ? -3.195 -4.441 -50.480 1.00 44.09 375 ASN B C 1
ATOM 5358 O O . ASN C 1 353 ? -2.562 -5.108 -51.300 1.00 43.71 375 ASN B O 1
ATOM 5363 N N . SER C 1 354 ? -2.755 -3.284 -49.996 1.00 38.96 376 SER B N 1
ATOM 5364 C CA . SER C 1 354 ? -1.430 -2.776 -50.314 1.00 34.02 376 SER B CA 1
ATOM 5365 C C . SER C 1 354 ? -0.403 -3.616 -49.572 1.00 30.77 376 SER B C 1
ATOM 5366 O O . SER C 1 354 ? -0.755 -4.377 -48.664 1.00 28.41 376 SER B O 1
ATOM 5369 N N . SER C 1 355 ? 0.862 -3.490 -49.954 1.00 28.80 377 SER B N 1
ATOM 5370 C CA . SER C 1 355 ? 1.902 -4.269 -49.296 1.00 29.42 377 SER B CA 1
ATOM 5371 C C . SER C 1 355 ? 2.089 -3.815 -47.835 1.00 23.63 377 SER B C 1
ATOM 5372 O O . SER C 1 355 ? 2.331 -4.647 -46.968 1.00 23.86 377 SER B O 1
ATOM 5375 N N . GLN C 1 356 ? 1.962 -2.513 -47.571 1.00 21.69 378 GLN B N 1
ATOM 5376 C CA . GLN C 1 356 ? 1.986 -1.972 -46.201 1.00 26.10 378 GLN B CA 1
ATOM 5377 C C . GLN C 1 356 ? 0.959 -2.655 -45.312 1.00 25.62 378 GLN B C 1
ATOM 5378 O O . GLN C 1 356 ? 1.243 -3.081 -44.196 1.00 26.42 378 GLN B O 1
ATOM 5384 N N . GLU C 1 357 ? -0.258 -2.716 -45.823 1.00 23.81 379 GLU B N 1
ATOM 5385 C CA . GLU C 1 357 ? -1.372 -3.284 -45.098 1.00 23.01 379 GLU B CA 1
ATOM 5386 C C . GLU C 1 357 ? -1.203 -4.785 -44.898 1.00 20.37 379 GLU B C 1
ATOM 5387 O O . GLU C 1 357 ? -1.482 -5.293 -43.826 1.00 19.79 379 GLU B O 1
ATOM 5393 N N . LYS C 1 358 ? -0.750 -5.498 -45.925 1.00 20.52 380 LYS B N 1
ATOM 5394 C CA . LYS C 1 358 ? -0.497 -6.930 -45.784 1.00 22.39 380 LYS B CA 1
ATOM 5395 C C . LYS C 1 358 ? 0.546 -7.172 -44.694 1.00 21.74 380 LYS B C 1
ATOM 5396 O O . LYS C 1 358 ? 0.415 -8.096 -43.885 1.00 22.69 380 LYS B O 1
ATOM 5402 N N . TYR C 1 359 ? 1.579 -6.335 -44.680 1.00 19.20 381 TYR B N 1
ATOM 5403 C CA . TYR C 1 359 ? 2.617 -6.396 -43.656 1.00 21.31 381 TYR B CA 1
ATOM 5404 C C . TYR C 1 359 ? 2.050 -6.051 -42.280 1.00 23.48 381 TYR B C 1
ATOM 5405 O O . TYR C 1 359 ? 2.338 -6.731 -41.286 1.00 23.89 381 TYR B O 1
ATOM 5414 N N . TYR C 1 360 ? 1.257 -4.980 -42.237 1.00 23.34 382 TYR B N 1
ATOM 5415 C CA . TYR C 1 360 ? 0.642 -4.485 -41.011 1.00 25.28 382 TYR B CA 1
ATOM 5416 C C . TYR C 1 360 ? -0.244 -5.556 -40.384 1.00 28.42 382 TYR B C 1
ATOM 5417 O O . TYR C 1 360 ? -0.229 -5.790 -39.173 1.00 26.72 382 TYR B O 1
ATOM 5426 N N . ARG C 1 361 ? -1.009 -6.206 -41.245 1.00 29.37 383 ARG B N 1
ATOM 5427 C CA . ARG C 1 361 ? -1.916 -7.260 -40.855 1.00 32.91 383 ARG B CA 1
ATOM 5428 C C . ARG C 1 361 ? -1.165 -8.490 -40.322 1.00 32.50 383 ARG B C 1
ATOM 5429 O O . ARG C 1 361 ? -1.739 -9.320 -39.619 1.00 33.67 383 ARG B O 1
ATOM 5437 N N . GLN C 1 362 ? 0.123 -8.600 -40.636 1.00 29.99 384 GLN B N 1
ATOM 5438 C CA . GLN C 1 362 ? 0.859 -9.816 -40.310 1.00 32.15 384 GLN B CA 1
ATOM 5439 C C . GLN C 1 362 ? 2.001 -9.645 -39.307 1.00 32.05 384 GLN B C 1
ATOM 5440 O O . GLN C 1 362 ? 2.263 -10.551 -38.512 1.00 35.09 384 GLN B O 1
ATOM 5446 N N . PHE C 1 363 ? 2.690 -8.508 -39.334 1.00 28.63 385 PHE B N 1
ATOM 5447 C CA . PHE C 1 363 ? 3.847 -8.336 -38.456 1.00 25.18 385 PHE B CA 1
ATOM 5448 C C . PHE C 1 363 ? 3.723 -7.198 -37.446 1.00 26.21 385 PHE B C 1
ATOM 5449 O O . PHE C 1 363 ? 4.626 -6.996 -36.630 1.00 29.58 385 PHE B O 1
ATOM 5457 N N . VAL C 1 364 ? 2.609 -6.469 -37.474 1.00 23.14 386 VAL B N 1
ATOM 5458 C CA . VAL C 1 364 ? 2.357 -5.442 -36.457 1.00 20.53 386 VAL B CA 1
ATOM 5459 C C . VAL C 1 364 ? 1.487 -5.969 -35.301 1.00 16.48 386 VAL B C 1
ATOM 5460 O O . VAL C 1 364 ? 0.317 -6.289 -35.483 1.00 18.06 386 VAL B O 1
ATOM 5464 N N . GLU C 1 365 ? 2.079 -6.048 -34.117 1.00 19.99 387 GLU B N 1
ATOM 5465 C CA . GLU C 1 365 ? 1.431 -6.622 -32.940 1.00 25.72 387 GLU B CA 1
ATOM 5466 C C . GLU C 1 365 ? 0.156 -5.903 -32.527 1.00 24.63 387 GLU B C 1
ATOM 5467 O O . GLU C 1 365 ? -0.801 -6.542 -32.081 1.00 27.44 387 GLU B O 1
ATOM 5473 N N . TRP C 1 366 ? 0.161 -4.578 -32.647 1.00 20.61 388 TRP B N 1
ATOM 5474 C CA . TRP C 1 366 ? -0.996 -3.761 -32.303 1.00 21.40 388 TRP B CA 1
ATOM 5475 C C . TRP C 1 366 ? -2.260 -4.225 -33.031 1.00 23.53 388 TRP B C 1
ATOM 5476 O O . TRP C 1 366 ? -3.362 -4.101 -32.509 1.00 24.04 388 TRP B O 1
ATOM 5487 N N . TYR C 1 367 ? -2.081 -4.782 -34.228 1.00 22.35 389 TYR B N 1
ATOM 5488 C CA . TYR C 1 367 ? -3.198 -5.174 -35.079 1.00 21.74 389 TYR B CA 1
ATOM 5489 C C . TYR C 1 367 ? -4.089 -6.252 -34.450 1.00 22.95 389 TYR B C 1
ATOM 5490 O O . TYR C 1 367 ? -5.311 -6.196 -34.561 1.00 21.68 389 TYR B O 1
ATOM 5499 N N . SER C 1 368 ? -3.484 -7.234 -33.796 1.00 24.31 390 SER B N 1
ATOM 5500 C CA . SER C 1 368 ? -4.269 -8.274 -33.134 1.00 27.84 390 SER B CA 1
ATOM 5501 C C . SER C 1 368 ? -4.531 -7.940 -31.660 1.00 29.05 390 SER B C 1
ATOM 5502 O O . SER C 1 368 ? -5.575 -8.292 -31.106 1.00 32.51 390 SER B O 1
ATOM 5505 N N . ALA C 1 369 ? -3.595 -7.243 -31.030 1.00 29.50 391 ALA B N 1
ATOM 5506 C CA . ALA C 1 369 ? -3.735 -6.867 -29.626 1.00 30.21 391 ALA B CA 1
ATOM 5507 C C . ALA C 1 369 ? -4.954 -5.965 -29.372 1.00 27.82 391 ALA B C 1
ATOM 5508 O O . ALA C 1 369 ? -5.565 -6.028 -28.308 1.00 28.04 391 ALA B O 1
ATOM 5510 N N . ALA C 1 370 ? -5.305 -5.126 -30.343 1.00 24.61 392 ALA B N 1
ATOM 5511 C CA . ALA C 1 370 ? -6.435 -4.212 -30.175 1.00 22.86 392 ALA B CA 1
ATOM 5512 C C . ALA C 1 370 ? -7.671 -4.736 -30.890 1.00 24.72 392 ALA B C 1
ATOM 5513 O O . ALA C 1 370 ? -8.710 -4.064 -30.921 1.00 23.61 392 ALA B O 1
ATOM 5515 N N . ASP C 1 371 ? -7.534 -5.933 -31.466 1.00 27.20 393 ASP B N 1
ATOM 5516 C CA . ASP C 1 371 ? -8.631 -6.683 -32.091 1.00 28.14 393 ASP B CA 1
ATOM 5517 C C . ASP C 1 371 ? -9.100 -6.075 -33.419 1.00 27.47 393 ASP B C 1
ATOM 5518 O O . ASP C 1 371 ? -10.258 -6.248 -33.808 1.00 22.66 393 ASP B O 1
ATOM 5520 N N . TRP C 1 372 ? -8.202 -5.375 -34.112 1.00 27.45 394 TRP B N 1
ATOM 5521 C CA . TRP C 1 372 ? -8.509 -4.839 -35.438 1.00 33.97 394 TRP B CA 1
ATOM 5522 C C . TRP C 1 372 ? -8.710 -5.961 -36.452 1.00 40.04 394 TRP B C 1
ATOM 5523 O O . TRP C 1 372 ? -9.355 -5.767 -37.479 1.00 42.76 394 TRP B O 1
ATOM 5534 N N . ASP C 1 373 ? -8.171 -7.140 -36.157 1.00 43.31 395 ASP B N 1
ATOM 5535 C CA . ASP C 1 373 ? -8.382 -8.309 -37.005 1.00 49.02 395 ASP B CA 1
ATOM 5536 C C . ASP C 1 373 ? -9.844 -8.779 -37.019 1.00 52.89 395 ASP B C 1
ATOM 5537 O O . ASP C 1 373 ? -10.237 -9.575 -37.876 1.00 56.94 395 ASP B O 1
ATOM 5542 N N . SER C 1 374 ? -10.644 -8.298 -36.069 1.00 50.87 396 SER B N 1
ATOM 5543 C CA . SER C 1 374 ? -12.075 -8.597 -36.059 1.00 51.43 396 SER B CA 1
ATOM 5544 C C . SER C 1 374 ? -12.879 -7.495 -36.751 1.00 53.57 396 SER B C 1
ATOM 5545 O O . SER C 1 374 ? -14.032 -7.241 -36.403 1.00 52.01 396 SER B O 1
ATOM 5548 N N . VAL C 1 375 ? -12.253 -6.844 -37.729 1.00 35.27 397 VAL B N 1
ATOM 5549 C CA . VAL C 1 375 ? -12.903 -5.822 -38.548 1.00 38.17 397 VAL B CA 1
ATOM 5550 C C . VAL C 1 375 ? -13.478 -4.688 -37.697 1.00 38.66 397 VAL B C 1
ATOM 5551 O O . VAL C 1 375 ? -12.778 -3.723 -37.378 1.00 39.30 397 VAL B O 1
ATOM 5556 N N . VAL D 2 2 ? 14.894 23.052 -46.752 1.00 32.10 402 VAL D N 1
ATOM 5557 C CA . VAL D 2 2 ? 14.875 22.778 -45.350 1.00 31.20 402 VAL D CA 1
ATOM 5558 C C . VAL D 2 2 ? 14.560 21.307 -45.078 1.00 27.70 402 VAL D C 1
ATOM 5559 O O . VAL D 2 2 ? 13.662 20.751 -45.607 1.00 26.57 402 VAL D O 1
ATOM 5563 N N . LEU D 2 3 ? 15.430 20.697 -44.319 1.00 26.89 403 LEU D N 1
ATOM 5564 C CA . LEU D 2 3 ? 15.355 19.303 -43.955 1.00 25.81 403 LEU D CA 1
ATOM 5565 C C . LEU D 2 3 ? 14.538 19.032 -42.710 1.00 20.85 403 LEU D C 1
ATOM 5566 O O . LEU D 2 3 ? 14.780 19.644 -41.735 1.00 18.52 403 LEU D O 1
ATOM 5571 N N . THR D 2 4 ? 13.818 17.891 -42.558 1.00 22.86 404 THR D N 1
ATOM 5572 C CA . THR D 2 4 ? 13.227 17.300 -41.375 1.00 24.34 404 THR D CA 1
ATOM 5573 C C . THR D 2 4 ? 13.900 15.949 -41.161 1.00 26.94 404 THR D C 1
ATOM 5574 O O . THR D 2 4 ? 14.549 15.422 -42.071 1.00 25.21 404 THR D O 1
#

InterPro domains:
  IPR005077 Peptidase C11, clostripain [PF03415] (37-399)
  IPR005077 Peptidase C11, clostripain [PTHR37835] (25-396)

Solvent-accessible surface area: 27737 Å² total; per-residue (Å²): 62,8,48,18,0,0,0,0,0,0,0,0,25,13,66,13,38,161,13,0,47,52,2,12,99,50,0,39,110,1,0,87,93,6,69,23,116,100,18,11,0,0,0,0,11,2,91,26,91,106,3,66,0,1,24,0,83,41,106,81,78,83,16,51,67,49,96,36,26,102,32,124,69,48,41,0,6,55,33,102,27,0,44,80,0,0,72,27,0,17,61,110,59,12,1,67,19,25,0,0,0,0,7,3,37,7,35,0,7,15,46,46,141,59,133,25,0,0,22,3,62,53,140,42,47,23,52,2,25,5,53,51,0,36,81,0,3,49,67,16,35,92,1,41,0,0,0,1,8,2,14,18,0,0,0,1,2,0,0,18,40,0,72,107,61,0,57,59,0,0,0,0,0,0,7,8,5,8,29,4,1,6,0,55,52,0,0,37,6,0,18,25,124,118,73,19,5,45,26,0,0,84,48,0,28,38,44,9,36,174,90,52,57,64,106,6,54,65,35,35,32,160,62,6,13,0,2,0,0,0,0,0,2,62,11,74,48,1,71,38,4,4,36,2,1,100,74,0,48,124,83,88,115,105,15,30,14,0,5,43,33,105,71,54,20,4,4,1,2,14,19,16,0,101,74,52,48,57,62,70,76,20,18,79,88,0,88,106,35,9,60,70,0,16,72,29,90,61,33,8,112,34,3,25,0,6,85,91,83,40,172,25,107,32,24,62,5,122,44,15,53,0,2,0,3,8,27,40,97,132,80,157,38,98,43,4,56,39,4,85,127,98,10,35,1,36,87,25,0,46,55,155,63,58,26,107,34,22,0,0,0,0,0,0,0,0,22,14,71,11,35,159,5,0,52,86,1,15,93,34,0,43,110,1,11,90,88,20,71,28,124,104,23,19,0,0,0,0,13,1,92,31,85,99,3,69,0,1,28,1,91,44,31,104,113,92,33,54,68,54,96,34,29,87,34,122,71,46,41,0,7,57,28,102,28,0,44,81,0,0,76,26,0,14,76,110,63,89,21,109,20,30,0,0,0,0,8,5,41,7,30,0,8,15,43,45,139,55,69,121,155,24,0,0,22,2,66,56,135,42,52,18,52,2,22,6,51,56,0,30,84,0,1,21,67,6,25,54,0,41,0,0,0,1,7,2,15,20,0,1,0,2,2,0,0,15,24,0,52,50,15,0,58,58,0,0,0,0,0,0,8,7,5,7,24,5,1,8,0,48,55,0,0,40,6,0,18,23,134,118,74,16,2,44,27,0,0,83,46,0,31,61,40,10,37,91,104,53,48,72,95,6,56,63,36,40,38,102,65,8,13,0,1,0,0,0,0,0,4,59,10,72,45,3,71,40,3,1,32,0,0,111,77,1,40,88,82,141,40,109,78,14,28,15,0,7,44,33,100,123,51,14,4,5,0,2,25,21,4,0,48,65,77,60,55,61,68,149,16,21,80,87,0,67,94,35,9,128,60,1,17,72,30,82,61,30,10,107,33,3,22,1,5,86,80,84,39,173,25,102,33,21,54,4,108,52,12,55,0,4,0,3,10,28,41,96,92,80,117,37,91,52,1,119,42,3,105,134,108,11,69,1,18,66,22,0,20,41,76,90,115,67,51,25

Radius of gyration: 28.34 Å; Cα contacts (8 Å, |Δi|>4): 1636; chains: 4; bounding box: 72×75×73 Å

B-factor: mean 26.9, std 10.16, range [9.61, 79.7]

Organism: Bacteroides thetaiotaomicron (strain ATCC 29148 / DSM 2079 / JCM 5827 / CCUG 10774 / NCTC 10582 / VPI-5482 / E50) (NCBI:txid226186)